Protein 2QKP (pdb70)

Solvent-accessible surface area: 27734 Å² total; per-residue (Å²): 134,74,91,82,89,62,75,18,85,2,30,58,8,105,0,1,1,71,25,0,28,23,0,0,28,52,1,54,7,16,1,11,1,9,23,104,89,46,47,6,15,0,10,7,83,36,49,83,74,88,97,11,16,63,87,24,59,96,74,40,35,49,116,51,7,84,130,15,32,67,98,120,63,18,82,139,7,92,138,12,26,110,46,0,52,55,0,73,128,43,99,24,56,76,102,79,94,12,151,176,48,48,46,26,0,31,1,2,21,4,6,0,10,43,150,47,0,38,7,38,0,3,0,10,12,7,13,41,0,80,73,11,70,116,17,114,106,123,161,64,87,63,75,80,26,74,2,31,48,7,107,0,2,0,65,22,0,22,23,0,0,25,49,0,53,3,12,1,8,1,9,26,95,104,44,52,2,16,0,13,10,69,38,33,75,79,88,85,20,24,62,109,21,62,101,65,27,33,50,114,52,11,67,91,16,32,83,119,167,36,26,109,144,14,126,95,17,16,86,34,0,98,86,46,122,109,100,99,18,37,68,86,82,82,13,148,169,38,38,32,25,0,32,6,2,21,6,8,0,45,41,192,85,43,85,24,34,0,2,0,9,13,8,14,44,0,75,60,14,76,98,32,145,66,151,209,228,94,85,93,62,81,40,99,2,30,56,17,63,0,2,1,74,18,0,26,20,0,0,27,50,0,46,5,18,1,9,1,8,22,113,97,45,50,5,15,0,13,9,75,40,33,79,62,73,88,17,27,59,112,34,61,93,82,28,37,49,93,49,9,69,125,22,66,68,119,176,46,49,114,148,16,78,140,21,26,97,24,0,40,54,0,58,114,46,86,25,48,68,121,83,114,15,143,180,38,48,38,43,0,39,0,3,41,5,6,1,14,46,176,45,0,37,7,33,0,2,0,11,13,6,16,43,0,85,50,12,74,81,38,145,69,145,229,140,100,85,75,78,40,78,1,32,45,10,105,0,2,1,62,25,0,26,26,0,0,34,56,0,63,3,14,1,9,1,9,23,100,99,49,42,7,2,0,14,8,86,36,32,78,79,84,87,16,18,60,95,36,56,101,74,29,37,36,117,38,10,105,135,21,50,66,99,128,57,24,70,105,17,108,109,14,24,89,43,0,104,92,48,110,120,91,115,30,54,68,101,79,105,14,158,176,38,46,34,30,0,28,0,2,25,4,5,0,50,48,178,84,48,85,29,30,0,3,0,18,13,7,14,44,0,98,68,14,80,145,34,158

Foldseek 3Di:
DDDQADWDDDDPGIDGVVRVLVVLQDDQKFKWWAWPVQFGADTHNHDPQVQDPQHDDPVRHRPRVCVVDDPVVVVVVVVQQVCCQVPVDQKDWDWADDPVNNFTKIKIWGFDADPVRHTTTIMIIMHGCVVVVVVPVD/DQQQDWDDDDPRTDGVVRVLVVLQQDQKFKWWQWPVQFTADTHNHDPQVQDPFDDDPVSHGPHNCVSDDPVCSVVVCVQQVCQQVVVDQKDWDWDADPVNRFTKIKIWGFDADPVRHGTTIMIIIHGCVVVVVPDDPD/DQQQPWDDDDPGTGGVVGVLVVLQCDQKFKWWQWPVQFGADTHNNDDQVLDPDHDDPVRHGPRPQVVDDVVCSVVVCVQQVCQQVPVDQKDWDWAQDPVNRFTKIKIWGFDADPVRHTTTIMIIIHGCVVVVCVVPDD/DQQDWDDDDPRTDGVVRVLVVLQCDQKFKWWAWPVQQGADTHNNDDQVLDPDRDDPVRHRPHVVVVDDDVVVVVVVVQQVCLQVVVDQKDWDWADDVVNRFTKIKIWGFDADPVRHTTTIMIIIHGCVVVVVVD

Radius of gyration: 28.33 Å; Cα contacts (8 Å, |Δi|>4): 1062; chains: 4; bounding box: 62×61×83 Å

Structure (mmCIF, N/CA/C/O backbone):
data_2QKP
#
_entry.id   2QKP
#
_cell.length_a   72.999
_cell.length_b   53.911
_cell.length_c   79.924
_cell.angle_alpha   90.000
_cell.angle_beta   106.050
_cell.angle_gamma   90.000
#
_symmetry.space_group_name_H-M   'P 1 21 1'
#
loop_
_entity.id
_entity.type
_entity.pdbx_description
1 polymer 'Uncharacterized protein'
2 non-polymer 1,2-ETHANEDIOL
3 non-polymer GLYCEROL
4 water water
#
loop_
_atom_site.group_PDB
_atom_site.id
_atom_site.type_symbol
_atom_site.label_atom_id
_atom_site.label_alt_id
_atom_site.label_comp_id
_atom_site.label_asym_id
_atom_site.label_entity_id
_atom_site.label_seq_id
_atom_site.pdbx_PDB_ins_code
_atom_site.Cartn_x
_atom_site.Cartn_y
_atom_site.Cartn_z
_atom_site.occupancy
_atom_site.B_iso_or_equiv
_atom_site.auth_seq_id
_atom_site.auth_comp_id
_atom_site.auth_asym_id
_atom_site.auth_atom_id
_atom_site.pdbx_PDB_model_num
ATOM 1 N N . SER A 1 2 ? 40.679 34.346 12.497 1.00 27.05 313 SER A N 1
ATOM 2 C CA . SER A 1 2 ? 39.912 33.406 13.350 1.00 27.25 313 SER A CA 1
ATOM 3 C C . SER A 1 2 ? 38.629 34.061 13.805 1.00 25.75 313 SER A C 1
ATOM 4 O O . SER A 1 2 ? 38.455 35.278 13.652 1.00 25.69 313 SER A O 1
ATOM 7 N N . LEU A 1 3 ? 37.728 33.241 14.349 1.00 24.68 314 LEU A N 1
ATOM 8 C CA . LEU A 1 3 ? 36.448 33.723 14.840 1.00 22.28 314 LEU A CA 1
ATOM 9 C C . LEU A 1 3 ? 35.931 32.754 15.881 1.00 20.68 314 LEU A C 1
ATOM 10 O O . LEU A 1 3 ? 35.872 31.543 15.656 1.00 18.32 314 LEU A O 1
ATOM 15 N N . ASP A 1 4 ? 35.575 33.287 17.048 1.00 18.67 315 ASP A N 1
ATOM 16 C CA . ASP A 1 4 ? 35.058 32.424 18.103 1.00 17.61 315 ASP A CA 1
ATOM 17 C C . ASP A 1 4 ? 33.637 31.940 17.781 1.00 17.54 315 ASP A C 1
ATOM 18 O O . ASP A 1 4 ? 33.032 32.352 16.788 1.00 17.10 315 ASP A O 1
ATOM 23 N N . ARG A 1 5 ? 33.140 31.048 18.623 1.00 15.96 316 ARG A N 1
ATOM 24 C CA . ARG A 1 5 ? 31.911 30.316 18.321 1.00 16.44 316 ARG A CA 1
ATOM 25 C C . ARG A 1 5 ? 30.666 31.127 18.544 1.00 16.71 316 ARG A C 1
ATOM 26 O O . ARG A 1 5 ? 29.584 30.719 18.105 1.00 16.00 316 ARG A O 1
ATOM 34 N N . THR A 1 6 ? 30.781 32.258 19.254 1.00 16.43 317 THR A N 1
ATOM 35 C CA . THR A 1 6 ? 29.572 32.993 19.636 1.00 17.33 317 THR A CA 1
ATOM 36 C C . THR A 1 6 ? 29.403 34.317 18.899 1.00 17.00 317 THR A C 1
ATOM 37 O O . THR A 1 6 ? 28.360 35.014 19.084 1.00 18.18 317 THR A O 1
ATOM 41 N N . THR A 1 7 ? 30.383 34.668 18.056 1.00 17.28 318 THR A N 1
ATOM 42 C CA . THR A 1 7 ? 30.313 35.906 17.259 1.00 17.73 318 THR A CA 1
ATOM 43 C C . THR A 1 7 ? 29.572 35.692 15.944 1.00 18.83 318 THR A C 1
ATOM 44 O O . THR A 1 7 ? 29.791 34.676 15.248 1.00 19.18 318 THR A O 1
ATOM 48 N N . GLN A 1 8 ? 28.708 36.649 15.605 1.00 18.34 319 GLN A N 1
ATOM 49 C CA . GLN A 1 8 ? 27.897 36.559 14.356 1.00 19.66 319 GLN A CA 1
ATOM 50 C C . GLN A 1 8 ? 28.749 36.540 13.119 1.00 18.75 319 GLN A C 1
ATOM 51 O O . GLN A 1 8 ? 29.803 37.197 13.063 1.00 20.12 319 GLN A O 1
ATOM 57 N N . GLN A 1 9 ? 28.330 35.730 12.142 1.00 17.71 320 GLN A N 1
ATOM 58 C CA . GLN A 1 9 ? 28.977 35.722 10.832 1.00 16.96 320 GLN A CA 1
ATOM 59 C C . GLN A 1 9 ? 27.941 35.376 9.768 1.00 17.24 320 GLN A C 1
ATOM 60 O O . GLN A 1 9 ? 26.877 34.887 10.096 1.00 15.44 320 GLN A O 1
ATOM 66 N N . PRO A 1 10 ? 28.242 35.669 8.494 1.00 17.45 321 PRO A N 1
ATOM 67 C CA . PRO A 1 10 ? 27.204 35.390 7.512 1.00 17.70 321 PRO A CA 1
ATOM 68 C C . PRO A 1 10 ? 26.804 33.914 7.444 1.00 17.38 321 PRO A C 1
ATOM 69 O O . PRO A 1 10 ? 27.662 33.014 7.457 1.00 17.55 321 PRO A O 1
ATOM 73 N N . PHE A 1 11 ? 25.503 33.684 7.385 1.00 16.68 322 PHE A N 1
ATOM 74 C CA . PHE A 1 11 ? 24.960 32.345 7.099 1.00 16.32 322 PHE A CA 1
ATOM 75 C C . PHE A 1 11 ? 23.741 32.606 6.242 1.00 16.96 322 PHE A C 1
ATOM 76 O O . PHE A 1 11 ? 22.933 33.488 6.566 1.00 17.44 322 PHE A O 1
ATOM 84 N N . GLY A 1 12 ? 23.564 31.858 5.152 1.00 17.09 323 GLY A N 1
ATOM 85 C CA . GLY A 1 12 ? 22.310 31.985 4.406 1.00 17.65 323 GLY A CA 1
ATOM 86 C C . GLY A 1 12 ? 22.109 33.429 3.972 1.00 18.52 323 GLY A C 1
ATOM 87 O O . GLY A 1 12 ? 23.038 34.089 3.521 1.00 19.39 323 GLY A O 1
ATOM 88 N N . ASN A 1 13 ? 20.906 33.938 4.173 1.00 20.28 324 ASN A N 1
ATOM 89 C CA . ASN A 1 13 ? 20.605 35.314 3.803 1.00 22.71 324 ASN A CA 1
ATOM 90 C C . ASN A 1 13 ? 20.719 36.308 4.946 1.00 23.62 324 ASN A C 1
ATOM 91 O O . ASN A 1 13 ? 20.269 37.458 4.813 1.00 25.60 324 ASN A O 1
ATOM 96 N N . GLY A 1 14 ? 21.298 35.892 6.073 1.00 22.60 325 GLY A N 1
ATOM 97 C CA . GLY A 1 14 ? 21.680 36.855 7.130 1.00 21.19 325 GLY A CA 1
ATOM 98 C C . GLY A 1 14 ? 22.916 36.455 7.925 1.00 19.80 325 GLY A C 1
ATOM 99 O O . GLY A 1 14 ? 24.000 36.248 7.338 1.00 18.29 325 GLY A O 1
ATOM 100 N N . TYR A 1 15 ? 22.725 36.291 9.242 1.00 19.47 326 TYR A N 1
ATOM 101 C CA . TYR A 1 15 ? 23.810 36.052 10.190 1.00 20.16 326 TYR A CA 1
ATOM 102 C C . TYR A 1 15 ? 23.470 35.076 11.287 1.00 18.45 326 TYR A C 1
ATOM 103 O O . TYR A 1 15 ? 22.376 35.107 11.823 1.00 17.24 326 TYR A O 1
ATOM 112 N N . LEU A 1 16 ? 24.442 34.237 11.647 1.00 16.36 327 LEU A N 1
ATOM 113 C CA . LEU A 1 16 ? 24.336 33.366 12.828 1.00 15.63 327 LEU A CA 1
ATOM 114 C C . LEU A 1 16 ? 25.734 33.242 13.399 1.00 14.93 327 LEU A C 1
ATOM 115 O O . LEU A 1 16 ? 26.711 33.358 12.661 1.00 15.41 327 LEU A O 1
ATOM 120 N N . SER A 1 17 ? 25.821 32.940 14.690 1.00 14.67 328 SER A N 1
ATOM 121 C CA . SER A 1 17 ? 27.097 32.445 15.234 1.00 15.27 328 SER A CA 1
ATOM 122 C C . SER A 1 17 ? 27.094 30.929 15.022 1.00 15.06 328 SER A C 1
ATOM 123 O O . SER A 1 17 ? 26.060 30.354 14.769 1.00 14.70 328 SER A O 1
ATOM 126 N N . VAL A 1 18 ? 28.252 30.285 15.134 1.00 14.76 329 VAL A N 1
ATOM 127 C CA . VAL A 1 18 ? 28.351 28.843 15.152 1.00 15.06 329 VAL A CA 1
ATOM 128 C C . VAL A 1 18 ? 27.459 28.247 16.261 1.00 15.77 329 VAL A C 1
ATOM 129 O O . VAL A 1 18 ? 26.726 27.279 16.014 1.00 15.24 329 VAL A O 1
ATOM 133 N N . GLU A 1 19 ? 27.446 28.872 17.448 1.00 15.90 330 GLU A N 1
ATOM 134 C CA . GLU A 1 19 ? 26.603 28.380 18.550 1.00 18.31 330 GLU A CA 1
ATOM 135 C C . GLU A 1 19 ? 25.128 28.372 18.104 1.00 17.41 330 GLU A C 1
ATOM 136 O O . GLU A 1 19 ? 24.407 27.405 18.318 1.00 16.77 330 GLU A O 1
ATOM 142 N N . GLN A 1 20 ? 24.707 29.438 17.437 1.00 16.70 331 GLN A N 1
ATOM 143 C CA . GLN A 1 20 ? 23.303 29.533 16.990 1.00 16.76 331 GLN A CA 1
ATOM 144 C C . GLN A 1 20 ? 22.979 28.560 15.841 1.00 16.39 331 GLN A C 1
ATOM 145 O O . GLN A 1 20 ? 21.887 27.975 15.830 1.00 16.32 331 GLN A O 1
ATOM 151 N N . ALA A 1 21 ? 23.915 28.405 14.911 1.00 14.40 332 ALA A N 1
ATOM 152 C CA . ALA A 1 21 ? 23.696 27.461 13.785 1.00 14.93 332 ALA A CA 1
ATOM 153 C C . ALA A 1 21 ? 23.583 26.059 14.379 1.00 15.16 332 ALA A C 1
ATOM 154 O O . ALA A 1 21 ? 22.721 25.281 13.982 1.00 15.55 332 ALA A O 1
ATOM 156 N N . ASN A 1 22 ? 24.457 25.733 15.326 1.00 14.48 333 ASN A N 1
ATOM 157 C CA . ASN A 1 22 ? 24.379 24.443 16.017 1.00 15.00 333 ASN A CA 1
ATOM 158 C C . ASN A 1 22 ? 23.050 24.260 16.751 1.00 15.70 333 ASN A C 1
ATOM 159 O O . ASN A 1 22 ? 22.427 23.199 16.640 1.00 15.63 333 ASN A O 1
ATOM 164 N N . LEU A 1 23 ? 22.597 25.276 17.503 1.00 15.37 334 LEU A N 1
ATOM 165 C CA . LEU A 1 23 ? 21.281 25.174 18.158 1.00 16.72 334 LEU A CA 1
ATOM 166 C C . LEU A 1 23 ? 20.158 24.920 17.144 1.00 15.45 334 LEU A C 1
ATOM 167 O O . LEU A 1 23 ? 19.276 24.104 17.361 1.00 14.66 334 LEU A O 1
ATOM 172 N N . ILE A 1 24 ? 20.219 25.621 16.023 1.00 15.05 335 ILE A N 1
ATOM 173 C CA . ILE A 1 24 ? 19.164 25.445 14.991 1.00 14.32 335 ILE A CA 1
ATOM 174 C C . ILE A 1 24 ? 19.152 24.013 14.476 1.00 13.98 335 ILE A C 1
ATOM 175 O O . ILE A 1 24 ? 18.114 23.381 14.418 1.00 14.95 335 ILE A O 1
ATOM 180 N N . LEU A 1 25 ? 20.325 23.484 14.140 1.00 14.34 336 LEU A N 1
ATOM 181 C CA . LEU A 1 25 ? 20.417 22.120 13.609 1.00 12.89 336 LEU A CA 1
ATOM 182 C C . LEU A 1 25 ? 19.876 21.115 14.593 1.00 14.95 336 LEU A C 1
ATOM 183 O O . LEU A 1 25 ? 19.302 20.090 14.197 1.00 15.20 336 LEU A O 1
ATOM 188 N N . ASN A 1 26 ? 20.071 21.395 15.885 1.00 14.88 337 ASN A N 1
ATOM 189 C CA . ASN A 1 26 ? 19.547 20.503 16.947 1.00 17.45 337 ASN A CA 1
ATOM 190 C C . ASN A 1 26 ? 18.055 20.650 17.267 1.00 18.65 337 ASN A C 1
ATOM 191 O O . ASN A 1 26 ? 17.480 19.755 17.911 1.00 20.52 337 ASN A O 1
ATOM 196 N N . HIS A 1 27 ? 17.446 21.760 16.851 1.00 19.20 338 HIS A N 1
ATOM 197 C CA . HIS A 1 27 ? 16.010 22.010 17.119 1.00 20.31 338 HIS A CA 1
ATOM 198 C C . HIS A 1 27 ? 15.114 21.688 15.941 1.00 20.54 338 HIS A C 1
ATOM 199 O O . HIS A 1 27 ? 13.877 21.781 16.036 1.00 21.75 338 HIS A O 1
ATOM 206 N N . LEU A 1 28 ? 15.707 21.296 14.819 1.00 19.43 339 LEU A N 1
ATOM 207 C CA . LEU A 1 28 ? 14.887 20.891 13.677 1.00 19.44 339 LEU A CA 1
ATOM 208 C C . LEU A 1 28 ? 14.301 19.511 13.936 1.00 19.93 339 LEU A C 1
ATOM 209 O O . LEU A 1 28 ? 14.929 18.708 14.623 1.00 20.21 339 LEU A O 1
ATOM 214 N N . PRO A 1 29 ? 13.108 19.209 13.370 1.00 20.67 340 PRO A N 1
ATOM 215 C CA . PRO A 1 29 ? 12.431 17.950 13.672 1.00 21.37 340 PRO A CA 1
ATOM 216 C C . PRO A 1 29 ? 12.949 16.794 12.786 1.00 20.21 340 PRO A C 1
ATOM 217 O O . PRO A 1 29 ? 12.151 16.021 12.216 1.00 19.79 340 PRO A O 1
ATOM 221 N N . LEU A 1 30 ? 14.272 16.674 12.690 1.00 18.92 341 LEU A N 1
ATOM 222 C CA . LEU A 1 30 ? 14.903 15.752 11.743 1.00 17.37 341 LEU A CA 1
ATOM 223 C C . LEU A 1 30 ? 16.121 15.140 12.402 1.00 17.97 341 LEU A C 1
ATOM 224 O O . LEU A 1 30 ? 16.803 15.825 13.155 1.00 18.69 341 LEU A O 1
ATOM 229 N N . GLU A 1 31 ? 16.389 13.868 12.116 1.00 17.44 342 GLU A N 1
ATOM 230 C CA . GLU A 1 31 ? 17.664 13.244 12.468 1.00 18.10 342 GLU A CA 1
ATOM 231 C C . GLU A 1 31 ? 18.518 13.473 11.229 1.00 17.08 342 GLU A C 1
ATOM 232 O O . GLU A 1 31 ? 18.159 13.012 10.142 1.00 16.69 342 GLU A O 1
ATOM 238 N N . ILE A 1 32 ? 19.633 14.188 11.394 1.00 15.47 343 ILE A N 1
ATOM 239 C CA . ILE A 1 32 ? 20.456 14.618 10.248 1.00 15.24 343 ILE A CA 1
ATOM 240 C C . ILE A 1 32 ? 21.796 13.924 10.360 1.00 16.42 343 ILE A C 1
ATOM 241 O O . ILE A 1 32 ? 22.357 13.816 11.462 1.00 16.02 343 ILE A O 1
ATOM 246 N N . THR A 1 33 ? 22.314 13.446 9.234 1.00 15.69 344 THR A N 1
ATOM 247 C CA . THR A 1 33 ? 23.705 12.957 9.209 1.00 17.09 344 THR A CA 1
ATOM 248 C C . THR A 1 33 ? 24.362 13.528 7.968 1.00 16.90 344 THR A C 1
ATOM 249 O O . THR A 1 33 ? 23.683 13.796 6.976 1.00 17.21 344 THR A O 1
ATOM 253 N N . PHE A 1 34 ? 25.673 13.729 8.018 1.00 14.98 345 PHE A N 1
ATOM 254 C CA . PHE A 1 34 ? 26.367 14.251 6.854 1.00 14.26 345 PHE A CA 1
ATOM 255 C C . PHE A 1 34 ? 27.622 13.432 6.622 1.00 14.58 345 PHE A C 1
ATOM 256 O O . PHE A 1 34 ? 28.393 13.211 7.539 1.00 13.88 345 PHE A O 1
ATOM 264 N N . VAL A 1 35 ? 27.803 13.009 5.378 1.00 14.60 346 VAL A N 1
ATOM 265 C CA . VAL A 1 35 ? 29.011 12.293 4.937 1.00 15.66 346 VAL A CA 1
ATOM 266 C C . VAL A 1 35 ? 29.713 13.173 3.903 1.00 15.88 346 VAL A C 1
ATOM 267 O O . VAL A 1 35 ? 29.070 13.659 2.964 1.00 16.10 346 VAL A O 1
ATOM 271 N N . ASN A 1 36 ? 31.013 13.414 4.048 1.00 16.62 347 ASN A N 1
ATOM 272 C CA . ASN A 1 36 ? 31.661 14.407 3.166 1.00 18.00 347 ASN A CA 1
ATOM 273 C C . ASN A 1 36 ? 32.063 13.751 1.848 1.00 19.65 347 ASN A C 1
ATOM 274 O O . ASN A 1 36 ? 31.808 12.559 1.640 1.00 18.24 347 ASN A O 1
ATOM 279 N N . LYS A 1 37 ? 32.664 14.547 0.971 1.00 21.05 348 LYS A N 1
ATOM 280 C CA . LYS A 1 37 ? 33.028 14.059 -0.365 1.00 24.63 348 LYS A CA 1
ATOM 281 C C . LYS A 1 37 ? 34.153 12.986 -0.364 1.00 25.55 348 LYS A C 1
ATOM 282 O O . LYS A 1 37 ? 34.402 12.346 -1.396 1.00 26.70 348 LYS A O 1
ATOM 288 N N . ASP A 1 38 ? 34.808 12.786 0.786 1.00 25.99 349 ASP A N 1
ATOM 289 C CA . ASP A 1 38 ? 35.796 11.703 0.989 1.00 27.10 349 ASP A CA 1
ATOM 290 C C . ASP A 1 38 ? 35.210 10.491 1.691 1.00 26.62 349 ASP A C 1
ATOM 291 O O . ASP A 1 38 ? 35.947 9.679 2.273 1.00 25.39 349 ASP A O 1
ATOM 296 N N . ASP A 1 39 ? 33.873 10.401 1.683 1.00 25.57 350 ASP A N 1
ATOM 297 C CA . ASP A 1 39 ? 33.144 9.284 2.277 1.00 25.82 350 ASP A CA 1
ATOM 298 C C . ASP A 1 39 ? 33.261 9.111 3.780 1.00 24.90 350 ASP A C 1
ATOM 299 O O . ASP A 1 39 ? 32.978 8.032 4.292 1.00 24.42 350 ASP A O 1
ATOM 304 N N . ILE A 1 40 ? 33.650 10.183 4.468 1.00 23.52 351 ILE A N 1
ATOM 305 C CA . ILE A 1 40 ? 33.767 10.182 5.912 1.00 23.47 351 ILE A CA 1
ATOM 306 C C . ILE A 1 40 ? 32.465 10.641 6.565 1.00 22.24 351 ILE A C 1
ATOM 307 O O . ILE A 1 40 ? 31.996 11.747 6.282 1.00 22.51 351 ILE A O 1
ATOM 312 N N . PHE A 1 41 ? 31.907 9.796 7.418 1.00 22.16 352 PHE A N 1
ATOM 313 C CA . PHE A 1 41 ? 30.758 10.171 8.260 1.00 21.59 352 PHE A CA 1
ATOM 314 C C . PHE A 1 41 ? 31.285 11.184 9.270 1.00 21.51 352 PHE A C 1
ATOM 315 O O . PHE A 1 41 ? 32.070 10.828 10.172 1.00 22.20 352 PHE A O 1
ATOM 323 N N . GLN A 1 42 ? 30.919 12.455 9.090 1.00 19.55 353 GLN A N 1
ATOM 324 C CA . GLN A 1 42 ? 31.492 13.540 9.899 1.00 18.98 353 GLN A CA 1
ATOM 325 C C . GLN A 1 42 ? 30.617 13.939 11.056 1.00 18.01 353 GLN A C 1
ATOM 326 O O . GLN A 1 42 ? 31.100 14.434 12.070 1.00 17.27 353 GLN A O 1
ATOM 332 N N . TYR A 1 43 ? 29.301 13.825 10.874 1.00 15.67 354 TYR A N 1
ATOM 333 C CA . TYR A 1 43 ? 28.393 14.623 11.699 1.00 15.77 354 TYR A CA 1
ATOM 334 C C . TYR A 1 43 ? 26.999 14.034 11.792 1.00 15.87 354 TYR A C 1
ATOM 335 O O . TYR A 1 43 ? 26.462 13.560 10.784 1.00 14.83 354 TYR A O 1
ATOM 344 N N . TYR A 1 44 ? 26.404 14.088 12.982 1.00 16.48 355 TYR A N 1
ATOM 345 C CA . TYR A 1 44 ? 24.951 13.916 13.103 1.00 16.62 355 TYR A CA 1
ATOM 346 C C . TYR A 1 44 ? 24.475 14.855 14.173 1.00 16.61 355 TYR A C 1
ATOM 347 O O . TYR A 1 44 ? 25.232 15.203 15.072 1.00 16.57 355 TYR A O 1
ATOM 356 N N . ASN A 1 45 ? 23.245 15.334 14.042 1.00 14.83 356 ASN A N 1
ATOM 357 C CA . ASN A 1 45 ? 22.768 16.374 14.957 1.00 16.81 356 ASN A CA 1
ATOM 358 C C . ASN A 1 45 ? 22.397 15.758 16.313 1.00 18.95 356 ASN A C 1
ATOM 359 O O . ASN A 1 45 ? 22.390 14.538 16.465 1.00 17.90 356 ASN A O 1
ATOM 364 N N . ASP A 1 46 ? 22.147 16.607 17.299 1.00 22.24 357 ASP A N 1
ATOM 365 C CA . ASP A 1 46 ? 21.674 16.128 18.601 1.00 26.58 357 ASP A CA 1
ATOM 366 C C . ASP A 1 46 ? 20.190 16.504 18.754 1.00 28.31 357 ASP A C 1
ATOM 367 O O . ASP A 1 46 ? 19.850 17.469 19.455 1.00 29.26 357 ASP A O 1
ATOM 372 N N A SER A 1 47 ? 19.289 15.762 18.113 0.50 29.57 358 SER A N 1
ATOM 373 N N B SER A 1 47 ? 19.341 15.749 18.072 0.50 29.86 358 SER A N 1
ATOM 374 C CA A SER A 1 47 ? 17.871 16.173 18.137 0.50 31.06 358 SER A CA 1
ATOM 375 C CA B SER A 1 47 ? 17.919 16.033 18.015 0.50 31.61 358 SER A CA 1
ATOM 376 C C A SER A 1 47 ? 16.896 15.265 18.910 0.50 32.25 358 SER A C 1
ATOM 377 C C B SER A 1 47 ? 17.208 15.306 19.150 0.50 32.64 358 SER A C 1
ATOM 378 O O A SER A 1 47 ? 15.829 15.743 19.324 0.50 32.34 358 SER A O 1
ATOM 379 O O B SER A 1 47 ? 16.673 15.928 20.068 0.50 32.91 358 SER A O 1
ATOM 384 N N . VAL A 1 48 ? 17.242 13.982 19.083 1.00 33.75 359 VAL A N 1
ATOM 385 C CA . VAL A 1 48 ? 16.537 13.096 20.038 1.00 35.87 359 VAL A CA 1
ATOM 386 C C . VAL A 1 48 ? 17.531 12.251 20.820 1.00 36.83 359 VAL A C 1
ATOM 387 O O . VAL A 1 48 ? 18.646 12.013 20.340 1.00 37.39 359 VAL A O 1
ATOM 391 N N . PRO A 1 49 ? 17.146 11.791 22.033 1.00 37.77 360 PRO A N 1
ATOM 392 C CA . PRO A 1 49 ? 18.112 11.033 22.837 1.00 38.02 360 PRO A CA 1
ATOM 393 C C . PRO A 1 49 ? 18.610 9.795 22.113 1.00 38.19 360 PRO A C 1
ATOM 394 O O . PRO A 1 49 ? 17.856 9.169 21.356 1.00 38.42 360 PRO A O 1
ATOM 398 N N . ALA A 1 50 ? 19.875 9.456 22.352 1.00 38.84 361 ALA A N 1
ATOM 399 C CA . ALA A 1 50 ? 20.583 8.394 21.618 1.00 38.86 361 ALA A CA 1
ATOM 400 C C . ALA A 1 50 ? 19.802 7.090 21.494 1.00 39.04 361 ALA A C 1
ATOM 401 O O . ALA A 1 50 ? 19.860 6.421 20.458 1.00 39.05 361 ALA A O 1
ATOM 403 N N . ALA A 1 51 ? 19.062 6.740 22.548 1.00 39.06 362 ALA A N 1
ATOM 404 C CA . ALA A 1 51 ? 18.288 5.496 22.582 1.00 38.28 362 ALA A CA 1
ATOM 405 C C . ALA A 1 51 ? 16.998 5.506 21.748 1.00 37.73 362 ALA A C 1
ATOM 406 O O . ALA A 1 51 ? 16.429 4.447 21.476 1.00 37.95 362 ALA A O 1
ATOM 408 N N . GLU A 1 52 ? 16.555 6.687 21.322 1.00 36.68 363 GLU A N 1
ATOM 409 C CA . GLU A 1 52 ? 15.267 6.837 20.621 1.00 35.41 363 GLU A CA 1
ATOM 410 C C . GLU A 1 52 ? 15.368 7.181 19.117 1.00 33.88 363 GLU A C 1
ATOM 411 O O . GLU A 1 52 ? 14.374 7.520 18.471 1.00 33.57 363 GLU A O 1
ATOM 417 N N . MET A 1 53 ? 16.574 7.076 18.570 1.00 32.21 364 MET A N 1
ATOM 418 C CA . MET A 1 53 ? 16.828 7.369 17.161 1.00 29.30 364 MET A CA 1
ATOM 419 C C . MET A 1 53 ? 16.265 6.294 16.230 1.00 29.60 364 MET A C 1
ATOM 420 O O . MET A 1 53 ? 16.277 5.085 16.544 1.00 29.87 364 MET A O 1
ATOM 425 N N . VAL A 1 54 ? 15.764 6.725 15.078 1.00 28.44 365 VAL A N 1
ATOM 426 C CA . VAL A 1 54 ? 15.266 5.799 14.059 1.00 27.80 365 VAL A CA 1
ATOM 427 C C . VAL A 1 54 ? 16.453 4.967 13.565 1.00 27.97 365 VAL A C 1
ATOM 428 O O . VAL A 1 54 ? 16.401 3.727 13.546 1.00 27.40 365 VAL A O 1
ATOM 432 N N . PHE A 1 55 ? 17.530 5.665 13.202 1.00 27.81 366 PHE A N 1
ATOM 433 C CA . PHE A 1 55 ? 18.755 5.043 12.709 1.00 28.32 366 PHE A CA 1
ATOM 434 C C . PHE A 1 55 ? 19.839 5.391 13.700 1.00 28.37 366 PHE A C 1
ATOM 435 O O . PHE A 1 55 ? 20.381 6.496 13.682 1.00 28.76 366 PHE A O 1
ATOM 443 N N . LYS A 1 56 ? 20.137 4.442 14.575 1.00 28.87 367 LYS A N 1
ATOM 444 C CA . LYS A 1 56 ? 21.086 4.682 15.640 1.00 29.55 367 LYS A CA 1
ATOM 445 C C . LYS A 1 56 ? 22.436 5.097 15.076 1.00 29.13 367 LYS A C 1
ATOM 446 O O . LYS A 1 56 ? 22.947 4.466 14.150 1.00 28.01 367 LYS A O 1
ATOM 452 N N . ARG A 1 57 ? 22.979 6.179 15.622 1.00 28.23 368 ARG A N 1
ATOM 453 C CA . ARG A 1 57 ? 24.353 6.572 15.348 1.00 28.83 368 ARG A CA 1
ATOM 454 C C . ARG A 1 57 ? 25.018 6.698 16.706 1.00 29.32 368 ARG A C 1
ATOM 455 O O . ARG A 1 57 ? 24.351 7.004 17.700 1.00 29.73 368 ARG A O 1
ATOM 463 N N . THR A 1 58 ? 26.323 6.474 16.753 1.00 30.29 369 THR A N 1
ATOM 464 C CA . THR A 1 58 ? 27.070 6.626 18.000 1.00 30.93 369 THR A CA 1
ATOM 465 C C . THR A 1 58 ? 28.341 7.459 17.759 1.00 30.86 369 THR A C 1
ATOM 466 O O . THR A 1 58 ? 28.855 7.491 16.645 1.00 29.94 369 THR A O 1
ATOM 470 N N . PRO A 1 59 ? 28.844 8.145 18.802 1.00 32.01 370 PRO A N 1
ATOM 471 C CA . PRO A 1 59 ? 30.033 9.000 18.620 1.00 32.56 370 PRO A CA 1
ATOM 472 C C . PRO A 1 59 ? 31.236 8.252 18.035 1.00 33.39 370 PRO A C 1
ATOM 473 O O . PRO A 1 59 ? 32.105 8.866 17.398 1.00 33.77 370 PRO A O 1
ATOM 477 N N . SER A 1 60 ? 31.252 6.935 18.238 1.00 33.80 371 SER A N 1
ATOM 478 C CA . SER A 1 60 ? 32.359 6.063 17.835 1.00 33.97 371 SER A CA 1
ATOM 479 C C . SER A 1 60 ? 32.469 5.984 16.325 1.00 33.04 371 SER A C 1
ATOM 480 O O . SER A 1 60 ? 33.556 5.775 15.774 1.00 33.39 371 SER A O 1
ATOM 483 N N . GLN A 1 61 ? 31.328 6.178 15.658 1.00 31.57 372 GLN A N 1
ATOM 484 C CA . GLN A 1 61 ? 31.246 6.103 14.210 1.00 29.59 372 GLN A CA 1
ATOM 485 C C . GLN A 1 61 ? 31.771 7.355 13.522 1.00 27.91 372 GLN A C 1
ATOM 486 O O . GLN A 1 61 ? 32.195 7.294 12.381 1.00 26.49 372 GLN A O 1
ATOM 492 N N . VAL A 1 62 ? 31.771 8.485 14.224 1.00 27.67 373 VAL A N 1
ATOM 493 C CA . VAL A 1 62 ? 32.232 9.760 13.665 1.00 28.09 373 VAL A CA 1
ATOM 494 C C . VAL A 1 62 ? 33.698 9.707 13.259 1.00 28.90 373 VAL A C 1
ATOM 495 O O . VAL A 1 62 ? 34.539 9.212 14.026 1.00 28.36 373 VAL A O 1
ATOM 499 N N . GLY A 1 63 ? 34.000 10.235 12.070 1.00 28.79 374 GLY A N 1
ATOM 500 C CA . GLY A 1 63 ? 35.363 10.251 11.538 1.00 30.18 374 GLY A CA 1
ATOM 501 C C . GLY A 1 63 ? 35.685 9.018 10.719 1.00 30.28 374 GLY A C 1
ATOM 502 O O . GLY A 1 63 ? 36.723 8.975 10.048 1.00 31.65 374 GLY A O 1
ATOM 503 N N . ARG A 1 64 ? 34.806 8.018 10.769 1.00 30.05 375 ARG A N 1
ATOM 504 C CA . ARG A 1 64 ? 34.983 6.770 10.031 1.00 30.21 375 ARG A CA 1
ATOM 505 C C . ARG A 1 64 ? 34.414 6.847 8.623 1.00 30.14 375 ARG A C 1
ATOM 506 O O . ARG A 1 64 ? 33.408 7.537 8.389 1.00 28.77 375 ARG A O 1
ATOM 514 N N . ASN A 1 65 ? 35.056 6.138 7.687 1.00 30.17 376 ASN A N 1
ATOM 515 C CA . ASN A 1 65 ? 34.509 5.959 6.349 1.00 30.36 376 ASN A CA 1
ATOM 516 C C . ASN A 1 65 ? 33.125 5.325 6.455 1.00 30.76 376 ASN A C 1
ATOM 517 O O . ASN A 1 65 ? 32.868 4.501 7.344 1.00 30.66 376 ASN A O 1
ATOM 522 N N . VAL A 1 66 ? 32.223 5.733 5.565 1.00 31.71 377 VAL A N 1
ATOM 523 C CA . VAL A 1 66 ? 30.829 5.281 5.606 1.00 33.08 377 VAL A CA 1
ATOM 524 C C . VAL A 1 66 ? 30.707 3.757 5.517 1.00 34.51 377 VAL A C 1
ATOM 525 O O . VAL A 1 66 ? 29.769 3.162 6.044 1.00 34.65 377 VAL A O 1
ATOM 529 N N . GLU A 1 67 ? 31.687 3.139 4.876 1.00 36.15 378 GLU A N 1
ATOM 530 C CA . GLU A 1 67 ? 31.706 1.695 4.692 1.00 37.97 378 GLU A CA 1
ATOM 531 C C . GLU A 1 67 ? 31.864 0.912 6.000 1.00 38.41 378 GLU A C 1
ATOM 532 O O . GLU A 1 67 ? 31.645 -0.293 6.034 1.00 39.11 378 GLU A O 1
ATOM 538 N N . LEU A 1 68 ? 32.203 1.610 7.084 1.00 38.90 379 LEU A N 1
ATOM 539 C CA . LEU A 1 68 ? 32.287 1.008 8.414 1.00 39.57 379 LEU A CA 1
ATOM 540 C C . LEU A 1 68 ? 31.061 1.325 9.281 1.00 39.93 379 LEU A C 1
ATOM 541 O O . LEU A 1 68 ? 30.963 0.867 10.425 1.00 40.56 379 LEU A O 1
ATOM 546 N N . CYS A 1 69 ? 30.131 2.102 8.731 1.00 39.40 380 CYS A N 1
ATOM 547 C CA . CYS A 1 69 ? 29.007 2.628 9.500 1.00 39.41 380 CYS A CA 1
ATOM 548 C C . CYS A 1 69 ? 27.702 1.888 9.284 1.00 39.59 380 CYS A C 1
ATOM 549 O O . CYS A 1 69 ? 26.684 2.247 9.886 1.00 39.76 380 CYS A O 1
ATOM 552 N N . HIS A 1 70 ? 27.732 0.872 8.421 1.00 39.73 381 HIS A N 1
ATOM 553 C CA . HIS A 1 70 ? 26.547 0.070 8.102 1.00 40.28 381 HIS A CA 1
ATOM 554 C C . HIS A 1 70 ? 26.932 -1.404 7.960 1.00 40.52 381 HIS A C 1
ATOM 555 O O . HIS A 1 70 ? 28.036 -1.710 7.502 1.00 40.20 381 HIS A O 1
ATOM 562 N N . PRO A 1 71 ? 26.017 -2.321 8.328 1.00 41.17 382 PRO A N 1
ATOM 563 C CA . PRO A 1 71 ? 26.233 -3.743 8.044 1.00 41.56 382 PRO A CA 1
ATOM 564 C C . PRO A 1 71 ? 26.287 -3.965 6.530 1.00 41.91 382 PRO A C 1
ATOM 565 O O . PRO A 1 71 ? 25.722 -3.157 5.788 1.00 41.68 382 PRO A O 1
ATOM 569 N N . PRO A 1 72 ? 26.957 -5.043 6.073 1.00 42.25 383 PRO A N 1
ATOM 570 C CA . PRO A 1 72 ? 27.136 -5.339 4.642 1.00 42.52 383 PRO A CA 1
ATOM 571 C C . PRO A 1 72 ? 25.890 -5.153 3.757 1.00 42.81 383 PRO A C 1
ATOM 572 O O . PRO A 1 72 ? 25.991 -4.556 2.681 1.00 43.15 383 PRO A O 1
ATOM 576 N N . LYS A 1 73 ? 24.733 -5.643 4.205 1.00 42.71 384 LYS A N 1
ATOM 577 C CA . LYS A 1 73 ? 23.524 -5.651 3.366 1.00 42.75 384 LYS A CA 1
ATOM 578 C C . LYS A 1 73 ? 22.897 -4.253 3.199 1.00 42.07 384 LYS A C 1
ATOM 579 O O . LYS A 1 73 ? 22.426 -3.888 2.107 1.00 42.59 384 LYS A O 1
ATOM 585 N N . VAL A 1 74 ? 22.904 -3.479 4.280 1.00 40.82 385 VAL A N 1
ATOM 586 C CA . VAL A 1 74 ? 22.538 -2.063 4.226 1.00 39.51 385 VAL A CA 1
ATOM 587 C C . VAL A 1 74 ? 23.546 -1.288 3.361 1.00 38.54 385 VAL A C 1
ATOM 588 O O . VAL A 1 74 ? 23.155 -0.476 2.525 1.00 37.92 385 VAL A O 1
ATOM 592 N N . LEU A 1 75 ? 24.838 -1.558 3.552 1.00 37.44 386 LEU A N 1
ATOM 593 C CA . LEU A 1 75 ? 25.902 -0.823 2.846 1.00 36.79 386 LEU A CA 1
ATOM 594 C C . LEU A 1 75 ? 25.831 -0.862 1.311 1.00 36.44 386 LEU A C 1
ATOM 595 O O . LEU A 1 75 ? 26.062 0.157 0.658 1.00 35.46 386 LEU A O 1
ATOM 600 N N . ASP A 1 76 ? 25.518 -2.021 0.732 1.00 36.49 387 ASP A N 1
ATOM 601 C CA . ASP A 1 76 ? 25.432 -2.130 -0.742 1.00 36.30 387 ASP A CA 1
ATOM 602 C C . ASP A 1 76 ? 24.395 -1.163 -1.338 1.00 35.02 387 ASP A C 1
ATOM 603 O O . ASP A 1 76 ? 24.634 -0.544 -2.384 1.00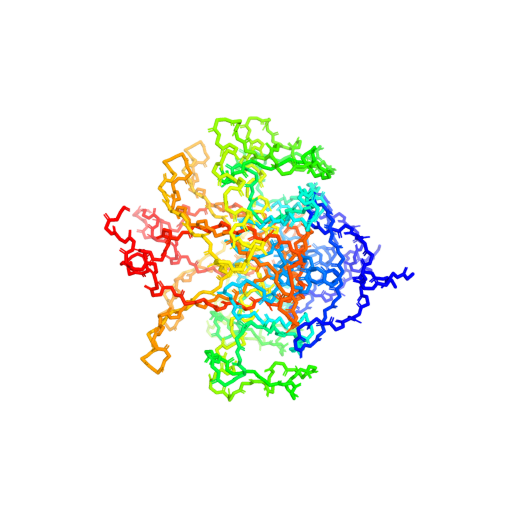 34.90 387 ASP A O 1
ATOM 608 N N . LYS A 1 77 ? 23.259 -1.039 -0.659 1.00 33.58 388 LYS A N 1
ATOM 609 C CA . LYS A 1 77 ? 22.211 -0.107 -1.065 1.00 32.76 388 LYS A CA 1
ATOM 610 C C . LYS A 1 77 ? 22.650 1.346 -0.853 1.00 30.98 388 LYS A C 1
ATOM 611 O O . LYS A 1 77 ? 22.430 2.203 -1.717 1.00 30.35 388 LYS A O 1
ATOM 617 N N . VAL A 1 78 ? 23.266 1.620 0.296 1.00 29.38 389 VAL A N 1
ATOM 618 C CA . VAL A 1 78 ? 23.801 2.956 0.583 1.00 27.70 389 VAL A CA 1
ATOM 619 C C . VAL A 1 78 ? 24.788 3.379 -0.523 1.00 26.60 389 VAL A C 1
ATOM 620 O O . VAL A 1 78 ? 24.734 4.504 -1.007 1.00 25.22 389 VAL A O 1
ATOM 624 N N . LYS A 1 79 ? 25.666 2.472 -0.947 1.00 25.91 390 LYS A N 1
ATOM 625 C CA . LYS A 1 79 ? 26.644 2.809 -1.979 1.00 25.51 390 LYS A CA 1
ATOM 626 C C . LYS A 1 79 ? 25.982 3.215 -3.302 1.00 24.61 390 LYS A C 1
ATOM 627 O O . LYS A 1 79 ? 26.432 4.159 -3.956 1.00 24.33 390 LYS A O 1
ATOM 633 N N . LYS A 1 80 ? 24.927 2.498 -3.698 1.00 23.18 391 LYS A N 1
ATOM 634 C CA . LYS A 1 80 ? 24.246 2.797 -4.962 1.00 22.91 391 LYS A CA 1
ATOM 635 C C . LYS A 1 80 ? 23.565 4.167 -4.887 1.00 20.77 391 LYS A C 1
ATOM 636 O O . LYS A 1 80 ? 23.552 4.906 -5.876 1.00 20.53 391 LYS A O 1
ATOM 642 N N . VAL A 1 81 ? 22.979 4.462 -3.726 1.00 20.11 392 VAL A N 1
ATOM 643 C CA . VAL A 1 81 ? 22.401 5.795 -3.482 1.00 19.11 392 VAL A CA 1
ATOM 644 C C . VAL A 1 81 ? 23.483 6.867 -3.633 1.00 19.28 392 VAL A C 1
ATOM 645 O O . VAL A 1 81 ? 23.280 7.880 -4.313 1.00 17.96 392 VAL A O 1
ATOM 649 N N . PHE A 1 82 ? 24.626 6.667 -2.982 1.00 19.07 393 PHE A N 1
ATOM 650 C CA . PHE A 1 82 ? 25.706 7.690 -3.031 1.00 19.33 393 PHE A CA 1
ATOM 651 C C . PHE A 1 82 ? 26.183 7.905 -4.457 1.00 19.35 393 PHE A C 1
ATOM 652 O O . PHE A 1 82 ? 26.476 9.022 -4.859 1.00 17.97 393 PHE A O 1
ATOM 660 N N . GLU A 1 83 ? 26.243 6.826 -5.238 1.00 19.74 394 GLU A N 1
ATOM 661 C CA . GLU A 1 83 ? 26.668 6.953 -6.621 1.00 20.06 394 GLU A CA 1
ATOM 662 C C . GLU A 1 83 ? 25.706 7.797 -7.475 1.00 18.64 394 GLU A C 1
ATOM 663 O O . GLU A 1 83 ? 26.146 8.645 -8.271 1.00 19.51 394 GLU A O 1
ATOM 669 N N . LEU A 1 84 ? 24.413 7.557 -7.320 1.00 18.06 395 LEU A N 1
ATOM 670 C CA . LEU A 1 84 ? 23.374 8.290 -8.048 1.00 18.31 395 LEU A CA 1
ATOM 671 C C . LEU A 1 84 ? 23.477 9.772 -7.739 1.00 17.05 395 LEU A C 1
ATOM 672 O O . LEU A 1 84 ? 23.385 10.609 -8.629 1.00 18.31 395 LEU A O 1
ATOM 677 N N . LEU A 1 85 ? 23.624 10.094 -6.453 1.00 16.72 396 LEU A N 1
ATOM 678 C CA . LEU A 1 85 ? 23.695 11.496 -6.026 1.00 15.13 396 LEU A CA 1
ATOM 679 C C . LEU A 1 85 ? 24.959 12.183 -6.529 1.00 15.95 396 LEU A C 1
ATOM 680 O O . LEU A 1 85 ? 24.895 13.297 -7.032 1.00 15.00 396 LEU A O 1
ATOM 685 N N . ARG A 1 86 ? 26.104 11.528 -6.344 1.00 16.37 397 ARG A N 1
ATOM 686 C CA . ARG A 1 86 ? 27.372 12.121 -6.738 1.00 17.67 397 ARG A CA 1
ATOM 687 C C . ARG A 1 86 ? 27.421 12.353 -8.255 1.00 17.61 397 ARG A C 1
ATOM 688 O O . ARG A 1 86 ? 27.855 13.399 -8.718 1.00 17.32 397 ARG A O 1
ATOM 696 N N . ASN A 1 87 ? 26.905 11.395 -9.032 1.00 19.05 398 ASN A N 1
ATOM 697 C CA . ASN A 1 87 ? 26.887 11.578 -10.487 1.00 20.38 398 ASN A CA 1
ATOM 698 C C . ASN A 1 87 ? 25.849 12.563 -11.032 1.00 20.06 398 ASN A C 1
ATOM 699 O O . ASN A 1 87 ? 25.842 12.884 -12.234 1.00 20.11 398 ASN A O 1
ATOM 704 N N . GLY A 1 88 ? 24.988 13.074 -10.149 1.00 18.05 399 GLY A N 1
ATOM 705 C CA . GLY A 1 88 ? 24.038 14.084 -10.537 1.00 17.98 399 GLY A CA 1
ATOM 706 C C . GLY A 1 88 ? 22.867 13.495 -11.318 1.00 18.66 399 GLY A C 1
ATOM 707 O O . GLY A 1 88 ? 22.205 14.205 -12.045 1.00 18.34 399 GLY A O 1
ATOM 708 N N . GLN A 1 89 ? 22.636 12.197 -11.158 1.00 19.42 400 GLN A N 1
ATOM 709 C CA . GLN A 1 89 ? 21.468 11.544 -11.735 1.00 23.04 400 GLN A CA 1
ATOM 710 C C . GLN A 1 89 ? 20.182 11.938 -11.021 1.00 23.61 400 GLN A C 1
ATOM 711 O O . GLN A 1 89 ? 19.141 12.115 -11.653 1.00 23.98 400 GLN A O 1
ATOM 717 N N . ARG A 1 90 ? 20.265 12.094 -9.700 1.00 22.80 401 ARG A N 1
ATOM 718 C CA . ARG A 1 90 ? 19.153 12.646 -8.938 1.00 23.33 401 ARG A CA 1
ATOM 719 C C . ARG A 1 90 ? 19.738 13.569 -7.866 1.00 20.02 401 ARG A C 1
ATOM 720 O O . ARG A 1 90 ? 20.906 13.444 -7.527 1.00 17.07 401 ARG A O 1
ATOM 728 N N . ASP A 1 91 ? 18.929 14.513 -7.389 1.00 19.53 402 ASP A N 1
ATOM 729 C CA . ASP A 1 91 ? 19.359 15.387 -6.299 1.00 19.44 402 ASP A CA 1
ATOM 730 C C . ASP A 1 91 ? 18.963 14.806 -4.951 1.00 18.02 402 ASP A C 1
ATOM 731 O O . ASP A 1 91 ? 19.570 15.146 -3.923 1.00 16.80 402 ASP A O 1
ATOM 736 N N A LYS A 1 92 ? 17.944 13.939 -4.974 0.50 16.84 403 LYS A N 1
ATOM 737 N N B LYS A 1 92 ? 17.945 13.948 -4.945 0.50 17.12 403 LYS A N 1
ATOM 738 C CA A LYS A 1 92 ? 17.396 13.281 -3.792 0.50 16.76 403 LYS A CA 1
ATOM 739 C CA B LYS A 1 92 ? 17.558 13.241 -3.734 0.50 17.36 403 LYS A CA 1
ATOM 740 C C A LYS A 1 92 ? 16.972 11.843 -4.082 0.50 16.63 403 LYS A C 1
ATOM 741 C C B LYS A 1 92 ? 16.883 11.911 -4.006 0.50 16.92 403 LYS A C 1
ATOM 742 O O A LYS A 1 92 ? 16.548 11.522 -5.211 0.50 16.61 403 LYS A O 1
ATOM 743 O O B LYS A 1 92 ? 16.218 11.732 -5.044 0.50 16.77 403 LYS A O 1
ATOM 754 N N . VAL A 1 93 ? 17.069 10.998 -3.058 1.00 16.27 404 VAL A N 1
ATOM 755 C CA . VAL A 1 93 ? 16.490 9.661 -3.070 1.00 16.84 404 VAL A CA 1
ATOM 756 C C . VAL A 1 93 ? 15.700 9.563 -1.777 1.00 16.95 404 VAL A C 1
ATOM 757 O O . VAL A 1 93 ? 16.242 9.853 -0.703 1.00 16.39 404 VAL A O 1
ATOM 761 N N . ASN A 1 94 ? 14.442 9.120 -1.875 1.00 16.73 405 ASN A N 1
ATOM 762 C CA . ASN A 1 94 ? 13.562 9.021 -0.704 1.00 17.33 405 ASN A CA 1
ATOM 763 C C . ASN A 1 94 ? 13.107 7.574 -0.473 1.00 18.31 405 ASN A C 1
ATOM 764 O O . ASN A 1 94 ? 12.947 6.795 -1.436 1.00 18.98 405 ASN A O 1
ATOM 769 N N . MET A 1 95 ? 12.973 7.216 0.798 1.00 18.15 406 MET A N 1
ATOM 770 C CA . MET A 1 95 ? 12.315 5.985 1.199 1.00 19.16 406 MET A CA 1
ATOM 771 C C . MET A 1 95 ? 11.401 6.225 2.409 1.00 18.86 406 MET A C 1
ATOM 772 O O . MET A 1 95 ? 11.570 7.185 3.162 1.00 18.24 406 MET A O 1
ATOM 777 N N . TRP A 1 96 ? 10.402 5.361 2.584 1.00 17.89 407 TRP A N 1
ATOM 778 C CA . TRP A 1 96 ? 9.512 5.525 3.724 1.00 19.05 407 TRP A CA 1
ATOM 779 C C . TRP A 1 96 ? 9.004 4.153 4.159 1.00 19.55 407 TRP A C 1
ATOM 780 O O . TRP A 1 96 ? 8.943 3.219 3.342 1.00 19.48 407 TRP A O 1
ATOM 791 N N . PHE A 1 97 ? 8.679 4.046 5.436 1.00 21.05 408 PHE A N 1
ATOM 792 C CA . PHE A 1 97 ? 8.274 2.777 6.040 1.00 22.29 408 PHE A CA 1
ATOM 793 C C . PHE A 1 97 ? 7.631 3.033 7.383 1.00 24.06 408 PHE A C 1
ATOM 794 O O . PHE A 1 97 ? 7.892 4.053 8.027 1.00 22.54 408 PHE A O 1
ATOM 802 N N . GLN A 1 98 ? 6.795 2.084 7.812 1.00 25.47 409 GLN A N 1
ATOM 803 C CA . GLN A 1 98 ? 6.157 2.125 9.116 1.00 28.71 409 GLN A CA 1
ATOM 804 C C . GLN A 1 98 ? 7.135 1.602 10.165 1.00 30.52 409 GLN A C 1
ATOM 805 O O . GLN A 1 98 ? 7.808 0.598 9.933 1.00 30.78 409 GLN A O 1
ATOM 811 N N . SER A 1 99 ? 7.233 2.293 11.297 1.00 32.54 410 SER A N 1
ATOM 812 C CA . SER A 1 99 ? 7.985 1.790 12.438 1.00 34.57 410 SER A CA 1
ATOM 813 C C . SER A 1 99 ? 7.028 1.652 13.613 1.00 35.83 410 SER A C 1
ATOM 814 O O . SER A 1 99 ? 6.743 2.630 14.295 1.00 35.81 410 SER A O 1
ATOM 817 N N . GLU A 1 100 ? 6.522 0.446 13.842 1.00 37.38 411 GLU A N 1
ATOM 818 C CA . GLU A 1 100 ? 5.644 0.214 14.994 1.00 39.28 411 GLU A CA 1
ATOM 819 C C . GLU A 1 100 ? 6.410 0.344 16.323 1.00 39.30 411 GLU A C 1
ATOM 820 O O . GLU A 1 100 ? 5.853 0.832 17.310 1.00 40.05 411 GLU A O 1
ATOM 826 N N . ARG A 1 101 ? 7.675 -0.084 16.314 1.00 39.65 412 ARG A N 1
ATOM 827 C CA . ARG A 1 101 ? 8.656 0.128 17.403 1.00 39.67 412 ARG A CA 1
ATOM 828 C C . ARG A 1 101 ? 8.643 1.556 17.980 1.00 38.58 412 ARG A C 1
ATOM 829 O O . ARG A 1 101 ? 8.630 1.752 19.208 1.00 38.54 412 ARG A O 1
ATOM 837 N N . LEU A 1 102 ? 8.659 2.549 17.093 1.00 36.45 413 LEU A N 1
ATOM 838 C CA . LEU A 1 102 ? 8.817 3.930 17.503 1.00 34.98 413 LEU A CA 1
ATOM 839 C C . LEU A 1 102 ? 7.511 4.711 17.481 1.00 33.37 413 LEU A C 1
ATOM 840 O O . LEU A 1 102 ? 7.480 5.874 17.888 1.00 32.69 413 LEU A O 1
ATOM 845 N N . GLY A 1 103 ? 6.446 4.069 17.001 1.00 32.01 414 GLY A N 1
ATOM 846 C CA . GLY A 1 103 ? 5.163 4.738 16.779 1.00 30.20 414 GLY A CA 1
ATOM 847 C C . GLY A 1 103 ? 5.288 5.845 15.741 1.00 29.45 414 GLY A C 1
ATOM 848 O O . GLY A 1 103 ? 4.644 6.890 15.852 1.00 29.28 414 GLY A O 1
ATOM 849 N N . LYS A 1 104 ? 6.119 5.603 14.732 1.00 27.78 415 LYS A N 1
ATOM 850 C CA . LYS A 1 104 ? 6.455 6.621 13.733 1.00 26.26 415 LYS A CA 1
ATOM 851 C C . LYS A 1 104 ? 6.222 6.051 12.353 1.00 24.68 415 LYS A C 1
ATOM 852 O O . LYS A 1 104 ? 6.354 4.835 12.132 1.00 25.54 415 LYS A O 1
ATOM 858 N N . PHE A 1 105 ? 5.873 6.925 11.420 1.00 22.91 416 PHE A N 1
ATOM 859 C CA . PHE A 1 105 ? 5.950 6.587 10.026 1.00 20.99 416 PHE A CA 1
ATOM 860 C C . PHE A 1 105 ? 7.117 7.397 9.491 1.00 20.17 416 PHE A C 1
ATOM 861 O O . PHE A 1 105 ? 7.074 8.614 9.493 1.00 18.98 416 PHE A O 1
ATOM 869 N N . VAL A 1 106 ? 8.151 6.701 9.041 1.00 18.44 417 VAL A N 1
ATOM 870 C CA . VAL A 1 106 ? 9.440 7.337 8.802 1.00 18.07 417 VAL A CA 1
ATOM 871 C C . VAL A 1 106 ? 9.597 7.701 7.335 1.00 17.77 417 VAL A C 1
ATOM 872 O O . VAL A 1 106 ? 9.326 6.878 6.452 1.00 17.48 417 VAL A O 1
ATOM 876 N N . TYR A 1 107 ? 10.036 8.934 7.066 1.00 16.53 418 TYR A N 1
ATOM 877 C CA . TYR A 1 107 ? 10.337 9.351 5.699 1.00 14.94 418 TYR A CA 1
ATOM 878 C C . TYR A 1 107 ? 11.807 9.759 5.654 1.00 15.52 418 TYR A C 1
ATOM 879 O O . TYR A 1 107 ? 12.237 10.619 6.438 1.00 14.72 418 TYR A O 1
ATOM 888 N N . VAL A 1 108 ? 12.568 9.132 4.751 1.00 14.25 419 VAL A N 1
ATOM 889 C CA . VAL A 1 108 ? 14.024 9.252 4.720 1.00 14.56 419 VAL A CA 1
ATOM 890 C C . VAL A 1 108 ? 14.403 9.944 3.435 1.00 14.59 419 VAL A C 1
ATOM 891 O O . VAL A 1 108 ? 13.892 9.612 2.367 1.00 13.81 419 VAL A O 1
ATOM 895 N N . THR A 1 109 ? 15.297 10.917 3.534 1.00 14.46 420 THR A N 1
ATOM 896 C CA . THR A 1 109 ? 15.833 11.513 2.311 1.00 14.19 420 THR A CA 1
ATOM 897 C C . THR A 1 109 ? 17.347 11.498 2.333 1.00 14.56 420 THR A C 1
ATOM 898 O O . THR A 1 109 ? 17.960 11.864 3.333 1.00 13.10 420 THR A O 1
ATOM 902 N N . TYR A 1 110 ? 17.941 11.073 1.217 1.00 13.82 421 TYR A N 1
ATOM 903 C CA . TYR A 1 110 ? 19.367 11.250 0.964 1.00 14.92 421 TYR A CA 1
ATOM 904 C C . TYR A 1 110 ? 19.492 12.288 -0.113 1.00 14.63 421 TYR A C 1
ATOM 905 O O . TYR A 1 110 ? 18.912 12.121 -1.210 1.00 14.96 421 TYR A O 1
ATOM 914 N N . ALA A 1 111 ? 20.235 13.362 0.167 1.00 12.91 422 ALA A N 1
ATOM 915 C CA . ALA A 1 111 ? 20.338 14.469 -0.751 1.00 13.28 422 ALA A CA 1
ATOM 916 C C . ALA A 1 111 ? 21.767 14.789 -1.114 1.00 13.75 422 ALA A C 1
ATOM 917 O O . ALA A 1 111 ? 22.634 14.728 -0.259 1.00 13.07 422 ALA A O 1
ATOM 919 N N . ALA A 1 112 ? 22.014 15.160 -2.375 1.00 13.27 423 ALA A N 1
ATOM 920 C CA . ALA A 1 112 ? 23.344 15.614 -2.791 1.00 14.01 423 ALA A CA 1
ATOM 921 C C . ALA A 1 112 ? 23.525 17.017 -2.260 1.00 14.06 423 ALA A C 1
ATOM 922 O O . ALA A 1 112 ? 22.614 17.862 -2.407 1.00 14.97 423 ALA A O 1
ATOM 924 N N . VAL A 1 113 ? 24.649 17.253 -1.593 1.00 13.14 424 VAL A N 1
ATOM 925 C CA . VAL A 1 113 ? 24.969 18.628 -1.158 1.00 13.82 424 VAL A CA 1
ATOM 926 C C . VAL A 1 113 ? 25.910 19.209 -2.217 1.00 14.32 424 VAL A C 1
ATOM 927 O O . VAL A 1 113 ? 26.999 18.668 -2.447 1.00 15.26 424 VAL A O 1
ATOM 931 N N . ARG A 1 114 ? 25.469 20.270 -2.883 1.00 14.40 425 ARG A N 1
ATOM 932 C CA . ARG A 1 114 ? 26.263 20.921 -3.949 1.00 15.70 425 ARG A CA 1
ATOM 933 C C . ARG A 1 114 ? 26.393 22.398 -3.669 1.00 17.04 425 ARG A C 1
ATOM 934 O O . ARG A 1 114 ? 25.468 23.016 -3.159 1.00 17.45 425 ARG A O 1
ATOM 942 N N . ASP A 1 115 ? 27.531 22.980 -4.038 1.00 18.14 426 ASP A N 1
ATOM 943 C CA . ASP A 1 115 ? 27.690 24.439 -3.921 1.00 20.15 426 ASP A CA 1
ATOM 944 C C . ASP A 1 115 ? 27.026 25.186 -5.106 1.00 20.77 426 ASP A C 1
ATOM 945 O O . ASP A 1 115 ? 26.416 24.551 -5.960 1.00 20.85 426 ASP A O 1
ATOM 950 N N A GLN A 1 116 ? 27.110 26.517 -5.160 0.50 21.25 427 GLN A N 1
ATOM 951 N N B GLN A 1 116 ? 27.129 26.517 -5.132 0.50 21.11 427 GLN A N 1
ATOM 952 C CA A GLN A 1 116 ? 26.423 27.240 -6.245 0.50 21.83 427 GLN A CA 1
ATOM 953 C CA B GLN A 1 116 ? 26.515 27.314 -6.200 0.50 21.74 427 GLN A CA 1
ATOM 954 C C A GLN A 1 116 ? 27.023 26.981 -7.634 0.50 21.55 427 GLN A C 1
ATOM 955 C C B GLN A 1 116 ? 26.970 26.824 -7.579 0.50 21.37 427 GLN A C 1
ATOM 956 O O A GLN A 1 116 ? 26.375 27.235 -8.647 0.50 22.33 427 GLN A O 1
ATOM 957 O O B GLN A 1 116 ? 26.166 26.725 -8.513 0.50 21.82 427 GLN A O 1
ATOM 968 N N . ALA A 1 117 ? 28.248 26.465 -7.671 1.00 21.34 428 ALA A N 1
ATOM 969 C CA . ALA A 1 117 ? 28.889 26.053 -8.945 1.00 20.80 428 ALA A CA 1
ATOM 970 C C . ALA A 1 117 ? 28.352 24.712 -9.446 1.00 20.26 428 ALA A C 1
ATOM 971 O O . ALA A 1 117 ? 28.534 24.379 -10.612 1.00 21.37 428 ALA A O 1
ATOM 973 N N . GLY A 1 118 ? 27.736 23.932 -8.559 1.00 18.31 429 GLY A N 1
ATOM 974 C CA . GLY A 1 118 ? 27.228 22.602 -8.906 1.00 18.09 429 GLY A CA 1
ATOM 975 C C . GLY A 1 118 ? 28.181 21.494 -8.527 1.00 17.43 429 GLY A C 1
ATOM 976 O O . GLY A 1 118 ? 27.958 20.338 -8.868 1.00 17.43 429 GLY A O 1
ATOM 977 N N . ASP A 1 119 ? 29.240 21.834 -7.785 1.00 17.36 430 ASP A N 1
ATOM 978 C CA . ASP A 1 119 ? 30.211 20.848 -7.361 1.00 16.89 430 ASP A CA 1
ATOM 979 C C . ASP A 1 119 ? 29.798 20.042 -6.115 1.00 17.33 430 ASP A C 1
ATOM 980 O O . ASP A 1 119 ? 29.127 20.560 -5.218 1.00 16.67 430 ASP A O 1
ATOM 985 N N . PHE A 1 120 ? 30.219 18.785 -6.059 1.00 16.62 431 PHE A N 1
ATOM 986 C CA . PHE A 1 120 ? 29.738 17.828 -5.046 1.00 16.49 431 PHE A CA 1
ATOM 987 C C . PHE A 1 120 ? 30.467 18.019 -3.716 1.00 16.49 431 PHE A C 1
ATOM 988 O O . PHE A 1 120 ? 31.691 17.995 -3.671 1.00 17.02 431 PHE A O 1
ATOM 996 N N . GLN A 1 121 ? 29.699 18.212 -2.639 1.00 16.12 432 GLN A N 1
ATOM 997 C CA . GLN A 1 121 ? 30.271 18.432 -1.308 1.00 15.87 432 GLN A CA 1
ATOM 998 C C . GLN A 1 121 ? 29.955 17.329 -0.293 1.00 16.32 432 GLN A C 1
ATOM 999 O O . GLN A 1 121 ? 30.493 17.328 0.828 1.00 18.16 432 GLN A O 1
ATOM 1005 N N . GLY A 1 122 ? 29.110 16.380 -0.672 1.00 14.42 433 GLY A N 1
ATOM 1006 C CA . GLY A 1 122 ? 28.832 15.238 0.197 1.00 14.21 433 GLY A CA 1
ATOM 1007 C C . GLY A 1 122 ? 27.374 14.851 0.142 1.00 13.80 433 GLY A C 1
ATOM 1008 O O . GLY A 1 122 ? 26.627 15.329 -0.720 1.00 13.91 433 GLY A O 1
ATOM 1009 N N . VAL A 1 123 ? 26.981 13.964 1.055 1.00 14.10 434 VAL A N 1
ATOM 1010 C CA . VAL A 1 123 ? 25.581 13.517 1.076 1.00 14.11 434 VAL A CA 1
ATOM 1011 C C . VAL A 1 123 ? 24.950 13.863 2.420 1.00 14.00 434 VAL A C 1
ATOM 1012 O O . VAL A 1 123 ? 25.526 13.564 3.467 1.00 13.78 434 VAL A O 1
ATOM 1016 N N . LEU A 1 124 ? 23.776 14.498 2.357 1.00 13.94 435 LEU A N 1
ATOM 1017 C CA . LEU A 1 124 ? 23.007 14.884 3.545 1.00 14.57 435 LEU A CA 1
ATOM 1018 C C . LEU A 1 124 ? 21.854 13.894 3.694 1.00 14.90 435 LEU A C 1
ATOM 1019 O O . LEU A 1 124 ? 21.052 13.763 2.766 1.00 15.26 435 LEU A O 1
ATOM 1024 N N . GLU A 1 125 ? 21.760 13.209 4.839 1.00 14.12 436 GLU A N 1
ATOM 1025 C CA . GLU A 1 125 ? 20.617 12.334 5.116 1.00 16.13 436 GLU A CA 1
ATOM 1026 C C . GLU A 1 125 ? 19.765 12.968 6.209 1.00 16.09 436 GLU A C 1
ATOM 1027 O O . GLU A 1 125 ? 20.302 13.424 7.228 1.00 15.27 436 GLU A O 1
ATOM 1033 N N . TYR A 1 126 ? 18.458 13.047 5.984 1.00 16.02 437 TYR A N 1
ATOM 1034 C CA . TYR A 1 126 ? 17.567 13.535 7.023 1.00 15.06 437 TYR A CA 1
ATOM 1035 C C . TYR A 1 126 ? 16.317 12.671 7.111 1.00 16.25 437 TYR A C 1
ATOM 1036 O O . TYR A 1 126 ? 15.734 12.226 6.075 1.00 14.91 437 TYR A O 1
ATOM 1045 N N . VAL A 1 127 ? 15.949 12.387 8.354 1.00 15.97 438 VAL A N 1
ATOM 1046 C CA . VAL A 1 127 ? 14.880 11.453 8.649 1.00 15.89 438 VAL A CA 1
ATOM 1047 C C . VAL A 1 127 ? 13.794 12.209 9.421 1.00 15.38 438 VAL A C 1
ATOM 1048 O O . VAL A 1 127 ? 14.089 12.906 10.399 1.00 15.10 438 VAL A O 1
ATOM 1052 N N . GLN A 1 128 ? 12.542 12.031 8.998 1.00 15.36 439 GLN A N 1
ATOM 1053 C CA . GLN A 1 128 ? 11.431 12.723 9.654 1.00 16.17 439 GLN A CA 1
ATOM 1054 C C . GLN A 1 128 ? 10.305 11.757 9.991 1.00 16.58 439 GLN A C 1
ATOM 1055 O O . GLN A 1 128 ? 10.037 10.812 9.255 1.00 17.03 439 GLN A O 1
ATOM 1061 N N . ASP A 1 129 ? 9.627 12.014 11.105 1.00 17.82 440 ASP A N 1
ATOM 1062 C CA . ASP A 1 129 ? 8.403 11.277 11.375 1.00 18.60 440 ASP A CA 1
ATOM 1063 C C . ASP A 1 129 ? 7.249 12.067 10.732 1.00 18.47 440 ASP A C 1
ATOM 1064 O O . ASP A 1 129 ? 7.000 13.249 11.044 1.00 18.43 440 ASP A O 1
ATOM 1069 N N . ILE A 1 130 ? 6.549 11.409 9.817 1.00 17.81 441 ILE A N 1
ATOM 1070 C CA . ILE A 1 130 ? 5.463 12.081 9.113 1.00 18.63 441 ILE A CA 1
ATOM 1071 C C . ILE A 1 130 ? 4.074 11.608 9.556 1.00 20.14 441 ILE A C 1
ATOM 1072 O O . ILE A 1 130 ? 3.050 12.126 9.075 1.00 20.87 441 ILE A O 1
ATOM 1077 N N . LYS A 1 131 ? 4.039 10.663 10.491 1.00 21.41 442 LYS A N 1
ATOM 1078 C CA . LYS A 1 131 ? 2.761 10.163 11.027 1.00 23.73 442 LYS A CA 1
ATOM 1079 C C . LYS A 1 131 ? 1.829 11.284 11.519 1.00 24.51 442 LYS A C 1
ATOM 1080 O O . LYS A 1 131 ? 0.624 11.233 11.222 1.00 24.65 442 LYS A O 1
ATOM 1086 N N . PRO A 1 132 ? 2.362 12.291 12.259 1.00 25.32 443 PRO A N 1
ATOM 1087 C CA . PRO A 1 132 ? 1.527 13.413 12.720 1.00 25.85 443 PRO A CA 1
ATOM 1088 C C . PRO A 1 132 ? 0.769 14.141 11.619 1.00 26.64 443 PRO A C 1
ATOM 1089 O O . PRO A 1 132 ? -0.325 14.652 11.884 1.00 26.87 443 PRO A O 1
ATOM 1093 N N . PHE A 1 133 ? 1.312 14.163 10.401 1.00 26.79 444 PHE A N 1
ATOM 1094 C CA . PHE A 1 133 ? 0.694 14.899 9.292 1.00 27.61 444 PHE A CA 1
ATOM 1095 C C . PHE A 1 133 ? -0.532 14.195 8.727 1.00 29.78 444 PHE A C 1
ATOM 1096 O O . PHE A 1 133 ? -1.367 14.834 8.080 1.00 30.20 444 PHE A O 1
ATOM 1104 N N . PHE A 1 134 ? -0.628 12.886 8.953 1.00 31.87 445 PHE A N 1
ATOM 1105 C CA . PHE A 1 134 ? -1.757 12.091 8.431 1.00 35.17 445 PHE A CA 1
ATOM 1106 C C . PHE A 1 134 ? -3.112 12.496 9.057 1.00 37.53 445 PHE A C 1
ATOM 1107 O O . PHE A 1 134 ? -4.173 12.185 8.508 1.00 38.81 445 PHE A O 1
ATOM 1115 N N . GLU A 1 135 ? -3.058 13.197 10.188 1.00 40.04 446 GLU A N 1
ATOM 1116 C CA . GLU A 1 135 ? -4.250 13.694 10.897 1.00 42.64 446 GLU A CA 1
ATOM 1117 C C . GLU A 1 135 ? -4.854 14.910 10.193 1.00 43.91 446 GLU A C 1
ATOM 1118 O O . GLU A 1 135 ? -6.076 15.149 10.255 1.00 43.89 446 GLU A O 1
ATOM 1124 N N . LEU A 1 136 ? -3.991 15.655 9.505 1.00 45.10 447 LEU A N 1
ATOM 1125 C CA . LEU A 1 136 ? -4.354 16.927 8.892 1.00 46.78 447 LEU A CA 1
ATOM 1126 C C . LEU A 1 136 ? -5.028 16.715 7.549 1.00 47.92 447 LEU A C 1
ATOM 1127 O O . LEU A 1 136 ? -5.407 17.674 6.874 1.00 48.25 447 LEU A O 1
ATOM 1132 N N . ASP A 1 137 ? -5.176 15.450 7.171 1.00 49.69 448 ASP A N 1
ATOM 1133 C CA . ASP A 1 137 ? -5.942 15.070 5.994 1.00 51.58 448 ASP A CA 1
ATOM 1134 C C . ASP A 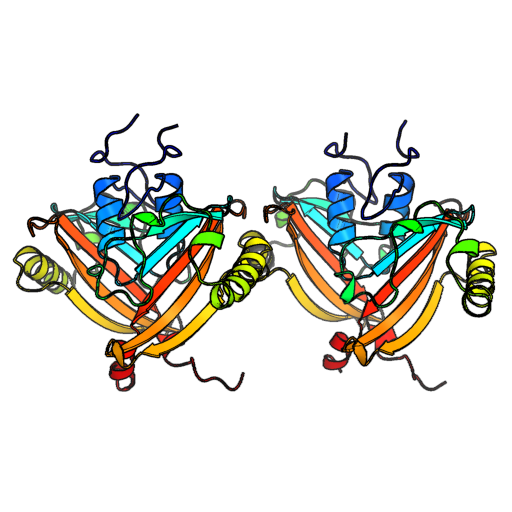1 137 ? -7.315 15.767 5.965 1.00 52.50 448 ASP A C 1
ATOM 1135 O O . ASP A 1 137 ? -7.735 16.289 4.928 1.00 52.69 448 ASP A O 1
ATOM 1140 N N . SER A 1 138 ? -7.985 15.793 7.116 1.00 53.53 449 SER A N 1
ATOM 1141 C CA . SER A 1 138 ? -9.340 16.335 7.236 1.00 54.23 449 SER A CA 1
ATOM 1142 C C . SER A 1 138 ? -9.462 17.840 6.946 1.00 54.57 449 SER A C 1
ATOM 1143 O O . SER A 1 138 ? -10.492 18.291 6.450 1.00 54.82 449 SER A O 1
ATOM 1146 N N . GLU A 1 139 ? -8.410 18.604 7.230 1.00 54.98 450 GLU A N 1
ATOM 1147 C CA . GLU A 1 139 ? -8.469 20.067 7.117 1.00 55.28 450 GLU A CA 1
ATOM 1148 C C . GLU A 1 139 ? -8.030 20.608 5.759 1.00 55.26 450 GLU A C 1
ATOM 1149 O O . GLU A 1 139 ? -6.895 20.408 5.335 1.00 55.34 450 GLU A O 1
ATOM 1155 N N . LEU B 1 3 ? 41.827 28.884 6.928 1.00 36.40 314 LEU B N 1
ATOM 1156 C CA . LEU B 1 3 ? 40.572 29.663 6.740 1.00 35.98 314 LEU B CA 1
ATOM 1157 C C . LEU B 1 3 ? 39.480 29.244 7.732 1.00 35.24 314 LEU B C 1
ATOM 1158 O O . LEU B 1 3 ? 39.213 28.050 7.981 1.00 34.11 314 LEU B O 1
ATOM 1163 N N . ASP B 1 4 ? 38.881 30.275 8.311 1.00 33.87 315 ASP B N 1
ATOM 1164 C CA . ASP B 1 4 ? 37.936 30.135 9.386 1.00 32.62 315 ASP B CA 1
ATOM 1165 C C . ASP B 1 4 ? 36.653 29.445 8.936 1.00 30.59 315 ASP B C 1
ATOM 1166 O O . ASP B 1 4 ? 36.030 28.795 9.755 1.00 30.24 315 ASP B O 1
ATOM 1171 N N . ARG B 1 5 ? 36.258 29.612 7.672 1.00 28.27 316 ARG B N 1
ATOM 1172 C CA . ARG B 1 5 ? 34.993 29.012 7.183 1.00 27.41 316 ARG B CA 1
ATOM 1173 C C . ARG B 1 5 ? 35.162 27.557 6.770 1.00 25.85 316 ARG B C 1
ATOM 1174 O O . ARG B 1 5 ? 34.170 26.850 6.619 1.00 23.21 316 ARG B O 1
ATOM 1182 N N . THR B 1 6 ? 36.410 27.110 6.575 1.00 24.64 317 THR B N 1
ATOM 1183 C CA . THR B 1 6 ? 36.642 25.710 6.148 1.00 25.04 317 THR B CA 1
ATOM 1184 C C . THR B 1 6 ? 37.159 24.821 7.274 1.00 24.29 317 THR B C 1
ATOM 1185 O O . THR B 1 6 ? 37.169 23.587 7.157 1.00 23.64 317 THR B O 1
ATOM 1189 N N . THR B 1 7 ? 37.552 25.438 8.381 1.00 23.58 318 THR B N 1
ATOM 1190 C CA . THR B 1 7 ? 38.060 24.706 9.546 1.00 24.65 318 THR B CA 1
ATOM 1191 C C . THR B 1 7 ? 36.951 23.898 10.228 1.00 23.28 318 THR B C 1
ATOM 1192 O O . THR B 1 7 ? 35.851 24.403 10.448 1.00 21.94 318 THR B O 1
ATOM 1196 N N . GLN B 1 8 ? 37.248 22.638 10.535 1.00 22.48 319 GLN B N 1
ATOM 1197 C CA . GLN B 1 8 ? 36.267 21.784 11.221 1.00 21.77 319 GLN B CA 1
ATOM 1198 C C . GLN B 1 8 ? 36.079 22.206 12.670 1.00 21.34 319 GLN B C 1
ATOM 1199 O O . GLN B 1 8 ? 37.065 22.454 13.385 1.00 21.85 319 GLN B O 1
ATOM 1205 N N . GLN B 1 9 ? 34.820 22.344 1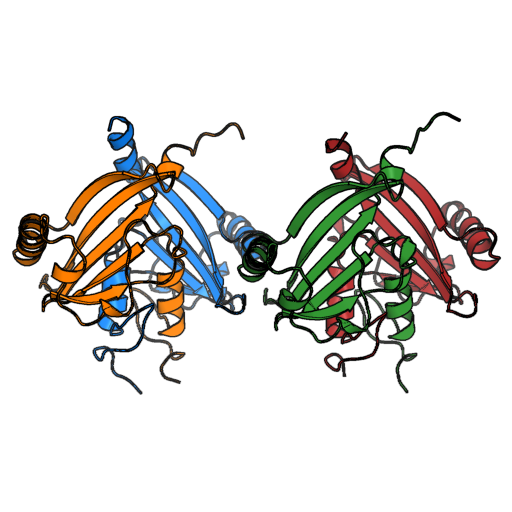3.087 1.00 20.62 320 GLN B N 1
ATOM 1206 C CA . GLN B 1 9 ? 34.454 22.745 14.449 1.00 19.62 320 GLN B CA 1
ATOM 1207 C C . GLN B 1 9 ? 33.421 21.776 14.998 1.00 19.07 320 GLN B C 1
ATOM 1208 O O . GLN B 1 9 ? 32.639 21.211 14.218 1.00 18.99 320 GLN B O 1
ATOM 1214 N N . PRO B 1 10 ? 33.374 21.591 16.326 1.00 18.27 321 PRO B N 1
ATOM 1215 C CA . PRO B 1 10 ? 32.313 20.753 16.883 1.00 17.88 321 PRO B CA 1
ATOM 1216 C C . PRO B 1 10 ? 30.914 21.280 16.554 1.00 17.41 321 PRO B C 1
ATOM 1217 O O . PRO B 1 10 ? 30.624 22.470 16.732 1.00 17.59 321 PRO B O 1
ATOM 1221 N N . PHE B 1 11 ? 30.085 20.383 16.039 1.00 16.69 322 PHE B N 1
ATOM 1222 C CA . PHE B 1 11 ? 28.669 20.647 15.781 1.00 15.92 322 PHE B CA 1
ATOM 1223 C C . PHE B 1 11 ? 27.966 19.356 16.165 1.00 16.49 322 PHE B C 1
ATOM 1224 O O . PHE B 1 11 ? 28.379 18.300 15.716 1.00 15.79 322 PHE B O 1
ATOM 1232 N N . GLY B 1 12 ? 26.885 19.429 16.941 1.00 17.18 323 GLY B N 1
ATOM 1233 C CA . GLY B 1 12 ? 26.125 18.221 17.282 1.00 19.34 323 GLY B CA 1
ATOM 1234 C C . GLY B 1 12 ? 26.994 17.111 17.836 1.00 20.02 323 GLY B C 1
ATOM 1235 O O . GLY B 1 12 ? 27.801 17.337 18.750 1.00 21.65 323 GLY B O 1
ATOM 1236 N N . ASN B 1 13 ? 26.876 15.911 17.258 1.00 20.41 324 ASN B N 1
ATOM 1237 C CA . ASN B 1 13 ? 27.681 14.785 17.697 1.00 21.87 324 ASN B CA 1
ATOM 1238 C C . ASN B 1 13 ? 28.944 14.487 16.912 1.00 22.06 324 ASN B C 1
ATOM 1239 O O . ASN B 1 13 ? 29.568 13.429 17.118 1.00 24.44 324 ASN B O 1
ATOM 1244 N N . GLY B 1 14 ? 29.353 15.411 16.056 1.00 21.00 325 GLY B N 1
ATOM 1245 C CA . GLY B 1 14 ? 30.629 15.291 15.313 1.00 19.80 325 GLY B CA 1
ATOM 1246 C C . GLY B 1 14 ? 31.200 16.671 14.993 1.00 19.46 325 GLY B C 1
ATOM 1247 O O . GLY B 1 14 ? 31.342 17.507 15.899 1.00 19.07 325 GLY B O 1
ATOM 1248 N N . TYR B 1 15 ? 31.520 16.897 13.710 1.00 18.18 326 TYR B N 1
ATOM 1249 C CA . TYR B 1 15 ? 32.180 18.126 13.252 1.00 18.92 326 TYR B CA 1
ATOM 1250 C C . TYR B 1 15 ? 31.638 18.597 11.930 1.00 17.85 326 TYR B C 1
ATOM 1251 O O . TYR B 1 15 ? 31.248 17.779 11.089 1.00 16.68 326 TYR B O 1
ATOM 1260 N N . LEU B 1 16 ? 31.635 19.922 11.751 1.00 14.87 327 LEU B N 1
ATOM 1261 C CA . LEU B 1 16 ? 31.339 20.543 10.466 1.00 14.85 327 LEU B CA 1
ATOM 1262 C C . LEU B 1 16 ? 32.131 21.814 10.412 1.00 14.46 327 LEU B C 1
ATOM 1263 O O . LEU B 1 16 ? 32.418 22.436 11.454 1.00 15.43 327 LEU B O 1
ATOM 1268 N N . SER B 1 17 ? 32.446 22.240 9.199 1.00 15.34 328 SER B N 1
ATOM 1269 C CA . SER B 1 17 ? 32.927 23.605 9.012 1.00 15.45 328 SER B CA 1
ATOM 1270 C C . SER B 1 17 ? 31.736 24.515 8.866 1.00 15.33 328 SER B C 1
ATOM 1271 O O . SER B 1 17 ? 30.610 24.061 8.610 1.00 15.90 328 SER B O 1
ATOM 1274 N N . VAL B 1 18 ? 31.967 25.811 9.009 1.00 14.60 329 VAL B N 1
ATOM 1275 C CA . VAL B 1 18 ? 30.900 26.797 8.747 1.00 15.49 329 VAL B CA 1
ATOM 1276 C C . VAL B 1 18 ? 30.365 26.621 7.324 1.00 16.20 329 VAL B C 1
ATOM 1277 O O . VAL B 1 18 ? 29.152 26.617 7.098 1.00 15.62 329 VAL B O 1
ATOM 1281 N N . GLU B 1 19 ? 31.283 26.369 6.388 1.00 16.17 330 GLU B N 1
ATOM 1282 C CA . GLU B 1 19 ? 30.893 26.175 4.986 1.00 16.89 330 GLU B CA 1
ATOM 1283 C C . GLU B 1 19 ? 29.888 25.017 4.837 1.00 15.33 330 GLU B C 1
ATOM 1284 O O . GLU B 1 19 ? 28.855 25.156 4.145 1.00 15.06 330 GLU B O 1
ATOM 1290 N N . GLN B 1 20 ? 30.178 23.885 5.487 1.00 15.31 331 GLN B N 1
ATOM 1291 C CA . GLN B 1 20 ? 29.305 22.714 5.422 1.00 15.19 331 GLN B CA 1
ATOM 1292 C C . GLN B 1 20 ? 27.997 22.928 6.176 1.00 15.18 331 GLN B C 1
ATOM 1293 O O . GLN B 1 20 ? 26.920 22.542 5.677 1.00 13.70 331 GLN B O 1
ATOM 1299 N N . ALA B 1 21 ? 28.076 23.523 7.364 1.00 13.54 332 ALA B N 1
ATOM 1300 C CA . ALA B 1 21 ? 26.847 23.790 8.146 1.00 13.39 332 ALA B CA 1
ATOM 1301 C C . ALA B 1 21 ? 25.907 24.671 7.319 1.00 12.59 332 ALA B C 1
ATOM 1302 O O . ALA B 1 21 ? 24.698 24.434 7.269 1.00 13.02 332 ALA B O 1
ATOM 1304 N N . ASN B 1 22 ? 26.450 25.685 6.650 1.00 13.21 333 ASN B N 1
ATOM 1305 C CA . ASN B 1 22 ? 25.637 26.563 5.829 1.00 14.17 333 ASN B CA 1
ATOM 1306 C C . ASN B 1 22 ? 24.994 25.802 4.659 1.00 14.30 333 ASN B C 1
ATOM 1307 O O . ASN B 1 22 ? 23.806 26.007 4.333 1.00 14.04 333 ASN B O 1
ATOM 1312 N N . LEU B 1 23 ? 25.804 25.007 3.963 1.00 14.48 334 LEU B N 1
ATOM 1313 C CA . LEU B 1 23 ? 25.255 24.155 2.875 1.00 14.53 334 LEU B CA 1
ATOM 1314 C C . LEU B 1 23 ? 24.110 23.287 3.384 1.00 13.63 334 LEU B C 1
ATOM 1315 O O . LEU B 1 23 ? 23.069 23.116 2.705 1.00 14.91 334 LEU B O 1
ATOM 1320 N N . ILE B 1 24 ? 24.298 22.691 4.560 1.00 14.32 335 ILE B N 1
ATOM 1321 C CA . ILE B 1 24 ? 23.274 21.815 5.110 1.00 13.46 335 ILE B CA 1
ATOM 1322 C C . ILE B 1 24 ? 21.964 22.586 5.300 1.00 13.72 335 ILE B C 1
ATOM 1323 O O . ILE B 1 24 ? 20.883 22.148 4.833 1.00 12.69 335 ILE B O 1
ATOM 1328 N N . LEU B 1 25 ? 22.062 23.738 5.962 1.00 13.43 336 LEU B N 1
ATOM 1329 C CA . LEU B 1 25 ? 20.853 24.574 6.188 1.00 13.73 336 LEU B CA 1
ATOM 1330 C C . LEU B 1 25 ? 20.151 24.945 4.868 1.00 14.57 336 LEU B C 1
ATOM 1331 O O . LEU B 1 25 ? 18.900 25.011 4.810 1.00 15.67 336 LEU B O 1
ATOM 1336 N N . ASN B 1 26 ? 20.954 25.200 3.837 1.00 14.92 337 ASN B N 1
ATOM 1337 C CA . ASN B 1 26 ? 20.470 25.544 2.502 1.00 15.97 337 ASN B CA 1
ATOM 1338 C C . ASN B 1 26 ? 20.013 24.345 1.654 1.00 16.71 337 ASN B C 1
ATOM 1339 O O . ASN B 1 26 ? 19.556 24.549 0.514 1.00 19.16 337 ASN B O 1
ATOM 1344 N N . HIS B 1 27 ? 20.175 23.128 2.158 1.00 16.58 338 HIS B N 1
ATOM 1345 C CA . HIS B 1 27 ? 19.669 21.960 1.426 1.00 16.56 338 HIS B CA 1
ATOM 1346 C C . HIS B 1 27 ? 18.538 21.248 2.134 1.00 18.06 338 HIS B C 1
ATOM 1347 O O . HIS B 1 27 ? 18.159 20.152 1.721 1.00 19.93 338 HIS B O 1
ATOM 1354 N N . LEU B 1 28 ? 18.023 21.810 3.215 1.00 17.41 339 LEU B N 1
ATOM 1355 C CA . LEU B 1 28 ? 16.876 21.205 3.876 1.00 17.53 339 LEU B CA 1
ATOM 1356 C C . LEU B 1 28 ? 15.611 21.755 3.205 1.00 18.09 339 LEU B C 1
ATOM 1357 O O . LEU B 1 28 ? 15.590 22.904 2.763 1.00 18.14 339 LEU B O 1
ATOM 1362 N N . PRO B 1 29 ? 14.539 20.944 3.138 1.00 19.48 340 PRO B N 1
ATOM 1363 C CA . PRO B 1 29 ? 13.340 21.330 2.387 1.00 19.45 340 PRO B CA 1
ATOM 1364 C C . PRO B 1 29 ? 12.421 22.234 3.214 1.00 20.02 340 PRO B C 1
ATOM 1365 O O . PRO B 1 29 ? 11.220 21.934 3.390 1.00 19.22 340 PRO B O 1
ATOM 1369 N N . LEU B 1 30 ? 12.987 23.325 3.743 1.00 18.37 341 LEU B N 1
ATOM 1370 C CA . LEU B 1 30 ? 12.264 24.153 4.705 1.00 17.47 341 LEU B CA 1
ATOM 1371 C C . LEU B 1 30 ? 12.640 25.587 4.470 1.00 16.89 341 LEU B C 1
ATOM 1372 O O . LEU B 1 30 ? 13.777 25.885 4.047 1.00 15.93 341 LEU B O 1
ATOM 1377 N N . GLU B 1 31 ? 11.672 26.465 4.691 1.00 16.34 342 GLU B N 1
ATOM 1378 C CA . GLU B 1 31 ? 11.966 27.894 4.816 1.00 17.27 342 GLU B CA 1
ATOM 1379 C C . GLU B 1 31 ? 12.269 28.089 6.280 1.00 16.62 342 GLU B C 1
ATOM 1380 O O . GLU B 1 31 ? 11.376 27.955 7.133 1.00 17.43 342 GLU B O 1
ATOM 1386 N N . ILE B 1 32 ? 13.530 28.395 6.573 1.00 15.74 343 ILE B N 1
ATOM 1387 C CA . ILE B 1 32 ? 13.988 28.519 7.961 1.00 16.60 343 ILE B CA 1
ATOM 1388 C C . ILE B 1 32 ? 14.252 29.991 8.262 1.00 16.18 343 ILE B C 1
ATOM 1389 O O . ILE B 1 32 ? 14.915 30.676 7.482 1.00 16.11 343 ILE B O 1
ATOM 1394 N N . THR B 1 33 ? 13.709 30.473 9.381 1.00 16.93 344 THR B N 1
ATOM 1395 C CA . THR B 1 33 ? 14.007 31.817 9.855 1.00 18.01 344 THR B CA 1
ATOM 1396 C C . THR B 1 33 ? 14.357 31.759 11.329 1.00 17.41 344 THR B C 1
ATOM 1397 O O . THR B 1 33 ? 13.822 30.940 12.085 1.00 18.34 344 THR B O 1
ATOM 1401 N N . PHE B 1 34 ? 15.250 32.640 11.743 1.00 18.06 345 PHE B N 1
ATOM 1402 C CA . PHE B 1 34 ? 15.610 32.699 13.137 1.00 17.75 345 PHE B CA 1
ATOM 1403 C C . PHE B 1 34 ? 15.536 34.142 13.623 1.00 18.15 345 PHE B C 1
ATOM 1404 O O . PHE B 1 34 ? 16.098 35.034 12.995 1.00 17.32 345 PHE B O 1
ATOM 1412 N N . VAL B 1 35 ? 14.841 34.310 14.743 1.00 20.85 346 VAL B N 1
ATOM 1413 C CA . VAL B 1 35 ? 14.706 35.574 15.473 1.00 22.15 346 VAL B CA 1
ATOM 1414 C C . VAL B 1 35 ? 15.385 35.366 16.828 1.00 22.95 346 VAL B C 1
ATOM 1415 O O . VAL B 1 35 ? 15.106 34.387 17.543 1.00 23.14 346 VAL B O 1
ATOM 1419 N N . ASN B 1 36 ? 16.284 36.277 17.176 1.00 24.81 347 ASN B N 1
ATOM 1420 C CA . ASN B 1 36 ? 17.089 36.080 18.383 1.00 27.07 347 ASN B CA 1
ATOM 1421 C C . ASN B 1 36 ? 16.328 36.527 19.632 1.00 28.63 347 ASN B C 1
ATOM 1422 O O . ASN B 1 36 ? 15.218 37.051 19.527 1.00 28.47 347 ASN B O 1
ATOM 1427 N N . LYS B 1 37 ? 16.924 36.328 20.801 1.00 30.43 348 LYS B N 1
ATOM 1428 C CA . LYS B 1 37 ? 16.246 36.624 22.065 1.00 32.97 348 LYS B CA 1
ATOM 1429 C C . LYS B 1 37 ? 15.900 38.108 22.278 1.00 33.82 348 LYS B C 1
ATOM 1430 O O . LYS B 1 37 ? 15.124 38.423 23.188 1.00 35.19 348 LYS B O 1
ATOM 1436 N N . ASP B 1 38 ? 16.462 38.996 21.453 1.00 34.56 349 ASP B N 1
ATOM 1437 C CA . ASP B 1 38 ? 16.122 40.433 21.438 1.00 35.85 349 ASP B CA 1
ATOM 1438 C C . ASP B 1 38 ? 15.062 40.780 20.384 1.00 35.78 349 ASP B C 1
ATOM 1439 O O . ASP B 1 38 ? 14.865 41.962 20.043 1.00 36.58 349 ASP B O 1
ATOM 1444 N N . ASP B 1 39 ? 14.404 39.746 19.856 1.00 35.08 350 ASP B N 1
ATOM 1445 C CA . ASP B 1 39 ? 13.337 39.890 18.858 1.00 34.35 350 ASP B CA 1
ATOM 1446 C C . ASP B 1 39 ? 13.821 40.436 17.520 1.00 32.80 350 ASP B C 1
ATOM 1447 O O . ASP B 1 39 ? 13.038 40.960 16.729 1.00 33.11 350 ASP B O 1
ATOM 1452 N N . ILE B 1 40 ? 15.118 40.292 17.266 1.00 31.40 351 ILE B N 1
ATOM 1453 C CA . ILE B 1 40 ? 15.718 40.772 16.041 1.00 29.75 351 ILE B CA 1
ATOM 1454 C C . ILE B 1 40 ? 15.710 39.630 15.018 1.00 28.43 351 ILE B C 1
ATOM 1455 O O . ILE B 1 40 ? 16.174 38.535 15.326 1.00 27.24 351 ILE B O 1
ATOM 1460 N N . PHE B 1 41 ? 15.188 39.904 13.820 1.00 27.14 352 PHE B N 1
ATOM 1461 C CA . PHE B 1 41 ? 15.191 38.907 12.737 1.00 25.58 352 PHE B CA 1
ATOM 1462 C C . PHE B 1 41 ? 16.606 38.836 12.179 1.00 22.99 352 PHE B C 1
ATOM 1463 O O . PHE B 1 41 ? 17.081 39.793 11.572 1.00 24.09 352 PHE B O 1
ATOM 1471 N N . GLN B 1 42 ? 17.271 37.693 12.378 1.00 21.34 353 GLN B N 1
ATOM 1472 C CA . GLN B 1 42 ? 18.706 37.578 12.126 1.00 20.76 353 GLN B CA 1
ATOM 1473 C C . GLN B 1 42 ? 19.070 36.867 10.812 1.00 19.17 353 GLN B C 1
ATOM 1474 O O . GLN B 1 42 ? 20.086 37.152 10.177 1.00 18.95 353 GLN B O 1
ATOM 1480 N N . TYR B 1 43 ? 18.221 35.940 10.419 1.00 17.88 354 TYR B N 1
ATOM 1481 C CA . TYR B 1 43 ? 18.667 34.910 9.470 1.00 16.53 354 TYR B CA 1
ATOM 1482 C C . TYR B 1 43 ? 17.481 34.250 8.808 1.00 15.85 354 TYR B C 1
ATOM 1483 O O . TYR B 1 43 ? 16.478 33.936 9.461 1.00 16.13 354 TYR B O 1
ATOM 1492 N N . TYR B 1 44 ? 17.620 34.015 7.511 1.00 17.04 355 TYR B N 1
ATOM 1493 C CA . TYR B 1 44 ? 16.813 32.965 6.849 1.00 16.44 355 TYR B CA 1
ATOM 1494 C C . TYR B 1 44 ? 17.681 32.170 5.882 1.00 15.93 355 TYR B C 1
ATOM 1495 O O . TYR B 1 44 ? 18.664 32.700 5.359 1.00 16.12 355 TYR B O 1
ATOM 1504 N N . ASN B 1 45 ? 17.346 30.896 5.661 1.00 15.25 356 ASN B N 1
ATOM 1505 C CA . ASN B 1 45 ? 18.183 30.069 4.782 1.00 15.25 356 ASN B CA 1
ATOM 1506 C C . ASN B 1 45 ? 17.937 30.380 3.306 1.00 16.92 356 ASN B C 1
ATOM 1507 O O . ASN B 1 45 ? 17.102 31.225 2.967 1.00 15.97 356 ASN B O 1
ATOM 1512 N N . ASP B 1 46 ? 18.659 29.676 2.439 1.00 18.48 357 ASP B N 1
ATOM 1513 C CA . ASP B 1 46 ? 18.600 29.890 1.006 1.00 20.75 357 ASP B CA 1
ATOM 1514 C C . ASP B 1 46 ? 18.380 28.512 0.371 1.00 22.49 357 ASP B C 1
ATOM 1515 O O . ASP B 1 46 ? 19.297 27.942 -0.200 1.00 23.66 357 ASP B O 1
ATOM 1520 N N . SER B 1 47 ? 17.182 27.963 0.516 1.00 23.96 358 SER B N 1
ATOM 1521 C CA . SER B 1 47 ? 16.900 26.629 0.018 1.00 25.28 358 SER B CA 1
ATOM 1522 C C . SER B 1 47 ? 15.806 26.694 -1.024 1.00 26.20 358 SER B C 1
ATOM 1523 O O . SER B 1 47 ? 15.972 26.201 -2.134 1.00 27.07 358 SER B O 1
ATOM 1526 N N . VAL B 1 48 ? 14.697 27.327 -0.671 1.00 27.00 359 VAL B N 1
ATOM 1527 C CA . VAL B 1 48 ? 13.543 27.406 -1.563 1.00 28.39 359 VAL B CA 1
ATOM 1528 C C . VAL B 1 48 ? 13.725 28.576 -2.529 1.00 30.63 359 VAL B C 1
ATOM 1529 O O . VAL B 1 48 ? 14.073 29.677 -2.100 1.00 31.02 359 VAL B O 1
ATOM 1533 N N . PRO B 1 49 ? 13.523 28.345 -3.840 1.00 32.05 360 PRO B N 1
ATOM 1534 C CA . PRO B 1 49 ? 13.606 29.513 -4.735 1.00 32.98 360 PRO B CA 1
ATOM 1535 C C . PRO B 1 49 ? 12.627 30.609 -4.313 1.00 33.55 360 PRO B C 1
ATOM 1536 O O . PRO B 1 49 ? 11.499 30.301 -3.897 1.00 33.32 360 PRO B O 1
ATOM 1540 N N . ALA B 1 50 ? 13.050 31.874 -4.441 1.00 34.70 361 ALA B N 1
ATOM 1541 C CA . ALA B 1 50 ? 12.206 33.033 -4.099 1.00 35.41 361 ALA B CA 1
ATOM 1542 C C . ALA B 1 50 ? 10.797 32.943 -4.668 1.00 35.43 361 ALA B C 1
ATOM 1543 O O . ALA B 1 50 ? 9.825 33.279 -3.987 1.00 36.90 361 ALA B O 1
ATOM 1545 N N . ALA B 1 51 ? 10.684 32.478 -5.910 1.00 35.75 362 ALA B N 1
ATOM 1546 C CA . ALA B 1 51 ? 9.390 32.419 -6.592 1.00 35.25 362 ALA B CA 1
ATOM 1547 C C . ALA B 1 51 ? 8.433 31.408 -5.955 1.00 34.71 362 ALA B C 1
ATOM 1548 O O . ALA B 1 51 ? 7.218 31.461 -6.171 1.00 35.33 362 ALA B O 1
ATOM 1550 N N . GLU B 1 52 ? 8.986 30.492 -5.165 1.00 32.91 363 GLU B N 1
ATOM 1551 C CA . GLU B 1 52 ? 8.197 29.441 -4.540 1.00 31.09 363 GLU B CA 1
ATOM 1552 C C . GLU B 1 52 ? 8.046 29.603 -3.012 1.00 28.91 363 GLU B C 1
ATOM 1553 O O . GLU B 1 52 ? 7.427 28.748 -2.357 1.00 27.12 363 GLU B O 1
ATOM 1559 N N A MET B 1 53 ? 8.619 30.679 -2.461 0.50 27.86 364 MET B N 1
ATOM 1560 N N B MET B 1 53 ? 8.574 30.700 -2.473 0.50 28.18 364 MET B N 1
ATOM 1561 C CA A MET B 1 53 ? 8.526 30.988 -1.018 0.50 26.72 364 MET B CA 1
ATOM 1562 C CA B MET B 1 53 ? 8.502 30.969 -1.031 0.50 27.46 364 MET B CA 1
ATOM 1563 C C A MET B 1 53 ? 7.091 31.300 -0.575 0.50 26.48 364 MET B C 1
ATOM 1564 C C B MET B 1 53 ? 7.091 31.317 -0.563 0.50 26.83 364 MET B C 1
ATOM 1565 O O A MET B 1 53 ? 6.405 32.122 -1.190 0.50 26.34 364 MET B O 1
ATOM 1566 O O B MET B 1 53 ? 6.419 32.171 -1.150 0.50 26.67 364 MET B O 1
ATOM 1575 N N . VAL B 1 54 ? 6.642 30.650 0.494 1.00 25.70 365 VAL B N 1
ATOM 1576 C CA . VAL B 1 54 ? 5.324 30.913 1.060 1.00 25.37 365 VAL B CA 1
ATOM 1577 C C . VAL B 1 54 ? 5.318 32.290 1.726 1.00 26.43 365 VAL B C 1
ATOM 1578 O O . VAL B 1 54 ? 4.355 33.061 1.603 1.00 25.60 365 VAL B O 1
ATOM 1582 N N . PHE B 1 55 ? 6.394 32.571 2.442 1.00 26.55 366 PHE B N 1
ATOM 1583 C CA . PHE B 1 55 ? 6.527 33.820 3.169 1.00 28.21 366 PHE B CA 1
ATOM 1584 C C . PHE B 1 55 ? 7.718 34.558 2.661 1.00 29.71 366 PHE B C 1
ATOM 1585 O O . PHE B 1 55 ? 8.851 34.100 2.819 1.00 30.70 366 PHE B O 1
ATOM 1593 N N . LYS B 1 56 ? 7.441 35.700 2.045 1.00 30.99 367 LYS B N 1
ATOM 1594 C CA . LYS B 1 56 ? 8.458 36.628 1.574 1.00 32.45 367 LYS B CA 1
ATOM 1595 C C . LYS B 1 56 ? 9.391 37.043 2.699 1.00 31.73 367 LYS B C 1
ATOM 1596 O O . LYS B 1 56 ? 8.954 37.495 3.759 1.00 31.30 367 LYS B O 1
ATOM 1602 N N . ARG B 1 57 ? 10.680 36.830 2.459 1.00 31.82 368 ARG B N 1
ATOM 1603 C CA . ARG B 1 57 ? 11.724 37.372 3.311 1.00 32.06 368 ARG B CA 1
ATOM 1604 C C . ARG B 1 57 ? 12.699 38.096 2.405 1.00 32.64 368 ARG B C 1
ATOM 1605 O O . ARG B 1 57 ? 13.004 37.625 1.304 1.00 31.37 368 ARG B O 1
ATOM 1613 N N . THR B 1 58 ? 13.177 39.250 2.865 1.00 33.20 369 THR B N 1
ATOM 1614 C CA . THR B 1 58 ? 14.082 40.066 2.068 1.00 34.31 369 THR B CA 1
ATOM 1615 C C . THR B 1 58 ? 15.272 40.471 2.924 1.00 34.78 369 THR B C 1
ATOM 1616 O O . THR B 1 58 ? 15.150 40.547 4.144 1.00 34.03 369 THR B O 1
ATOM 1620 N N . PRO B 1 59 ? 16.432 40.726 2.285 1.00 36.31 370 PRO B N 1
ATOM 1621 C CA . PRO B 1 59 ? 17.633 41.216 2.982 1.00 37.25 370 PRO B CA 1
ATOM 1622 C C . PRO B 1 59 ? 17.352 42.393 3.911 1.00 37.83 370 PRO B C 1
ATOM 1623 O O . PRO B 1 59 ? 17.896 42.453 5.019 1.00 38.25 370 PRO B O 1
ATOM 1627 N N . SER B 1 60 ? 16.502 43.311 3.452 1.00 38.29 371 SER B N 1
ATOM 1628 C CA . SER B 1 60 ? 16.098 44.503 4.205 1.00 38.64 371 SER B CA 1
ATOM 1629 C C . SER B 1 60 ? 15.516 44.205 5.587 1.00 38.08 371 SER B C 1
ATOM 1630 O O . SER B 1 60 ? 15.670 44.997 6.521 1.00 38.20 371 SER B O 1
ATOM 1633 N N . GLN B 1 61 ? 14.842 43.067 5.728 1.00 37.16 372 GLN B N 1
ATOM 1634 C CA . GLN B 1 61 ? 14.246 42.720 7.013 1.00 36.68 372 GLN B CA 1
ATOM 1635 C C . GLN B 1 61 ? 15.298 42.256 8.015 1.00 35.95 372 GLN B C 1
ATOM 1636 O O . GLN B 1 61 ? 15.070 42.296 9.224 1.00 35.87 372 GLN B O 1
ATOM 1642 N N . VAL B 1 62 ? 16.438 41.786 7.512 1.00 35.99 373 VAL B N 1
ATOM 1643 C CA . VAL B 1 62 ? 17.473 41.244 8.392 1.00 35.65 373 VAL B CA 1
ATOM 1644 C C . VAL B 1 62 ? 18.044 42.375 9.240 1.00 35.56 373 VAL B C 1
ATOM 1645 O O . VAL B 1 62 ? 18.429 43.413 8.711 1.00 35.35 373 VAL B O 1
ATOM 1649 N N . GLY B 1 63 ? 18.050 42.169 10.554 1.00 36.25 374 GLY B N 1
ATOM 1650 C CA . GLY B 1 63 ? 18.545 43.158 11.520 1.00 37.10 374 GLY B CA 1
ATOM 1651 C C . GLY B 1 63 ? 17.443 43.982 12.168 1.00 37.48 374 GLY B C 1
ATOM 1652 O O . GLY B 1 63 ? 17.681 44.684 13.153 1.00 37.37 374 GLY B O 1
ATOM 1653 N N . ARG B 1 64 ? 16.237 43.906 11.612 1.00 37.92 375 ARG B N 1
ATOM 1654 C CA . ARG B 1 64 ? 15.091 44.660 12.124 1.00 38.28 375 ARG B CA 1
ATOM 1655 C C . ARG B 1 64 ? 14.287 43.837 13.128 1.00 37.98 375 ARG B C 1
ATOM 1656 O O . ARG B 1 64 ? 14.396 42.612 13.165 1.00 37.10 375 ARG B O 1
ATOM 1664 N N . ASN B 1 65 ? 13.471 44.502 13.945 1.00 37.61 376 ASN B N 1
ATOM 1665 C CA . ASN B 1 65 ? 12.589 43.790 14.866 1.00 37.84 376 ASN B CA 1
ATOM 1666 C C . ASN B 1 65 ? 11.600 42.944 14.069 1.00 38.37 376 ASN B C 1
ATOM 1667 O O . ASN B 1 65 ? 11.175 43.337 12.979 1.00 38.20 376 ASN B O 1
ATOM 1672 N N . VAL B 1 66 ? 11.254 41.791 14.625 1.00 39.26 377 VAL B N 1
ATOM 1673 C CA . VAL B 1 66 ? 10.430 40.771 13.964 1.00 41.17 377 VAL B CA 1
ATOM 1674 C C . VAL B 1 66 ? 9.060 41.273 13.465 1.00 42.66 377 VAL B C 1
ATOM 1675 O O . VAL B 1 66 ? 8.591 40.845 12.412 1.00 43.12 377 VAL B O 1
ATOM 1679 N N . GLU B 1 67 ? 8.440 42.187 14.204 1.00 44.44 378 GLU B N 1
ATOM 1680 C CA . GLU B 1 67 ? 7.140 42.755 13.805 1.00 46.48 378 GLU B CA 1
ATOM 1681 C C . GLU B 1 67 ? 7.085 43.320 12.362 1.00 47.17 378 GLU B C 1
ATOM 1682 O O . GLU B 1 67 ? 6.005 43.649 11.850 1.00 47.82 378 GLU B O 1
ATOM 1688 N N . LEU B 1 68 ? 8.244 43.401 11.709 1.00 47.47 379 LEU B N 1
ATOM 1689 C CA . LEU B 1 68 ? 8.336 43.876 10.337 1.00 47.82 379 LEU B CA 1
ATOM 1690 C C . LEU B 1 68 ? 8.324 42.727 9.325 1.00 48.17 379 LEU B C 1
ATOM 1691 O O . LEU B 1 68 ? 8.452 42.948 8.121 1.00 48.39 379 LEU B O 1
ATOM 1696 N N . CYS B 1 69 ? 8.174 41.507 9.828 1.00 48.70 380 CYS B N 1
ATOM 1697 C CA . CYS B 1 69 ? 8.079 40.307 8.998 1.00 49.11 380 CYS B CA 1
ATOM 1698 C C . CYS B 1 69 ? 6.638 39.895 8.780 1.00 49.04 380 CYS B C 1
ATOM 1699 O O . CYS B 1 69 ? 6.357 38.965 8.012 1.00 48.65 380 CYS B O 1
ATOM 1702 N N . HIS B 1 70 ? 5.735 40.583 9.476 1.00 49.01 381 HIS B N 1
ATOM 1703 C CA . HIS B 1 70 ? 4.333 40.202 9.526 1.00 49.06 381 HIS B CA 1
ATOM 1704 C C . HIS B 1 70 ? 3.409 41.408 9.345 1.00 49.27 381 HIS B C 1
ATOM 1705 O O . HIS B 1 70 ? 3.699 42.496 9.854 1.00 49.27 381 HIS B O 1
ATOM 1712 N N . PRO B 1 71 ? 2.289 41.219 8.621 1.00 49.44 382 PRO B N 1
ATOM 1713 C CA . PRO B 1 71 ? 1.301 42.295 8.468 1.00 49.71 382 PRO B CA 1
ATOM 1714 C C . PRO B 1 71 ? 0.879 42.878 9.823 1.00 50.01 382 PRO B C 1
ATOM 1715 O O . PRO B 1 71 ? 0.664 42.124 10.782 1.00 49.83 382 PRO B O 1
ATOM 1719 N N . PRO B 1 72 ? 0.777 44.215 9.910 1.00 50.27 383 PRO B N 1
ATOM 1720 C CA . PRO B 1 72 ? 0.409 44.902 11.158 1.00 50.48 383 PRO B CA 1
ATOM 1721 C C . PRO B 1 72 ? -0.849 44.355 11.842 1.00 50.60 383 PRO B C 1
ATOM 1722 O O . PRO B 1 72 ? -0.871 44.246 13.066 1.00 50.80 383 PRO B O 1
ATOM 1726 N N . LYS B 1 73 ? -1.875 44.005 11.061 1.00 50.93 384 LYS B N 1
ATOM 1727 C CA . LYS B 1 73 ? -3.140 43.456 11.592 1.00 50.92 384 LYS B CA 1
ATOM 1728 C C . LYS B 1 73 ? -2.963 42.144 12.363 1.00 50.66 384 LYS B C 1
ATOM 1729 O O . LYS B 1 73 ? -3.884 41.673 13.047 1.00 50.69 384 LYS B O 1
ATOM 1735 N N . VAL B 1 74 ? -1.775 41.560 12.245 1.00 50.21 385 VAL B N 1
ATOM 1736 C CA . VAL B 1 74 ? -1.529 40.221 12.753 1.00 49.54 385 VAL B CA 1
ATOM 1737 C C . VAL B 1 74 ? -0.521 40.243 13.917 1.00 49.29 385 VAL B C 1
ATOM 1738 O O . VAL B 1 74 ? -0.292 39.227 14.584 1.00 48.97 385 VAL B O 1
ATOM 1742 N N . LEU B 1 75 ? 0.037 41.428 14.167 1.00 48.75 386 LEU B N 1
ATOM 1743 C CA . LEU B 1 75 ? 1.041 41.655 15.212 1.00 48.60 386 LEU B CA 1
ATOM 1744 C C . LEU B 1 75 ? 0.699 41.209 16.634 1.00 48.00 386 LEU B C 1
ATOM 1745 O O . LEU B 1 75 ? 1.595 40.849 17.400 1.00 47.86 386 LEU B O 1
ATOM 1750 N N . ASP B 1 76 ? -0.580 41.241 16.991 1.00 47.42 387 ASP B N 1
ATOM 1751 C CA . ASP B 1 76 ? -1.012 40.808 18.316 1.00 46.78 387 ASP B CA 1
ATOM 1752 C C . ASP B 1 76 ? -0.814 39.295 18.453 1.00 45.73 387 ASP B C 1
ATOM 1753 O O . ASP B 1 76 ? -0.453 38.793 19.521 1.00 45.49 387 ASP B O 1
ATOM 1758 N N . LYS B 1 77 ? -1.054 38.578 17.360 1.00 44.57 388 LYS B N 1
ATOM 1759 C CA . LYS B 1 77 ? -0.920 37.128 17.340 1.00 43.90 388 LYS B CA 1
ATOM 1760 C C . LYS B 1 77 ? 0.551 36.701 17.386 1.00 42.88 388 LYS B C 1
ATOM 1761 O O . LYS B 1 77 ? 0.887 35.707 18.024 1.00 42.52 388 LYS B O 1
ATOM 1767 N N . VAL B 1 78 ? 1.405 37.467 16.707 1.00 42.04 389 VAL B N 1
ATOM 1768 C CA . VAL B 1 78 ? 2.861 37.258 16.696 1.00 41.35 389 VAL B CA 1
ATOM 1769 C C . VAL B 1 78 ? 3.456 37.410 18.104 1.00 40.73 389 VAL B C 1
ATOM 1770 O O . VAL B 1 78 ? 4.249 36.585 18.542 1.00 40.59 389 VAL B O 1
ATOM 1774 N N . LYS B 1 79 ? 3.066 38.474 18.800 1.00 40.22 390 LYS B N 1
ATOM 1775 C CA . LYS B 1 79 ? 3.521 38.724 20.173 1.00 39.56 390 LYS B CA 1
ATOM 1776 C C . LYS B 1 79 ? 3.081 37.618 21.130 1.00 38.07 390 LYS B C 1
ATOM 1777 O O . LYS B 1 79 ? 3.860 37.193 21.981 1.00 37.74 390 LYS B O 1
ATOM 1783 N N . LYS B 1 80 ? 1.839 37.156 20.995 1.00 37.06 391 LYS B N 1
ATOM 1784 C CA . LYS B 1 80 ? 1.342 36.057 21.829 1.00 36.53 391 LYS B CA 1
ATOM 1785 C C . LYS B 1 80 ? 2.166 34.780 21.639 1.00 35.87 391 LYS B C 1
ATOM 1786 O O . LYS B 1 80 ? 2.432 34.067 22.603 1.00 35.46 391 LYS B O 1
ATOM 1792 N N . VAL B 1 81 ? 2.552 34.497 20.395 1.00 34.65 392 VAL B N 1
ATOM 1793 C CA . VAL B 1 81 ? 3.368 33.310 20.093 1.00 33.62 392 VAL B CA 1
ATOM 1794 C C . VAL B 1 81 ? 4.752 33.437 20.730 1.00 33.21 392 VAL B C 1
ATOM 1795 O O . VAL B 1 81 ? 5.164 32.568 21.493 1.00 33.08 392 VAL B O 1
ATOM 1799 N N . PHE B 1 82 ? 5.451 34.522 20.414 1.00 34.03 393 PHE B N 1
ATOM 1800 C CA . PHE B 1 82 ? 6.778 34.782 20.963 1.00 34.26 393 PHE B CA 1
ATOM 1801 C C . PHE B 1 82 ? 6.758 34.758 22.496 1.00 34.88 393 PHE B C 1
ATOM 1802 O O . PHE B 1 82 ? 7.658 34.204 23.124 1.00 34.62 393 PHE B O 1
ATOM 1810 N N . GLU B 1 83 ? 5.709 35.318 23.094 1.00 35.88 394 GLU B N 1
ATOM 1811 C CA . GLU B 1 83 ? 5.595 35.358 24.556 1.00 36.56 394 GLU B CA 1
ATOM 1812 C C . GLU B 1 83 ? 5.463 33.960 25.177 1.00 36.03 394 GLU B C 1
ATOM 1813 O O . GLU B 1 83 ? 6.119 33.657 26.171 1.00 36.90 394 GLU B O 1
ATOM 1819 N N . LEU B 1 84 ? 4.627 33.114 24.581 1.00 35.84 395 LEU B N 1
ATOM 1820 C CA . LEU B 1 84 ? 4.385 31.754 25.063 1.00 35.64 395 LEU B CA 1
ATOM 1821 C C . LEU B 1 84 ? 5.607 30.861 24.949 1.00 35.28 395 LEU B C 1
ATOM 1822 O O . LEU B 1 84 ? 5.844 30.008 25.808 1.00 34.38 395 LEU B O 1
ATOM 1827 N N . LEU B 1 85 ? 6.349 31.038 23.856 1.00 34.97 396 LEU B N 1
ATOM 1828 C CA . LEU B 1 85 ? 7.617 30.340 23.666 1.00 34.75 396 LEU B CA 1
ATOM 1829 C C . LEU B 1 85 ? 8.639 30.825 24.673 1.00 35.21 396 LEU B C 1
ATOM 1830 O O . LEU B 1 85 ? 9.311 30.018 25.316 1.00 35.32 396 LEU B O 1
ATOM 1835 N N . ARG B 1 86 ? 8.735 32.143 24.812 1.00 35.94 397 ARG B N 1
ATOM 1836 C CA . ARG B 1 86 ? 9.691 32.756 25.729 1.00 37.49 397 ARG B CA 1
ATOM 1837 C C . ARG B 1 86 ? 9.461 32.348 27.192 1.00 38.24 397 ARG B C 1
ATOM 1838 O O . ARG B 1 86 ? 10.420 32.004 27.894 1.00 37.81 397 ARG B O 1
ATOM 1846 N N . ASN B 1 87 ? 8.190 32.351 27.614 1.00 39.44 398 ASN B N 1
ATOM 1847 C CA . ASN B 1 87 ? 7.783 32.060 29.000 1.00 40.92 398 ASN B CA 1
ATOM 1848 C C . ASN B 1 87 ? 7.840 30.584 29.360 1.00 41.24 398 ASN B C 1
ATOM 1849 O O . ASN B 1 87 ? 7.756 30.219 30.542 1.00 41.74 398 ASN B O 1
ATOM 1854 N N . GLY B 1 88 ? 7.953 29.732 28.344 1.00 41.40 399 GLY B N 1
ATOM 1855 C CA . GLY B 1 88 ? 8.054 28.309 28.570 1.00 41.04 399 GLY B CA 1
ATOM 1856 C C . GLY B 1 88 ? 6.710 27.619 28.622 1.00 41.20 399 GLY B C 1
ATOM 1857 O O . GLY B 1 88 ? 6.649 26.434 28.923 1.00 41.50 399 GLY B O 1
ATOM 1858 N N . GLN B 1 89 ? 5.638 28.345 28.319 1.00 41.12 400 GLN B N 1
ATOM 1859 C CA . GLN B 1 89 ? 4.295 27.759 28.266 1.00 41.67 400 GLN B CA 1
ATOM 1860 C C . GLN B 1 89 ? 4.133 26.772 27.117 1.00 41.23 400 GLN B C 1
ATOM 1861 O O . GLN B 1 89 ? 3.385 25.790 27.218 1.00 40.71 400 GLN B O 1
ATOM 1867 N N . ARG B 1 90 ? 4.848 27.045 26.026 1.00 40.42 401 ARG B N 1
ATOM 1868 C CA . ARG B 1 90 ? 4.823 26.204 24.843 1.00 39.82 401 ARG B CA 1
ATOM 1869 C C . ARG B 1 90 ? 6.256 25.972 24.366 1.00 38.67 401 ARG B C 1
ATOM 1870 O O . ARG B 1 90 ? 7.112 26.853 24.495 1.00 37.96 401 ARG B O 1
ATOM 1878 N N . ASP B 1 91 ? 6.507 24.777 23.836 1.00 37.84 402 ASP B N 1
ATOM 1879 C CA . ASP B 1 91 ? 7.771 24.466 23.148 1.00 37.64 402 ASP B CA 1
ATOM 1880 C C . ASP B 1 91 ? 7.681 24.728 21.643 1.00 36.60 402 ASP B C 1
ATOM 1881 O O . ASP B 1 91 ? 8.647 25.168 21.023 1.00 35.93 402 ASP B O 1
ATOM 1886 N N . LYS B 1 92 ? 6.524 24.420 21.066 1.00 36.19 403 LYS B N 1
ATOM 1887 C CA . LYS B 1 92 ? 6.236 24.708 19.659 1.00 35.99 403 LYS B CA 1
ATOM 1888 C C . LYS B 1 92 ? 4.817 25.215 19.552 1.00 35.41 403 LYS B C 1
ATOM 1889 O O . LYS B 1 92 ? 3.960 24.850 20.368 1.00 35.24 403 LYS B O 1
ATOM 1895 N N . VAL B 1 93 ? 4.585 26.049 18.546 1.00 33.94 404 VAL B N 1
ATOM 1896 C CA . VAL B 1 93 ? 3.255 26.437 18.104 1.00 33.43 404 VAL B CA 1
ATOM 1897 C C . VAL B 1 93 ? 3.199 26.108 16.618 1.00 32.88 404 VAL B C 1
ATOM 1898 O O . VAL B 1 93 ? 4.107 26.482 15.874 1.00 32.73 404 VAL B O 1
ATOM 1902 N N . ASN B 1 94 ? 2.150 25.398 16.190 1.00 32.02 405 ASN B N 1
ATOM 1903 C CA . ASN B 1 94 ? 2.015 24.998 14.786 1.00 31.20 405 ASN B CA 1
ATOM 1904 C C . ASN B 1 94 ? 0.768 25.563 14.123 1.00 30.68 405 ASN B C 1
ATOM 1905 O O . ASN B 1 94 ? -0.240 25.829 14.791 1.00 30.69 405 ASN B O 1
ATOM 1910 N N . MET B 1 95 ? 0.867 25.763 12.817 1.00 29.56 406 MET B N 1
ATOM 1911 C CA . MET B 1 95 ? -0.245 26.203 11.964 1.00 28.80 406 MET B CA 1
ATOM 1912 C C . MET B 1 95 ? -0.133 25.463 10.631 1.00 29.07 406 MET B C 1
ATOM 1913 O O . MET B 1 95 ? 0.966 25.045 10.224 1.00 27.94 406 MET B O 1
ATOM 1918 N N . TRP B 1 96 ? -1.264 25.277 9.954 1.00 28.75 407 TRP B N 1
ATOM 1919 C CA . TRP B 1 96 ? -1.264 24.669 8.622 1.00 29.12 407 TRP B CA 1
ATOM 1920 C C . TRP B 1 96 ? -2.381 25.250 7.766 1.00 29.00 407 TRP B C 1
ATOM 1921 O O . TRP B 1 96 ? -3.412 25.654 8.293 1.00 29.54 407 TRP B O 1
ATOM 1932 N N . PHE B 1 97 ? -2.158 25.304 6.464 1.00 28.84 408 PHE B N 1
ATOM 1933 C CA . PHE B 1 97 ? -3.149 25.822 5.515 1.00 28.66 408 PHE B CA 1
ATOM 1934 C C . PHE B 1 97 ? -2.700 25.473 4.116 1.00 29.13 408 PHE B C 1
ATOM 1935 O O . PHE B 1 97 ? -1.518 25.185 3.883 1.00 28.47 408 PHE B O 1
ATOM 1943 N N . GLN B 1 98 ? -3.642 25.491 3.175 1.00 28.91 409 GLN B N 1
ATOM 1944 C CA . GLN B 1 98 ? -3.306 25.274 1.782 1.00 30.08 409 GLN B CA 1
ATOM 1945 C C . GLN B 1 98 ? -2.940 26.603 1.154 1.00 29.76 409 GLN B C 1
ATOM 1946 O O . GLN B 1 98 ? -3.664 27.593 1.319 1.00 30.49 409 GLN B O 1
ATOM 1952 N N . SER B 1 99 ? -1.830 26.619 0.430 1.00 28.27 410 SER B N 1
ATOM 1953 C CA . SER B 1 99 ? -1.483 27.733 -0.429 1.00 29.38 410 SER B CA 1
ATOM 1954 C C . SER B 1 99 ? -1.917 27.440 -1.850 1.00 29.56 410 SER B C 1
ATOM 1955 O O . SER B 1 99 ? -1.214 26.740 -2.583 1.00 29.34 410 SER B O 1
ATOM 1958 N N A GLU B 1 100 ? -3.077 27.984 -2.231 0.50 30.13 411 GLU B N 1
ATOM 1959 N N B GLU B 1 100 ? -3.058 28.008 -2.237 0.50 30.25 411 GLU B N 1
ATOM 1960 C CA A GLU B 1 100 ? -3.581 27.868 -3.602 0.50 30.37 411 GLU B CA 1
ATOM 1961 C CA B GLU B 1 100 ? -3.580 27.869 -3.596 0.50 30.58 411 GLU B CA 1
ATOM 1962 C C A GLU B 1 100 ? -2.575 28.350 -4.639 0.50 30.30 411 GLU B C 1
ATOM 1963 C C B GLU B 1 100 ? -2.579 28.353 -4.642 0.50 30.40 411 GLU B C 1
ATOM 1964 O O A GLU B 1 100 ? -2.366 27.684 -5.647 0.50 30.45 411 GLU B O 1
ATOM 1965 O O B GLU B 1 100 ? -2.378 27.690 -5.655 0.50 30.56 411 GLU B O 1
ATOM 1976 N N . ARG B 1 101 ? -1.943 29.502 -4.396 1.00 29.92 412 ARG B N 1
ATOM 1977 C CA A ARG B 1 101 ? -0.993 30.051 -5.370 0.50 29.86 412 ARG B CA 1
ATOM 1978 C CA B ARG B 1 101 ? -0.988 30.063 -5.344 0.50 29.59 412 ARG B CA 1
ATOM 1979 C C . ARG B 1 101 ? 0.215 29.162 -5.628 1.00 29.74 412 ARG B C 1
ATOM 1980 O O . ARG B 1 101 ? 0.674 29.041 -6.781 1.00 29.08 412 ARG B O 1
ATOM 1995 N N . LEU B 1 102 ? 0.734 28.539 -4.572 1.00 29.29 413 LEU B N 1
ATOM 1996 C CA . LEU B 1 102 ? 1.932 27.726 -4.697 1.00 29.57 413 LEU B CA 1
ATOM 1997 C C . LEU B 1 102 ? 1.642 26.250 -4.922 1.00 28.95 413 LEU B C 1
ATOM 1998 O O . LEU B 1 102 ? 2.527 25.521 -5.358 1.00 30.96 413 LEU B O 1
ATOM 2003 N N . GLY B 1 103 ? 0.414 25.834 -4.633 1.00 29.22 414 GLY B N 1
ATOM 2004 C CA . GLY B 1 103 ? 0.042 24.415 -4.704 1.00 28.52 414 GLY B CA 1
ATOM 2005 C C . GLY B 1 103 ? 0.794 23.634 -3.643 1.00 28.06 414 GLY B C 1
ATOM 2006 O O . GLY B 1 103 ? 1.286 22.531 -3.912 1.00 27.82 414 GLY B O 1
ATOM 2007 N N . LYS B 1 104 ? 0.904 24.237 -2.455 1.00 25.90 415 LYS B N 1
ATOM 2008 C CA . LYS B 1 104 ? 1.569 23.623 -1.311 1.00 25.31 415 LYS B CA 1
ATOM 2009 C C . LYS B 1 104 ? 0.582 23.443 -0.187 1.00 24.85 415 LYS B C 1
ATOM 2010 O O . LYS B 1 104 ? -0.383 24.213 -0.045 1.00 25.66 415 LYS B O 1
ATOM 2016 N N . PHE B 1 105 ? 0.774 22.388 0.595 1.00 24.58 416 PHE B N 1
ATOM 2017 C CA . PHE B 1 105 ? 0.090 22.309 1.838 1.00 23.79 416 PHE B CA 1
ATOM 2018 C C . PHE B 1 105 ? 1.086 22.722 2.899 1.00 23.77 416 PHE B C 1
ATOM 2019 O O . PHE B 1 105 ? 2.034 22.002 3.192 1.00 22.28 416 PHE B O 1
ATOM 2027 N N . VAL B 1 106 ? 0.844 23.905 3.459 1.00 22.48 417 VAL B N 1
ATOM 2028 C CA . VAL B 1 106 ? 1.807 24.579 4.328 1.00 22.56 417 VAL B CA 1
ATOM 2029 C C . VAL B 1 106 ? 1.706 24.174 5.793 1.00 22.22 417 VAL B C 1
ATOM 2030 O O . VAL B 1 106 ? 0.645 24.293 6.429 1.00 22.32 417 VAL B O 1
ATOM 2034 N N . TYR B 1 107 ? 2.830 23.720 6.350 1.00 21.23 418 TYR B N 1
ATOM 2035 C CA . TYR B 1 107 ? 2.891 23.441 7.755 1.00 21.15 418 TYR B CA 1
ATOM 2036 C C . TYR B 1 107 ? 3.971 24.329 8.374 1.00 21.49 418 TYR B C 1
ATOM 2037 O O . TYR B 1 107 ? 5.145 24.260 7.992 1.00 20.31 418 TYR B O 1
ATOM 2046 N N . VAL B 1 108 ? 3.533 25.181 9.292 1.00 20.80 419 VAL B N 1
ATOM 2047 C CA . VAL B 1 108 ? 4.375 26.179 9.959 1.00 21.54 419 VAL B CA 1
ATOM 2048 C C . VAL B 1 108 ? 4.653 25.784 11.399 1.00 21.97 419 VAL B C 1
ATOM 2049 O O . VAL B 1 108 ? 3.740 25.404 12.150 1.00 21.39 419 VAL B O 1
ATOM 2053 N N . THR B 1 109 ? 5.920 25.898 11.803 1.00 21.27 420 THR B N 1
ATOM 2054 C CA . THR B 1 109 ? 6.276 25.692 13.208 1.00 21.77 420 THR B CA 1
ATOM 2055 C C . THR B 1 109 ? 7.081 26.8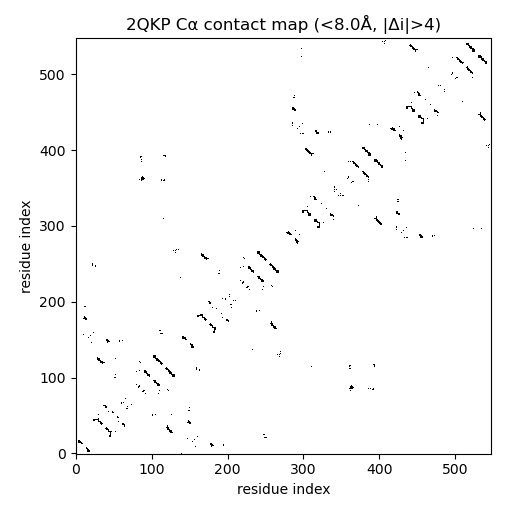73 13.726 1.00 21.97 420 THR B C 1
ATOM 2056 O O . THR B 1 109 ? 8.042 27.292 13.095 1.00 20.30 420 THR B O 1
ATOM 2060 N N . TYR B 1 110 ? 6.660 27.432 14.861 1.00 21.71 421 TYR B N 1
ATOM 2061 C CA . TYR B 1 110 ? 7.501 28.347 15.635 1.00 22.48 421 TYR B CA 1
ATOM 2062 C C . TYR B 1 110 ? 7.954 27.549 16.823 1.00 23.42 421 TYR B C 1
ATOM 2063 O O . TYR B 1 110 ? 7.125 27.010 17.577 1.00 23.18 421 TYR B O 1
ATOM 2072 N N . ALA B 1 111 ? 9.265 27.448 16.994 1.00 22.41 422 ALA B N 1
ATOM 2073 C CA . ALA B 1 111 ? 9.809 26.660 18.074 1.00 23.20 422 ALA B CA 1
ATOM 2074 C C . ALA B 1 111 ? 10.734 27.504 18.934 1.00 23.17 422 ALA B C 1
ATOM 2075 O O . ALA B 1 111 ? 11.506 28.325 18.439 1.00 22.60 422 ALA B O 1
ATOM 2077 N N . ALA B 1 112 ? 10.617 27.340 20.245 1.00 23.64 423 ALA B N 1
ATOM 2078 C CA . ALA B 1 112 ? 11.542 27.993 21.147 1.00 23.18 423 ALA B CA 1
ATOM 2079 C C . ALA B 1 112 ? 12.873 27.267 21.029 1.00 23.49 423 ALA B C 1
ATOM 2080 O O . ALA B 1 112 ? 12.926 26.029 21.050 1.00 24.13 423 ALA B O 1
ATOM 2082 N N . VAL B 1 113 ? 13.928 28.047 20.908 1.00 22.92 424 VAL B N 1
ATOM 2083 C CA . VAL B 1 113 ? 15.286 27.518 20.886 1.00 24.24 424 VAL B CA 1
ATOM 2084 C C . VAL B 1 113 ? 15.774 27.665 22.326 1.00 25.23 424 VAL B C 1
ATOM 2085 O O . VAL B 1 113 ? 15.878 28.777 22.818 1.00 26.35 424 VAL B O 1
ATOM 2089 N N . ARG B 1 114 ? 16.045 26.546 22.986 1.00 26.59 425 ARG B N 1
ATOM 2090 C CA . ARG B 1 114 ? 16.534 26.571 24.358 1.00 28.90 425 ARG B CA 1
ATOM 2091 C C . ARG B 1 114 ? 17.876 25.878 24.450 1.00 29.33 425 ARG B C 1
ATOM 2092 O O . ARG B 1 114 ? 18.120 24.867 23.767 1.00 28.61 425 ARG B O 1
ATOM 2100 N N . ASP B 1 115 ? 18.756 26.411 25.297 1.00 30.68 426 ASP B N 1
ATOM 2101 C CA . ASP B 1 115 ? 20.038 25.738 25.523 1.00 32.49 426 ASP B CA 1
ATOM 2102 C C . ASP B 1 115 ? 19.854 24.528 26.444 1.00 34.11 426 ASP B C 1
ATOM 2103 O O . ASP B 1 115 ? 18.732 24.199 26.838 1.00 33.51 426 ASP B O 1
ATOM 2108 N N . GLN B 1 116 ? 20.950 23.854 26.776 1.00 35.82 427 GLN B N 1
ATOM 2109 C CA . GLN B 1 116 ? 20.853 22.636 27.593 1.00 37.77 427 GLN B CA 1
ATOM 2110 C C . GLN B 1 116 ? 20.350 22.907 29.009 1.00 38.10 427 GLN B C 1
ATOM 2111 O O . GLN B 1 116 ? 19.759 22.029 29.641 1.00 39.01 427 GLN B O 1
ATOM 2117 N N . ALA B 1 117 ? 20.570 24.125 29.498 1.00 37.86 428 ALA B N 1
ATOM 2118 C CA . ALA B 1 117 ? 20.072 24.519 30.818 1.00 37.60 428 ALA B CA 1
ATOM 2119 C C . ALA B 1 117 ? 18.581 24.849 30.760 1.00 37.56 428 ALA B C 1
ATOM 2120 O O . ALA B 1 117 ? 17.945 25.108 31.798 1.00 37.70 428 ALA B O 1
ATOM 2122 N N . GLY B 1 118 ? 18.029 24.839 29.545 1.00 36.56 429 GLY B N 1
ATOM 2123 C CA . GLY B 1 118 ? 16.607 25.088 29.325 1.00 35.78 429 GLY B CA 1
ATOM 2124 C C . GLY B 1 118 ? 16.233 26.552 29.186 1.00 34.69 429 GLY B C 1
ATOM 2125 O O . GLY B 1 118 ? 15.043 26.892 29.199 1.00 34.86 429 GLY B O 1
ATOM 2126 N N . ASP B 1 119 ? 17.238 27.421 29.045 1.00 33.68 430 ASP B N 1
ATOM 2127 C CA . ASP B 1 119 ? 17.011 28.872 28.932 1.00 33.13 430 ASP B CA 1
ATOM 2128 C C . ASP B 1 119 ? 16.768 29.321 27.501 1.00 31.88 430 ASP B C 1
ATOM 2129 O O . ASP B 1 119 ? 17.352 28.773 26.570 1.00 31.44 430 ASP B O 1
ATOM 2134 N N . PHE B 1 120 ? 15.933 30.347 27.353 1.00 30.66 431 PHE B N 1
ATOM 2135 C CA . PHE B 1 120 ? 15.487 30.851 26.048 1.00 29.32 431 PHE B CA 1
ATOM 2136 C C . PHE B 1 120 ? 16.599 31.537 25.241 1.00 28.26 431 PHE B C 1
ATOM 2137 O O . PHE B 1 120 ? 17.254 32.470 25.710 1.00 27.46 431 PHE B O 1
ATOM 2145 N N . GLN B 1 121 ? 16.802 31.080 24.003 1.00 27.33 432 GLN B N 1
ATOM 2146 C CA . GLN B 1 121 ? 17.811 31.684 23.139 1.00 26.40 432 GLN B CA 1
ATOM 2147 C C . GLN B 1 121 ? 17.229 32.275 21.836 1.00 26.30 432 GLN B C 1
ATOM 2148 O O . GLN B 1 121 ? 17.973 32.772 20.991 1.00 27.74 432 GLN B O 1
ATOM 2154 N N . GLY B 1 122 ? 15.912 32.224 21.666 1.00 24.91 433 GLY B N 1
ATOM 2155 C CA . GLY B 1 122 ? 15.298 32.822 20.462 1.00 24.09 433 GLY B CA 1
ATOM 2156 C C . GLY B 1 122 ? 14.234 31.933 19.870 1.00 22.69 433 GLY B C 1
ATOM 2157 O O . GLY B 1 122 ? 13.883 30.913 20.458 1.00 21.99 433 GLY B O 1
ATOM 2158 N N . VAL B 1 123 ? 13.709 32.326 18.698 1.00 22.58 434 VAL B N 1
ATOM 2159 C CA . VAL B 1 123 ? 12.626 31.581 18.079 1.00 20.78 434 VAL B CA 1
ATOM 2160 C C . VAL B 1 123 ? 13.067 31.124 16.680 1.00 20.38 434 VAL B C 1
ATOM 2161 O O . VAL B 1 123 ? 13.525 31.923 15.880 1.00 19.84 434 VAL B O 1
ATOM 2165 N N . LEU B 1 124 ? 12.931 29.835 16.446 1.00 20.07 435 LEU B N 1
ATOM 2166 C CA . LEU B 1 124 ? 13.182 29.243 15.132 1.00 20.02 435 LEU B CA 1
ATOM 2167 C C . LEU B 1 124 ? 11.835 28.982 14.473 1.00 19.47 435 LEU B C 1
ATOM 2168 O O . LEU B 1 124 ? 10.980 28.265 15.028 1.00 20.40 435 LEU B O 1
ATOM 2173 N N . GLU B 1 125 ? 11.657 29.539 13.279 1.00 19.21 436 GLU B N 1
ATOM 2174 C CA . GLU B 1 125 ? 10.469 29.229 12.515 1.00 19.04 436 GLU B CA 1
ATOM 2175 C C . GLU B 1 125 ? 10.901 28.401 11.314 1.00 17.86 436 GLU B C 1
ATOM 2176 O O . GLU B 1 125 ? 11.910 28.717 10.665 1.00 16.74 436 GLU B O 1
ATOM 2182 N N . TYR B 1 126 ? 10.158 27.335 11.055 1.00 16.67 437 TYR B N 1
ATOM 2183 C CA . TYR B 1 126 ? 10.427 26.537 9.849 1.00 16.61 437 TYR B CA 1
ATOM 2184 C C . TYR B 1 126 ? 9.106 26.155 9.190 1.00 16.54 437 TYR B C 1
ATOM 2185 O O . TYR B 1 126 ? 8.150 25.794 9.884 1.00 17.10 437 TYR B O 1
ATOM 2194 N N . VAL B 1 127 ? 9.083 26.260 7.862 1.00 15.88 438 VAL B N 1
ATOM 2195 C CA . VAL B 1 127 ? 7.870 26.095 7.071 1.00 15.86 438 VAL B CA 1
ATOM 2196 C C . VAL B 1 127 ? 8.141 24.961 6.079 1.00 16.04 438 VAL B C 1
ATOM 2197 O O . VAL B 1 127 ? 9.140 24.997 5.361 1.00 15.15 438 VAL B O 1
ATOM 2201 N N . GLN B 1 128 ? 7.228 24.004 6.014 1.00 15.83 439 GLN B N 1
ATOM 2202 C CA . GLN B 1 128 ? 7.412 22.821 5.199 1.00 16.64 439 GLN B CA 1
ATOM 2203 C C . GLN B 1 128 ? 6.192 22.605 4.311 1.00 16.89 439 GLN B C 1
ATOM 2204 O O . GLN B 1 128 ? 5.076 22.947 4.705 1.00 18.56 439 GLN B O 1
ATOM 2210 N N . ASP B 1 129 ? 6.414 22.068 3.122 1.00 17.09 440 ASP B N 1
ATOM 2211 C CA . ASP B 1 129 ? 5.294 21.664 2.252 1.00 17.61 440 ASP B CA 1
ATOM 2212 C C . ASP B 1 129 ? 5.059 20.198 2.564 1.00 18.62 440 ASP B C 1
ATOM 2213 O O . ASP B 1 129 ? 5.939 19.376 2.300 1.00 18.28 440 ASP B O 1
ATOM 2218 N N . ILE B 1 130 ? 3.887 19.882 3.109 1.00 19.35 441 ILE B N 1
ATOM 2219 C CA . ILE B 1 130 ? 3.599 18.495 3.517 1.00 19.30 441 ILE B CA 1
ATOM 2220 C C . ILE B 1 130 ? 2.709 17.754 2.518 1.00 20.43 441 ILE B C 1
ATOM 2221 O O . ILE B 1 130 ? 2.384 16.565 2.723 1.00 19.91 441 ILE B O 1
ATOM 2226 N N . LYS B 1 131 ? 2.323 18.442 1.447 1.00 21.25 442 LYS B N 1
ATOM 2227 C CA . LYS B 1 131 ? 1.480 17.853 0.407 1.00 23.84 442 LYS B CA 1
ATOM 2228 C C . LYS B 1 131 ? 2.061 16.542 -0.141 1.00 23.82 442 LYS B C 1
ATOM 2229 O O . LYS B 1 131 ? 1.314 15.568 -0.260 1.00 26.13 442 LYS B O 1
ATOM 2235 N N . PRO B 1 132 ? 3.385 16.487 -0.451 1.00 24.11 443 PRO B N 1
ATOM 2236 C CA . PRO B 1 132 ? 3.951 15.215 -0.921 1.00 23.58 443 PRO B CA 1
ATOM 2237 C C . PRO B 1 132 ? 3.717 14.013 0.001 1.00 23.02 443 PRO B C 1
ATOM 2238 O O . PRO B 1 132 ? 3.697 12.885 -0.488 1.00 22.67 443 PRO B O 1
ATOM 2242 N N . PHE B 1 133 ? 3.561 14.250 1.298 1.00 21.89 444 PHE B N 1
ATOM 2243 C CA . PHE B 1 133 ? 3.401 13.168 2.262 1.00 21.83 444 PHE B CA 1
ATOM 2244 C C . PHE B 1 133 ? 2.019 12.562 2.153 1.00 23.00 444 PHE B C 1
ATOM 2245 O O . PHE B 1 133 ? 1.752 11.508 2.733 1.00 22.52 444 PHE B O 1
ATOM 2253 N N . PHE B 1 134 ? 1.135 13.260 1.440 1.00 23.72 445 PHE B N 1
ATOM 2254 C CA . PHE B 1 134 ? -0.201 12.712 1.176 1.00 25.12 445 PHE B CA 1
ATOM 2255 C C . PHE B 1 134 ? -0.279 12.066 -0.209 1.00 25.57 445 PHE B C 1
ATOM 2256 O O . PHE B 1 134 ? -1.362 11.665 -0.646 1.00 26.59 445 PHE B O 1
ATOM 2264 N N . GLU B 1 135 ? 0.849 12.000 -0.909 1.00 25.23 446 GLU B N 1
ATOM 2265 C CA . GLU B 1 135 ? 0.919 11.477 -2.277 1.00 26.10 446 GLU B CA 1
ATOM 2266 C C . GLU B 1 135 ? 1.948 10.361 -2.424 1.00 25.03 446 GLU B C 1
ATOM 2267 O O . GLU B 1 135 ? 2.443 10.114 -3.514 1.00 26.01 446 GLU B O 1
ATOM 2273 N N . LEU B 1 136 ? 2.268 9.689 -1.328 1.00 25.50 447 LEU B N 1
ATOM 2274 C CA . LEU B 1 136 ? 3.289 8.631 -1.359 1.00 25.97 447 LEU B CA 1
ATOM 2275 C C . LEU B 1 136 ? 2.812 7.413 -2.128 1.00 27.41 447 LEU B C 1
ATOM 2276 O O . LEU B 1 136 ? 3.594 6.753 -2.802 1.00 27.73 447 LEU B O 1
ATOM 2281 N N . ASP B 1 137 ? 1.524 7.108 -1.996 1.00 28.31 448 ASP B N 1
ATOM 2282 C CA . ASP B 1 137 ? 0.963 5.966 -2.713 1.00 30.43 448 ASP B CA 1
ATOM 2283 C C . ASP B 1 137 ? 0.531 6.427 -4.100 1.00 32.23 448 ASP B C 1
ATOM 2284 O O . ASP B 1 137 ? -0.512 7.048 -4.256 1.00 34.06 448 ASP B O 1
ATOM 2289 N N . SER B 1 138 ? 1.352 6.137 -5.099 1.00 34.04 449 SER B N 1
ATOM 2290 C CA . SER B 1 138 ? 1.072 6.555 -6.465 1.00 35.39 449 SER B CA 1
ATOM 2291 C C . SER B 1 138 ? 1.322 5.443 -7.460 1.00 36.19 449 SER B C 1
ATOM 2292 O O . SER B 1 138 ? 2.390 4.812 -7.463 1.00 36.56 449 SER B O 1
ATOM 2295 N N . GLU B 1 139 ? 0.333 5.224 -8.323 1.00 36.41 450 GLU B N 1
ATOM 2296 C CA . GLU B 1 139 ? 0.443 4.258 -9.402 1.00 37.44 450 GLU B CA 1
ATOM 2297 C C . GLU B 1 139 ? 1.389 4.760 -10.498 1.00 38.16 450 GLU B C 1
ATOM 2298 O O . GLU B 1 139 ? 1.799 3.998 -11.377 1.00 38.43 450 GLU B O 1
ATOM 2304 N N . PHE B 1 140 ? 1.735 6.044 -10.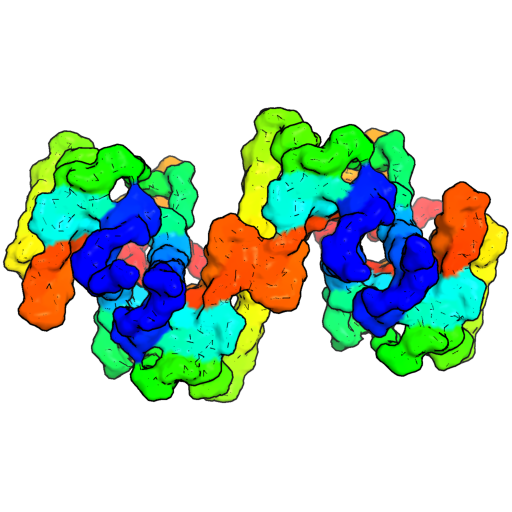420 1.00 39.23 451 PHE B N 1
ATOM 2305 C CA . PHE B 1 140 ? 2.677 6.656 -11.349 1.00 40.07 451 PHE B CA 1
ATOM 2306 C C . PHE B 1 140 ? 3.994 6.974 -10.641 1.00 41.01 451 PHE B C 1
ATOM 2307 O O . PHE B 1 140 ? 4.187 8.093 -10.149 1.00 42.23 451 PHE B O 1
ATOM 2315 N N . LEU C 1 3 ? 52.088 21.481 -32.723 1.00 31.41 314 LEU C N 1
ATOM 2316 C CA . LEU C 1 3 ? 52.693 20.381 -33.529 1.00 32.26 314 LEU C CA 1
ATOM 2317 C C . LEU C 1 3 ? 52.306 18.993 -33.032 1.00 32.16 314 LEU C C 1
ATOM 2318 O O . LEU C 1 3 ? 52.905 17.986 -33.450 1.00 32.56 314 LEU C O 1
ATOM 2323 N N . ASP C 1 4 ? 51.294 18.931 -32.167 1.00 31.60 315 ASP C N 1
ATOM 2324 C CA . ASP C 1 4 ? 50.910 17.648 -31.573 1.00 31.16 315 ASP C CA 1
ATOM 2325 C C . ASP C 1 4 ? 49.474 17.196 -31.904 1.00 30.30 315 ASP C C 1
ATOM 2326 O O . ASP C 1 4 ? 49.011 16.205 -31.347 1.00 30.05 315 ASP C O 1
ATOM 2331 N N . ARG C 1 5 ? 48.784 17.903 -32.807 1.00 28.44 316 ARG C N 1
ATOM 2332 C CA . ARG C 1 5 ? 47.421 17.483 -33.213 1.00 27.33 316 ARG C CA 1
ATOM 2333 C C . ARG C 1 5 ? 47.338 16.075 -33.783 1.00 26.44 316 ARG C C 1
ATOM 2334 O O . ARG C 1 5 ? 46.260 15.473 -33.757 1.00 26.74 316 ARG C O 1
ATOM 2342 N N . THR C 1 6 ? 48.440 15.547 -34.334 1.00 25.15 317 THR C N 1
ATOM 2343 C CA . THR C 1 6 ? 48.446 14.165 -34.825 1.00 25.13 317 THR C CA 1
ATOM 2344 C C . THR C 1 6 ? 49.100 13.171 -33.856 1.00 24.80 317 THR C C 1
ATOM 2345 O O . THR C 1 6 ? 49.147 11.979 -34.142 1.00 26.72 317 THR C O 1
ATOM 2349 N N . THR C 1 7 ? 49.573 13.642 -32.709 1.00 24.87 318 THR C N 1
ATOM 2350 C CA . THR C 1 7 ? 50.210 12.770 -31.724 1.00 24.61 318 THR C CA 1
ATOM 2351 C C . THR C 1 7 ? 49.166 11.907 -31.021 1.00 23.89 318 THR C C 1
ATOM 2352 O O . THR C 1 7 ? 48.197 12.437 -30.492 1.00 23.62 318 THR C O 1
ATOM 2356 N N . GLN C 1 8 ? 49.379 10.594 -30.999 1.00 23.23 319 GLN C N 1
ATOM 2357 C CA . GLN C 1 8 ? 48.456 9.694 -30.285 1.00 22.52 319 GLN C CA 1
ATOM 2358 C C . GLN C 1 8 ? 48.527 9.911 -28.777 1.00 23.11 319 GLN C C 1
ATOM 2359 O O . GLN C 1 8 ? 49.619 9.992 -28.188 1.00 22.24 319 GLN C O 1
ATOM 2365 N N . GLN C 1 9 ? 47.356 10.026 -28.154 1.00 22.03 320 GLN C N 1
ATOM 2366 C CA . GLN C 1 9 ? 47.302 10.251 -26.722 1.00 22.09 320 GLN C CA 1
ATOM 2367 C C . GLN C 1 9 ? 46.099 9.581 -26.090 1.00 21.04 320 GLN C C 1
ATOM 2368 O O . GLN C 1 9 ? 45.140 9.223 -26.806 1.00 19.40 320 GLN C O 1
ATOM 2374 N N . PRO C 1 10 ? 46.134 9.418 -24.753 1.00 19.25 321 PRO C N 1
ATOM 2375 C CA . PRO C 1 10 ? 45.041 8.736 -24.071 1.00 18.64 321 PRO C CA 1
ATOM 2376 C C . PRO C 1 10 ? 43.695 9.416 -24.286 1.00 17.95 321 PRO C C 1
ATOM 2377 O O . PRO C 1 10 ? 43.572 10.623 -24.096 1.00 18.46 321 PRO C O 1
ATOM 2381 N N . PHE C 1 11 ? 42.712 8.614 -24.695 1.00 17.46 322 PHE C N 1
ATOM 2382 C CA . PHE C 1 11 ? 41.299 9.025 -24.783 1.00 15.92 322 PHE C CA 1
ATOM 2383 C C . PHE C 1 11 ? 40.473 7.782 -24.467 1.00 15.47 322 PHE C C 1
ATOM 2384 O O . PHE C 1 11 ? 40.721 6.714 -25.024 1.00 14.97 322 PHE C O 1
ATOM 2392 N N . GLY C 1 12 ? 39.473 7.927 -23.599 1.00 16.23 323 GLY C N 1
ATOM 2393 C CA . GLY C 1 12 ? 38.521 6.834 -23.341 1.00 15.46 323 GLY C CA 1
ATOM 2394 C C . GLY C 1 12 ? 39.283 5.614 -22.862 1.00 16.53 323 GLY C C 1
ATOM 2395 O O . GLY C 1 12 ? 40.127 5.716 -21.950 1.00 16.78 323 GLY C O 1
ATOM 2396 N N . ASN C 1 13 ? 38.982 4.468 -23.461 1.00 15.28 324 ASN C N 1
ATOM 2397 C CA . ASN C 1 13 ? 39.643 3.221 -23.101 1.00 16.29 324 ASN C CA 1
ATOM 2398 C C . ASN C 1 13 ? 40.789 2.838 -24.045 1.00 16.95 324 ASN C C 1
ATOM 2399 O O . ASN C 1 13 ? 41.293 1.696 -24.005 1.00 17.79 324 ASN C O 1
ATOM 2404 N N . GLY C 1 14 ? 41.226 3.812 -24.838 1.00 15.37 325 GLY C N 1
ATOM 2405 C CA . GLY C 1 14 ? 42.356 3.617 -25.784 1.00 16.71 325 GLY C CA 1
ATOM 2406 C C . GLY C 1 14 ? 43.132 4.883 -26.068 1.00 16.06 325 GLY C C 1
ATOM 2407 O O . GLY C 1 14 ? 43.555 5.626 -25.158 1.00 17.25 325 GLY C O 1
ATOM 2408 N N . TYR C 1 15 ? 43.311 5.167 -27.350 1.00 16.72 326 TYR C N 1
ATOM 2409 C CA . TYR C 1 15 ? 44.021 6.370 -27.743 1.00 17.77 326 TYR C CA 1
ATOM 2410 C C . TYR C 1 15 ? 43.533 6.980 -29.058 1.00 17.05 326 TYR C C 1
ATOM 2411 O O . TYR C 1 15 ? 43.025 6.281 -29.926 1.00 17.71 326 TYR C O 1
ATOM 2420 N N . LEU C 1 16 ? 43.665 8.287 -29.152 1.00 17.05 327 LEU C N 1
ATOM 2421 C CA . LEU C 1 16 ? 43.338 9.075 -30.343 1.00 16.86 327 LEU C CA 1
ATOM 2422 C C . LEU C 1 16 ? 44.277 10.260 -30.406 1.00 17.25 327 LEU C C 1
ATOM 2423 O O . LEU C 1 16 ? 44.820 10.678 -29.391 1.00 18.02 327 LEU C O 1
ATOM 2428 N N . SER C 1 17 ? 44.457 10.814 -31.605 1.00 17.71 328 SER C N 1
ATOM 2429 C CA . SER C 1 17 ? 45.057 12.122 -31.741 1.00 19.04 328 SER C CA 1
ATOM 2430 C C . SER C 1 17 ? 43.922 13.123 -31.648 1.00 19.04 328 SER C C 1
ATOM 2431 O O . SER C 1 17 ? 42.767 12.753 -31.846 1.00 19.76 328 SER C O 1
ATOM 2434 N N . VAL C 1 18 ? 44.240 14.380 -31.370 1.00 19.63 329 VAL C N 1
ATOM 2435 C CA . VAL C 1 18 ? 43.299 15.473 -31.479 1.00 19.36 329 VAL C CA 1
ATOM 2436 C C . VAL C 1 18 ? 42.590 15.513 -32.855 1.00 20.33 329 VAL C C 1
ATOM 2437 O O . VAL C 1 18 ? 41.364 15.660 -32.928 1.00 18.23 329 VAL C O 1
ATOM 2441 N N . GLU C 1 19 ? 43.375 15.379 -33.935 1.00 19.93 330 GLU C N 1
ATOM 2442 C CA . GLU C 1 19 ? 42.831 15.298 -35.292 1.00 21.53 330 GLU C CA 1
ATOM 2443 C C . GLU C 1 19 ? 41.733 14.230 -35.379 1.00 20.09 330 GLU C C 1
ATOM 2444 O O . GLU C 1 19 ? 40.662 14.482 -35.941 1.00 20.32 330 GLU C O 1
ATOM 2450 N N . GLN C 1 20 ? 41.990 13.048 -34.833 1.00 19.19 331 GLN C N 1
ATOM 2451 C CA . GLN C 1 20 ? 41.021 11.936 -34.926 1.00 17.83 331 GLN C CA 1
ATOM 2452 C C . GLN C 1 20 ? 39.804 12.147 -34.022 1.00 17.82 331 GLN C C 1
ATOM 2453 O O . GLN C 1 20 ? 38.688 11.825 -34.412 1.00 16.41 331 GLN C O 1
ATOM 2459 N N . ALA C 1 21 ? 40.022 12.624 -32.800 1.00 17.07 332 ALA C N 1
ATOM 2460 C CA . ALA C 1 21 ? 38.862 12.947 -31.942 1.00 15.34 332 ALA C CA 1
ATOM 2461 C C . ALA C 1 21 ? 37.983 13.985 -32.617 1.00 15.83 332 ALA C C 1
ATOM 2462 O O . ALA C 1 21 ? 36.763 13.865 -32.591 1.00 14.68 332 ALA C O 1
ATOM 2464 N N . ASN C 1 22 ? 38.596 14.987 -33.243 1.00 15.82 333 ASN C N 1
ATOM 2465 C CA . ASN C 1 22 ? 37.822 15.988 -33.951 1.00 17.26 333 ASN C CA 1
ATOM 2466 C C . ASN C 1 22 ? 37.022 15.357 -35.106 1.00 16.50 333 ASN C C 1
ATOM 2467 O O . ASN C 1 22 ? 35.864 15.707 -35.298 1.00 16.33 333 ASN C O 1
ATOM 2472 N N . LEU C 1 23 ? 37.657 14.471 -35.882 1.00 17.47 334 LEU C N 1
ATOM 2473 C CA . LEU C 1 23 ? 36.973 13.810 -36.987 1.00 17.56 334 LEU C CA 1
ATOM 2474 C C . LEU C 1 23 ? 35.807 12.990 -36.447 1.00 17.56 334 LEU C C 1
ATOM 2475 O O . LEU C 1 23 ? 34.708 13.037 -36.993 1.00 16.91 334 LEU C O 1
ATOM 2480 N N . ILE C 1 24 ? 36.041 12.264 -35.351 1.00 16.70 335 ILE C N 1
ATOM 2481 C CA . ILE C 1 24 ? 34.971 11.450 -34.770 1.00 16.85 335 ILE C CA 1
ATOM 2482 C C . ILE C 1 24 ? 33.765 12.321 -34.397 1.00 15.39 335 ILE C C 1
ATOM 2483 O O . ILE C 1 24 ? 32.626 11.995 -34.758 1.00 15.41 335 ILE C O 1
ATOM 2488 N N . LEU C 1 25 ? 34.010 13.416 -33.687 1.00 15.05 336 LEU C N 1
ATOM 2489 C CA . LEU C 1 25 ? 32.925 14.290 -33.227 1.00 14.34 336 LEU C CA 1
ATOM 2490 C C . LEU C 1 25 ? 32.138 14.847 -34.412 1.00 16.61 336 LEU C C 1
ATOM 2491 O O . LEU C 1 25 ? 30.939 14.977 -34.337 1.00 15.85 336 LEU C O 1
ATOM 2496 N N . ASN C 1 26 ? 32.851 15.101 -35.501 1.00 16.80 337 ASN C N 1
ATOM 2497 C CA . ASN C 1 26 ? 32.236 15.588 -36.731 1.00 19.22 337 ASN C CA 1
ATOM 2498 C C . ASN C 1 26 ? 31.502 14.511 -37.558 1.00 19.88 337 ASN C C 1
ATOM 2499 O O . ASN C 1 26 ? 30.714 14.874 -38.482 1.00 21.87 337 ASN C O 1
ATOM 2504 N N . HIS C 1 27 ? 31.765 13.226 -37.294 1.00 18.56 338 HIS C N 1
ATOM 2505 C CA . HIS C 1 27 ? 31.095 12.141 -38.033 1.00 19.06 338 HIS C CA 1
ATOM 2506 C C . HIS C 1 27 ? 30.002 11.438 -37.268 1.00 19.18 338 HIS C C 1
ATOM 2507 O O . HIS C 1 27 ? 29.362 10.541 -37.803 1.00 20.77 338 HIS C O 1
ATOM 2514 N N . LEU C 1 28 ? 29.768 11.833 -36.016 1.00 17.49 339 LEU C N 1
ATOM 2515 C CA . LEU C 1 28 ? 28.591 11.317 -35.303 1.00 17.75 339 LEU C CA 1
ATOM 2516 C C . LEU C 1 28 ? 27.299 11.954 -35.846 1.00 16.98 339 LEU C C 1
ATOM 2517 O O . LEU C 1 28 ? 27.325 13.076 -36.307 1.00 17.65 339 LEU C O 1
ATOM 2522 N N . PRO C 1 29 ? 26.163 11.237 -35.749 1.00 18.18 340 PRO C N 1
ATOM 2523 C CA . PRO C 1 29 ? 24.873 11.641 -36.317 1.00 18.43 340 PRO C CA 1
ATOM 2524 C C . PRO C 1 29 ? 24.128 12.661 -35.415 1.00 18.84 340 PRO C C 1
ATOM 2525 O O . PRO C 1 29 ? 22.931 12.487 -35.141 1.00 18.16 340 PRO C O 1
ATOM 2529 N N . LEU C 1 30 ? 24.851 13.689 -34.950 1.00 18.00 341 LEU C N 1
ATOM 2530 C CA . LEU C 1 30 ? 24.336 14.619 -33.944 1.00 16.99 341 LEU C CA 1
ATOM 2531 C C . LEU C 1 30 ? 24.833 16.019 -34.197 1.00 17.51 341 LEU C C 1
ATOM 2532 O O . LEU C 1 30 ? 25.990 16.198 -34.597 1.00 18.06 341 LEU C O 1
ATOM 2537 N N . GLU C 1 31 ? 23.985 16.993 -33.884 1.00 15.77 342 GLU C N 1
ATOM 2538 C CA . GLU C 1 31 ? 24.421 18.388 -33.756 1.00 16.45 342 GLU C CA 1
ATOM 2539 C C . GLU C 1 31 ? 24.791 18.515 -32.293 1.00 14.87 342 GLU C C 1
ATOM 2540 O O . GLU C 1 31 ? 23.912 18.447 -31.434 1.00 15.02 342 GLU C O 1
ATOM 2546 N N . ILE C 1 32 ? 26.076 18.690 -32.025 1.00 14.71 343 ILE C N 1
ATOM 2547 C CA . ILE C 1 32 ? 26.614 18.765 -30.665 1.00 14.12 343 ILE C CA 1
ATOM 2548 C C . ILE C 1 32 ? 26.983 20.212 -30.335 1.00 15.40 343 ILE C C 1
ATOM 2549 O O . ILE C 1 32 ? 27.652 20.885 -31.131 1.00 15.96 343 ILE C O 1
ATOM 2554 N N . THR C 1 33 ? 26.526 20.692 -29.181 1.00 15.11 344 THR C N 1
ATOM 2555 C CA . THR C 1 33 ? 26.884 22.007 -28.648 1.00 15.77 344 THR C CA 1
ATOM 2556 C C . THR C 1 33 ? 27.418 21.834 -27.229 1.00 16.43 344 THR C C 1
ATOM 2557 O O . THR C 1 33 ? 26.877 21.024 -26.472 1.00 16.87 344 THR C O 1
ATOM 2561 N N . PHE C 1 34 ? 28.483 22.553 -26.888 1.00 14.19 345 PHE C N 1
ATOM 2562 C CA . PHE C 1 34 ? 29.009 22.501 -25.527 1.00 15.95 345 PHE C CA 1
ATOM 2563 C C . PHE C 1 34 ? 29.107 23.917 -24.942 1.00 15.77 345 PHE C C 1
ATOM 2564 O O . PHE C 1 34 ? 29.705 24.800 -25.560 1.00 16.71 345 PHE C O 1
ATOM 2572 N N . VAL C 1 35 ? 28.538 24.089 -23.750 1.00 15.75 346 VAL C N 1
ATOM 2573 C CA . VAL C 1 35 ? 28.569 25.357 -22.986 1.00 16.22 346 VAL C CA 1
ATOM 2574 C C . VAL C 1 35 ? 29.330 24.988 -21.715 1.00 17.41 346 VAL C C 1
ATOM 2575 O O . VAL C 1 35 ? 28.995 23.996 -21.055 1.00 17.60 346 VAL C O 1
ATOM 2579 N N . ASN C 1 36 ? 30.355 25.754 -21.372 1.00 17.61 347 ASN C N 1
ATOM 2580 C CA . ASN C 1 36 ? 31.250 25.325 -20.322 1.00 18.64 347 ASN C CA 1
ATOM 2581 C C . ASN C 1 36 ? 30.715 25.712 -18.939 1.00 19.11 347 ASN C C 1
ATOM 2582 O O . ASN C 1 36 ? 29.607 26.205 -18.820 1.00 18.55 347 ASN C O 1
ATOM 2587 N N . LYS C 1 37 ? 31.505 25.499 -17.896 1.00 21.21 348 LYS C N 1
ATOM 2588 C CA . LYS C 1 37 ? 31.023 25.730 -16.520 1.00 23.27 348 LYS C CA 1
ATOM 2589 C C . LYS C 1 37 ? 30.839 27.208 -16.194 1.00 23.86 348 LYS C C 1
ATOM 2590 O O . LYS C 1 37 ? 30.174 27.566 -15.213 1.00 24.58 348 LYS C O 1
ATOM 2596 N N . ASP C 1 38 ? 31.423 28.059 -17.031 1.00 24.70 349 ASP C N 1
ATOM 2597 C CA . ASP C 1 38 ? 31.278 29.510 -16.908 1.00 26.33 349 ASP C CA 1
ATOM 2598 C C . ASP C 1 38 ? 30.098 30.013 -17.732 1.00 25.92 349 ASP C C 1
ATOM 2599 O O . ASP C 1 38 ? 29.939 31.222 -17.925 1.00 26.21 349 ASP C O 1
ATOM 2604 N N . ASP C 1 39 ? 29.257 29.073 -18.189 1.00 25.80 350 ASP C N 1
ATOM 2605 C CA . ASP C 1 39 ? 28.135 29.333 -19.110 1.00 26.32 350 ASP C CA 1
ATOM 2606 C C . ASP C 1 39 ? 28.522 29.935 -20.460 1.00 25.09 350 ASP C C 1
ATOM 2607 O O . ASP C 1 39 ? 27.696 30.576 -21.106 1.00 25.72 350 ASP C O 1
ATOM 2612 N N . ILE C 1 40 ? 29.755 29.721 -20.882 1.00 24.33 351 ILE C N 1
ATOM 2613 C CA . ILE C 1 40 ? 30.227 30.244 -22.154 1.00 23.71 351 ILE C CA 1
ATOM 2614 C C . ILE C 1 40 ? 29.991 29.217 -23.270 1.00 23.30 351 ILE C C 1
ATOM 2615 O O . ILE C 1 40 ? 30.414 28.067 -23.168 1.00 22.02 351 ILE C O 1
ATOM 2620 N N . PHE C 1 41 ? 29.316 29.645 -24.333 1.00 22.15 352 PHE C N 1
ATOM 2621 C CA . PHE C 1 41 ? 29.155 28.790 -25.499 1.00 22.09 352 PHE C CA 1
ATOM 2622 C C . PHE C 1 41 ? 30.516 28.601 -26.179 1.00 21.76 352 PHE C C 1
ATOM 2623 O O . PHE C 1 41 ? 31.068 29.531 -26.752 1.00 21.71 352 PHE C O 1
ATOM 2631 N N . GLN C 1 42 ? 31.052 27.384 -26.106 1.00 20.11 353 GLN C N 1
ATOM 2632 C CA . GLN C 1 42 ? 32.454 27.114 -26.405 1.00 19.56 353 GLN C CA 1
ATOM 2633 C C . GLN C 1 42 ? 32.718 26.410 -27.716 1.00 18.96 353 GLN C C 1
ATOM 2634 O O . GLN C 1 42 ? 33.770 26.610 -28.339 1.00 19.06 353 GLN C O 1
ATOM 2640 N N . TYR C 1 43 ? 31.777 25.570 -28.131 1.00 18.09 354 TYR C N 1
ATOM 2641 C CA . TYR C 1 43 ? 32.021 24.561 -29.147 1.00 16.76 354 TYR C CA 1
ATOM 2642 C C . TYR C 1 43 ? 30.718 24.051 -29.766 1.00 17.07 354 TYR C C 1
ATOM 2643 O O . TYR C 1 43 ? 29.724 23.863 -29.064 1.00 15.13 354 TYR C O 1
ATOM 2652 N N . TYR C 1 44 ? 30.738 23.853 -31.079 1.00 17.14 355 TYR C N 1
ATOM 2653 C CA . TYR C 1 44 ? 29.765 22.968 -31.741 1.00 18.34 355 TYR C CA 1
ATOM 2654 C C . TYR C 1 44 ? 30.444 22.191 -32.869 1.00 18.62 355 TYR C C 1
ATOM 2655 O O . TYR C 1 44 ? 31.445 22.653 -33.439 1.00 19.28 355 TYR C O 1
ATOM 2664 N N . ASN C 1 45 ? 29.961 20.983 -33.160 1.00 17.64 356 ASN C N 1
ATOM 2665 C CA . ASN C 1 45 ? 30.661 20.150 -34.119 1.00 17.31 356 ASN C CA 1
ATOM 2666 C C . ASN C 1 45 ? 30.292 20.566 -35.548 1.00 18.86 356 ASN C C 1
ATOM 2667 O O . ASN C 1 45 ? 29.457 21.430 -35.746 1.00 18.44 356 ASN C O 1
ATOM 2672 N N . ASP C 1 46 ? 30.943 19.949 -36.508 1.00 21.62 357 ASP C N 1
ATOM 2673 C CA . ASP C 1 46 ? 30.701 20.226 -37.926 1.00 24.92 357 ASP C CA 1
ATOM 2674 C C . ASP C 1 46 ? 30.217 18.941 -38.550 1.00 26.66 357 ASP C C 1
ATOM 2675 O O . ASP C 1 46 ? 30.946 18.320 -39.302 1.00 28.08 357 ASP C O 1
ATOM 2680 N N . SER C 1 47 ? 28.997 18.515 -38.236 1.00 28.77 358 SER C N 1
ATOM 2681 C CA . SER C 1 47 ? 28.487 17.263 -38.811 1.00 30.89 358 SER C CA 1
ATOM 2682 C C . SER C 1 47 ? 27.392 17.478 -39.846 1.00 32.38 358 SER C C 1
ATOM 2683 O O . SER C 1 47 ? 27.356 16.770 -40.840 1.00 33.04 358 SER C O 1
ATOM 2686 N N . VAL C 1 48 ? 26.491 18.420 -39.603 1.00 34.47 359 VAL C N 1
ATOM 2687 C CA . VAL C 1 48 ? 25.416 18.650 -40.568 1.00 36.66 359 VAL C CA 1
ATOM 2688 C C . VAL C 1 48 ? 25.572 20.017 -41.241 1.00 37.11 359 VAL C C 1
ATOM 2689 O O . VAL C 1 48 ? 26.008 20.986 -40.606 1.00 37.65 359 VAL C O 1
ATOM 2693 N N . PRO C 1 49 ? 25.255 20.091 -42.547 1.00 38.52 360 PRO C N 1
ATOM 2694 C CA . PRO C 1 49 ? 25.294 21.370 -43.260 1.00 38.63 360 PRO C CA 1
ATOM 2695 C C . PRO C 1 49 ? 24.387 22.390 -42.570 1.00 39.14 360 PRO C C 1
ATOM 2696 O O . PRO C 1 49 ? 23.306 22.027 -42.091 1.00 39.60 360 PRO C O 1
ATOM 2700 N N . ALA C 1 50 ? 24.833 23.641 -42.509 1.00 39.19 361 ALA C N 1
ATOM 2701 C CA . ALA C 1 50 ? 24.114 24.723 -41.813 1.00 39.67 361 ALA C CA 1
ATOM 2702 C C . ALA C 1 50 ? 22.647 24.874 -42.221 1.00 39.71 361 ALA C C 1
ATOM 2703 O O . ALA C 1 50 ? 21.795 25.243 -41.393 1.00 39.82 361 ALA C O 1
ATOM 2705 N N . ALA C 1 51 ? 22.362 24.567 -43.488 1.00 39.23 362 ALA C N 1
ATOM 2706 C CA . ALA C 1 51 ? 21.004 24.599 -44.039 1.00 38.49 362 ALA C CA 1
ATOM 2707 C C . ALA C 1 51 ? 20.145 23.440 -43.528 1.00 37.86 362 ALA C C 1
ATOM 2708 O O . ALA C 1 51 ? 18.904 23.494 -43.577 1.00 37.97 362 ALA C O 1
ATOM 2710 N N . GLU C 1 52 ? 20.803 22.387 -43.051 1.00 36.29 363 GLU C N 1
ATOM 2711 C CA . GLU C 1 52 ? 20.107 21.217 -42.557 1.00 35.06 363 GLU C CA 1
ATOM 2712 C C . GLU C 1 52 ? 20.067 21.178 -41.028 1.00 32.66 363 GLU C C 1
ATOM 2713 O O . GLU C 1 52 ? 19.521 20.234 -40.486 1.00 32.43 363 GLU C O 1
ATOM 2719 N N . MET C 1 53 ? 20.631 22.197 -40.359 1.00 31.23 364 MET C N 1
ATOM 2720 C CA . MET C 1 53 ? 20.677 22.261 -38.885 1.00 29.84 364 MET C CA 1
ATOM 2721 C C . MET C 1 53 ? 19.299 22.542 -38.276 1.00 28.71 364 MET C C 1
ATOM 2722 O O . MET C 1 53 ? 18.571 23.460 -38.695 1.00 28.09 364 MET C O 1
ATOM 2727 N N . VAL C 1 54 ? 18.940 21.749 -37.273 1.00 26.56 365 VAL C N 1
ATOM 2728 C CA . VAL C 1 54 ? 17.699 21.962 -36.534 1.00 25.75 365 VAL C CA 1
ATOM 2729 C C . VAL C 1 54 ? 17.774 23.277 -35.745 1.00 25.39 365 VAL C C 1
ATOM 2730 O O . VAL C 1 54 ? 16.855 24.103 -35.780 1.00 24.46 365 VAL C O 1
ATOM 2734 N N . PHE C 1 55 ? 18.884 23.454 -35.041 1.00 25.01 366 PHE C N 1
ATOM 2735 C CA . PHE C 1 55 ? 19.134 24.651 -34.261 1.00 25.18 366 PHE C CA 1
ATOM 2736 C C . PHE C 1 55 ? 20.416 25.260 -34.791 1.00 25.85 366 PHE C C 1
ATOM 2737 O O . PHE C 1 55 ? 21.517 24.745 -34.558 1.00 25.66 366 PHE C O 1
ATOM 2745 N N . LYS C 1 56 ? 20.266 26.350 -35.535 1.00 26.62 367 LYS C N 1
ATOM 2746 C CA . LYS C 1 56 ? 21.412 26.987 -36.150 1.00 27.98 367 LYS C CA 1
ATOM 2747 C C . LYS C 1 56 ? 22.400 27.517 -35.120 1.00 27.67 367 LYS C C 1
ATOM 2748 O O . LYS C 1 56 ? 22.024 27.981 -34.036 1.00 26.07 367 LYS C O 1
ATOM 2754 N N . ARG C 1 57 ? 23.672 27.388 -35.484 1.00 28.68 368 ARG C N 1
ATOM 2755 C CA . ARG C 1 57 ? 24.793 27.866 -34.695 1.00 29.40 368 ARG C CA 1
ATOM 2756 C C . ARG C 1 57 ? 25.682 28.639 -35.671 1.00 30.26 368 ARG C C 1
ATOM 2757 O O . ARG C 1 57 ? 25.795 28.256 -36.840 1.00 30.71 368 ARG C O 1
ATOM 2765 N N . THR C 1 58 ? 26.304 29.717 -35.206 1.00 31.04 369 THR C N 1
ATOM 2766 C CA . THR C 1 58 ? 27.273 30.443 -36.035 1.00 32.24 369 THR C CA 1
ATOM 2767 C C . THR C 1 58 ? 28.582 30.640 -35.274 1.00 32.85 369 THR C C 1
ATOM 2768 O O . THR C 1 58 ? 28.562 30.744 -34.048 1.00 32.63 369 THR C O 1
ATOM 2772 N N . PRO C 1 59 ? 29.722 30.684 -35.994 1.00 33.87 370 PRO C N 1
ATOM 2773 C CA . PRO C 1 59 ? 31.021 30.872 -35.342 1.00 34.42 370 PRO C CA 1
ATOM 2774 C C . PRO C 1 59 ? 31.063 32.124 -34.470 1.00 34.67 370 PRO C C 1
ATOM 2775 O O . PRO C 1 59 ? 31.744 32.131 -33.439 1.00 34.04 370 PRO C O 1
ATOM 2779 N N . SER C 1 60 ? 30.305 33.147 -34.873 1.00 35.16 371 SER C N 1
ATOM 2780 C CA . SER C 1 60 ? 30.174 34.398 -34.133 1.00 36.13 371 SER C CA 1
ATOM 2781 C C . SER C 1 60 ? 29.717 34.181 -32.688 1.00 35.66 371 SER C C 1
ATOM 2782 O O . SER C 1 60 ? 30.088 34.939 -31.803 1.00 35.80 371 SER C O 1
ATOM 2785 N N . GLN C 1 61 ? 28.898 33.153 -32.460 1.00 35.46 372 GLN C N 1
ATOM 2786 C CA . GLN C 1 61 ? 28.343 32.882 -31.135 1.00 34.76 372 GLN C CA 1
ATOM 2787 C C . GLN C 1 61 ? 29.369 32.309 -30.157 1.00 33.88 372 GLN C C 1
ATOM 2788 O O . GLN C 1 61 ? 29.205 32.442 -28.948 1.00 34.06 372 GLN C O 1
ATOM 2794 N N . VAL C 1 62 ? 30.415 31.671 -30.681 1.00 33.43 373 VAL C N 1
ATOM 2795 C CA . VAL C 1 62 ? 31.445 31.040 -29.847 1.00 32.89 373 VAL C CA 1
ATOM 2796 C C . VAL C 1 62 ? 32.137 32.100 -28.987 1.00 33.22 373 VAL C C 1
ATOM 2797 O O . VAL C 1 62 ? 32.582 33.140 -29.502 1.00 32.39 373 VAL C O 1
ATOM 2801 N N . GLY C 1 63 ? 32.195 31.856 -27.679 1.00 32.63 374 GLY C N 1
ATOM 2802 C CA . GLY C 1 63 ? 32.809 32.803 -26.749 1.00 32.66 374 GLY C CA 1
ATOM 2803 C C . GLY C 1 63 ? 31.794 33.611 -25.972 1.00 32.50 374 GLY C C 1
ATOM 2804 O O . GLY C 1 63 ? 32.129 34.211 -24.942 1.00 32.96 374 GLY C O 1
ATOM 2805 N N . ARG C 1 64 ? 30.549 33.607 -26.446 1.00 32.13 375 ARG C N 1
ATOM 2806 C CA . ARG C 1 64 ? 29.463 34.328 -25.790 1.00 32.22 375 ARG C CA 1
ATOM 2807 C C . ARG C 1 64 ? 28.783 33.520 -24.690 1.00 32.07 375 ARG C C 1
ATOM 2808 O O . ARG C 1 64 ? 28.670 32.278 -24.779 1.00 30.24 375 ARG C O 1
ATOM 2816 N N . ASN C 1 65 ? 28.350 34.232 -23.648 1.00 31.29 376 ASN C N 1
ATOM 2817 C CA . ASN C 1 65 ? 27.530 33.644 -22.608 1.00 31.48 376 ASN C CA 1
ATOM 2818 C C . ASN C 1 65 ? 26.295 33.052 -23.272 1.00 31.73 376 ASN C C 1
ATOM 2819 O O . ASN C 1 65 ? 25.749 33.635 -24.221 1.00 30.64 376 ASN C O 1
ATOM 2824 N N . VAL C 1 66 ? 25.878 31.873 -22.808 1.00 31.63 377 VAL C N 1
ATOM 2825 C CA . VAL C 1 66 ? 24.754 31.156 -23.408 1.00 31.89 377 VAL C CA 1
ATOM 2826 C C . VAL C 1 66 ? 23.456 31.978 -23.425 1.00 33.44 377 VAL C C 1
ATOM 2827 O O . VAL C 1 66 ? 22.592 31.758 -24.269 1.00 33.06 377 VAL C O 1
ATOM 2831 N N . GLU C 1 67 ? 23.338 32.923 -22.489 1.00 34.76 378 GLU C N 1
ATOM 2832 C CA . GLU C 1 67 ? 22.163 33.786 -22.374 1.00 36.45 378 GLU C CA 1
ATOM 2833 C C . GLU C 1 67 ? 22.008 34.711 -23.567 1.00 36.89 378 GLU C C 1
ATOM 2834 O O . GLU C 1 67 ? 20.880 35.032 -23.960 1.00 38.11 378 GLU C O 1
ATOM 2840 N N . LEU C 1 68 ? 23.132 35.144 -24.128 1.00 37.19 379 LEU C N 1
ATOM 2841 C CA . LEU C 1 68 ? 23.128 36.028 -25.290 1.00 37.80 379 LEU C CA 1
ATOM 2842 C C . LEU C 1 68 ? 23.084 35.242 -26.606 1.00 37.55 379 LEU C C 1
ATOM 2843 O O . LEU C 1 68 ? 23.186 35.829 -27.686 1.00 37.54 379 LEU C O 1
ATOM 2848 N N . CYS C 1 69 ? 22.966 33.916 -26.522 1.00 37.10 380 CYS C N 1
ATOM 2849 C CA . CYS C 1 69 ? 22.884 33.081 -27.720 1.00 36.80 380 CYS C CA 1
ATOM 2850 C C . CYS C 1 69 ? 21.436 32.742 -28.051 1.00 37.34 380 CYS C C 1
ATOM 2851 O O . CYS C 1 69 ? 21.154 32.079 -29.050 1.00 37.10 380 CYS C O 1
ATOM 2854 N N . HIS C 1 70 ? 20.520 33.189 -27.201 1.00 37.63 381 HIS C N 1
ATOM 2855 C CA . HIS C 1 70 ? 19.098 32.948 -27.406 1.00 38.50 381 HIS C CA 1
ATOM 2856 C C . HIS C 1 70 ? 18.330 34.257 -27.267 1.00 39.44 381 HIS C C 1
ATOM 2857 O O . HIS C 1 70 ? 18.793 35.155 -26.562 1.00 39.02 381 HIS C O 1
ATOM 2864 N N . PRO C 1 71 ? 17.167 34.372 -27.949 1.00 40.51 382 PRO C N 1
ATOM 2865 C CA . PRO C 1 71 ? 16.291 35.547 -27.820 1.00 41.29 382 PRO C CA 1
ATOM 2866 C C . PRO C 1 71 ? 15.818 35.740 -26.375 1.00 42.08 382 PRO C C 1
ATOM 2867 O O . PRO C 1 71 ? 15.599 34.753 -25.669 1.00 42.20 382 PRO C O 1
ATOM 2871 N N . PRO C 1 72 ? 15.658 37.005 -25.932 1.00 42.69 383 PRO C N 1
ATOM 2872 C CA . PRO C 1 72 ? 15.372 37.340 -24.527 1.00 43.09 383 PRO C CA 1
ATOM 2873 C C . PRO C 1 72 ? 14.095 36.716 -23.951 1.00 43.55 383 PRO C C 1
ATOM 2874 O O . PRO C 1 72 ? 14.018 36.466 -22.743 1.00 43.62 383 PRO C O 1
ATOM 2878 N N . LYS C 1 73 ? 13.106 36.479 -24.807 1.00 43.76 384 LYS C N 1
ATOM 2879 C CA . LYS C 1 73 ? 11.806 35.961 -24.384 1.00 44.20 384 LYS C CA 1
ATOM 2880 C C . LYS C 1 73 ? 11.852 34.471 -24.027 1.00 43.73 384 LYS C C 1
ATOM 2881 O O . LYS C 1 73 ? 10.868 33.899 -23.560 1.00 43.57 384 LYS C O 1
ATOM 2887 N N . VAL C 1 74 ? 13.010 33.861 -24.259 1.00 42.91 385 VAL C N 1
ATOM 2888 C CA . VAL C 1 74 ? 13.227 32.437 -24.064 1.00 42.19 385 VAL C CA 1
ATOM 2889 C C . VAL C 1 74 ? 14.228 32.236 -22.911 1.00 41.55 385 VAL C C 1
ATOM 2890 O O . VAL C 1 74 ? 14.437 31.117 -22.437 1.00 40.59 385 VAL C O 1
ATOM 2894 N N . LEU C 1 75 ? 14.817 33.348 -22.458 1.00 41.15 386 LEU C N 1
ATOM 2895 C CA . LEU C 1 75 ? 15.807 33.367 -21.371 1.00 40.71 386 LEU C CA 1
ATOM 2896 C C . LEU C 1 75 ? 15.425 32.565 -20.124 1.00 39.70 386 LEU C C 1
ATOM 2897 O O . LEU C 1 75 ? 16.283 31.896 -19.525 1.00 39.32 386 LEU C O 1
ATOM 2902 N N . ASP C 1 76 ? 14.158 32.647 -19.721 1.00 38.58 387 ASP C N 1
ATOM 2903 C CA . ASP C 1 76 ? 13.679 31.942 -18.530 1.00 37.71 387 ASP C CA 1
ATOM 2904 C C . ASP C 1 76 ? 13.698 30.428 -18.722 1.00 36.08 387 ASP C C 1
ATOM 2905 O O . ASP C 1 76 ? 13.960 29.674 -17.788 1.00 35.19 387 ASP C O 1
ATOM 2910 N N . LYS C 1 77 ? 13.415 29.997 -19.942 1.00 34.04 388 LYS C N 1
ATOM 2911 C CA . LYS C 1 77 ? 13.462 28.578 -20.247 1.00 33.17 388 LYS C CA 1
ATOM 2912 C C . LYS C 1 77 ? 14.909 28.087 -20.303 1.00 31.08 388 LYS C C 1
ATOM 2913 O O . LYS C 1 77 ? 15.187 26.992 -19.836 1.00 31.02 388 LYS C O 1
ATOM 2919 N N . VAL C 1 78 ? 15.814 28.891 -20.858 1.00 29.82 389 VAL C N 1
ATOM 2920 C CA . VAL C 1 78 ? 17.256 28.559 -20.857 1.00 29.10 389 VAL C CA 1
ATOM 2921 C C . VAL C 1 78 ? 17.771 28.414 -19.420 1.00 29.00 389 VAL C C 1
ATOM 2922 O O . VAL C 1 78 ? 18.441 27.435 -19.084 1.00 27.22 389 VAL C O 1
ATOM 2926 N N . LYS C 1 79 ? 17.436 29.378 -18.568 1.00 28.59 390 LYS C N 1
ATOM 2927 C CA . LYS C 1 79 ? 17.946 29.374 -17.206 1.00 29.38 390 LYS C CA 1
ATOM 2928 C C . LYS C 1 79 ? 17.442 28.159 -16.453 1.00 27.94 390 LYS C C 1
ATOM 2929 O O . LYS C 1 79 ? 18.197 27.539 -15.722 1.00 28.01 390 LYS C O 1
ATOM 2935 N N . LYS C 1 80 ? 16.166 27.816 -16.646 1.00 27.10 391 LYS C N 1
ATOM 2936 C CA . LYS C 1 80 ? 15.558 26.675 -15.987 1.00 26.58 391 LYS C CA 1
ATOM 2937 C C . LYS C 1 80 ? 16.305 25.367 -16.299 1.00 25.88 391 LYS C C 1
ATOM 2938 O O . LYS C 1 80 ? 16.638 24.601 -15.395 1.00 24.76 391 LYS C O 1
ATOM 2944 N N . VAL C 1 81 ? 16.577 25.133 -17.576 1.00 24.28 392 VAL C N 1
ATOM 2945 C CA . VAL C 1 81 ? 17.287 23.909 -17.958 1.00 23.66 392 VAL C CA 1
ATOM 2946 C C . VAL C 1 81 ? 18.713 23.919 -17.413 1.00 22.12 392 VAL C C 1
ATOM 2947 O O . VAL C 1 81 ? 19.162 22.929 -16.835 1.00 21.54 392 VAL C O 1
ATOM 2951 N N . PHE C 1 82 ? 19.434 25.022 -17.602 1.00 21.72 393 PHE C N 1
ATOM 2952 C CA . PHE C 1 82 ? 20.828 25.081 -17.152 1.00 21.86 393 PHE C CA 1
ATOM 2953 C C . PHE C 1 82 ? 20.991 24.940 -15.631 1.00 22.50 393 PHE C C 1
ATOM 2954 O O . PHE C 1 82 ? 21.916 24.267 -15.147 1.00 21.66 393 PHE C O 1
ATOM 2962 N N . GLU C 1 83 ? 20.063 25.533 -14.886 1.00 23.16 394 GLU C N 1
ATOM 2963 C CA . GLU C 1 83 ? 20.065 25.432 -13.443 1.00 24.81 394 GLU C CA 1
ATOM 2964 C C . GLU C 1 83 ? 19.754 24.034 -12.926 1.00 22.93 394 GLU C C 1
ATOM 2965 O O . GLU C 1 83 ? 20.434 23.575 -12.018 1.00 23.46 394 GLU C O 1
ATOM 2971 N N . LEU C 1 84 ? 18.765 23.350 -13.504 1.00 21.35 395 LEU C N 1
ATOM 2972 C CA . LEU C 1 84 ? 18.445 21.966 -13.140 1.00 21.02 395 LEU C CA 1
ATOM 2973 C C . LEU C 1 84 ? 19.671 21.082 -13.318 1.00 18.39 395 LEU C C 1
ATOM 2974 O O . LEU C 1 84 ? 20.001 20.249 -12.474 1.00 18.26 395 LEU C O 1
ATOM 2979 N N . LEU C 1 85 ? 20.345 21.270 -14.445 1.00 17.76 396 LEU C N 1
ATOM 2980 C CA . LEU C 1 85 ? 21.516 20.449 -14.722 1.00 15.44 396 LEU C CA 1
ATOM 2981 C C . LEU C 1 85 ? 22.672 20.775 -13.778 1.00 15.31 396 LEU C C 1
ATOM 2982 O O . LEU C 1 85 ? 23.291 19.855 -13.220 1.00 14.80 396 LEU C O 1
ATOM 2987 N N . ARG C 1 86 ? 22.940 22.068 -13.582 1.00 15.51 397 ARG C N 1
ATOM 2988 C CA . ARG C 1 86 ? 24.075 22.482 -12.731 1.00 16.50 397 ARG C CA 1
ATOM 2989 C C . ARG C 1 86 ? 23.837 21.996 -11.292 1.00 16.78 397 ARG C C 1
ATOM 2990 O O . ARG C 1 86 ? 24.754 21.481 -10.638 1.00 15.52 397 ARG C O 1
ATOM 2998 N N . ASN C 1 87 ? 22.595 22.184 -10.810 1.00 17.54 398 ASN C N 1
ATOM 2999 C CA . ASN C 1 87 ? 22.256 21.790 -9.438 1.00 18.45 398 ASN C CA 1
ATOM 3000 C C . ASN C 1 87 ? 22.101 20.295 -9.224 1.00 18.20 398 ASN C C 1
ATOM 3001 O O . ASN C 1 87 ? 21.902 19.841 -8.097 1.00 17.73 398 ASN C O 1
ATOM 3006 N N . GLY C 1 88 ? 22.195 19.508 -10.296 1.00 17.24 399 GLY C N 1
ATOM 3007 C CA . GLY C 1 88 ? 22.207 18.062 -10.133 1.00 17.17 399 GLY C CA 1
ATOM 3008 C C . GLY C 1 88 ? 20.833 17.486 -9.858 1.00 17.97 399 GLY C C 1
ATOM 3009 O O . GLY C 1 88 ? 20.711 16.406 -9.322 1.00 17.05 399 GLY C O 1
ATOM 3010 N N . GLN C 1 89 ? 19.798 18.210 -10.258 1.00 19.66 400 GLN C N 1
ATOM 3011 C CA . GLN C 1 89 ? 18.447 17.696 -10.099 1.00 22.21 400 GLN C CA 1
ATOM 3012 C C . GLN C 1 89 ? 18.178 16.548 -11.084 1.00 23.73 400 GLN C C 1
ATOM 3013 O O . GLN C 1 89 ? 17.507 15.546 -10.753 1.00 23.83 400 GLN C O 1
ATOM 3019 N N . ARG C 1 90 ? 18.757 16.659 -12.279 1.00 23.37 401 ARG C N 1
ATOM 3020 C CA . ARG C 1 90 ? 18.698 15.579 -13.268 1.00 24.86 401 ARG C CA 1
ATOM 3021 C C . ARG C 1 90 ? 20.008 15.608 -14.016 1.00 21.93 401 ARG C C 1
ATOM 3022 O O . ARG C 1 90 ? 20.694 16.643 -14.020 1.00 20.76 401 ARG C O 1
ATOM 3030 N N . ASP C 1 91 ? 20.362 14.463 -14.590 1.00 21.39 402 ASP C N 1
ATOM 3031 C CA . ASP C 1 91 ? 21.552 14.388 -15.433 1.00 20.58 402 ASP C CA 1
ATOM 3032 C C . ASP C 1 91 ? 21.244 14.788 -16.867 1.00 19.60 402 ASP C C 1
ATOM 3033 O O . ASP C 1 91 ? 22.156 15.191 -17.580 1.00 17.84 402 ASP C O 1
ATOM 3038 N N . LYS C 1 92 ? 19.975 14.661 -17.282 1.00 19.03 403 LYS C N 1
ATOM 3039 C CA . LYS C 1 92 ? 19.563 15.051 -18.648 1.00 19.47 403 LYS C CA 1
ATOM 3040 C C . LYS C 1 92 ? 18.132 15.560 -18.699 1.00 19.29 403 LYS C C 1
ATOM 3041 O O . LYS C 1 92 ? 17.290 15.171 -17.879 1.00 18.78 403 LYS C O 1
ATOM 3047 N N . VAL C 1 93 ? 17.871 16.423 -19.671 1.00 19.36 404 VAL C N 1
ATOM 3048 C CA . VAL C 1 93 ? 16.518 16.941 -19.966 1.00 19.94 404 VAL C CA 1
ATOM 3049 C C . VAL C 1 93 ? 16.338 16.647 -21.461 1.00 19.60 404 VAL C C 1
ATOM 3050 O O . VAL C 1 93 ? 17.195 17.000 -22.279 1.00 18.84 404 VAL C O 1
ATOM 3054 N N . ASN C 1 94 ? 15.221 16.010 -21.822 1.00 19.03 405 ASN C N 1
ATOM 3055 C CA . ASN C 1 94 ? 14.954 15.722 -23.244 1.00 18.91 405 ASN C CA 1
ATOM 3056 C C . ASN C 1 94 ? 13.720 16.431 -23.751 1.00 19.57 405 ASN C C 1
ATOM 3057 O O . ASN C 1 94 ? 12.789 16.669 -22.990 1.00 19.58 405 ASN C O 1
ATOM 3062 N N . MET C 1 95 ? 13.724 16.769 -25.040 1.00 19.33 406 MET C N 1
ATOM 3063 C CA . MET C 1 95 ? 12.517 17.266 -25.701 1.00 21.08 406 MET C CA 1
ATOM 3064 C C . MET C 1 95 ? 12.489 16.665 -27.095 1.00 20.47 406 MET C C 1
ATOM 3065 O O . MET C 1 95 ? 13.526 16.261 -27.608 1.00 20.00 406 MET C O 1
ATOM 3070 N N . TRP C 1 96 ? 11.310 16.584 -27.712 1.00 20.42 407 TRP C N 1
ATOM 3071 C CA . TRP C 1 96 ? 11.242 16.073 -29.075 1.00 19.75 407 TRP C CA 1
ATOM 3072 C C . TRP C 1 96 ? 10.108 16.746 -29.814 1.00 20.31 407 TRP C C 1
ATOM 3073 O O . TRP C 1 96 ? 9.146 17.223 -29.190 1.00 19.22 407 TRP C O 1
ATOM 3084 N N . PHE C 1 97 ? 10.259 16.799 -31.125 1.00 18.99 408 PHE C N 1
ATOM 3085 C CA . PHE C 1 97 ? 9.242 17.383 -32.000 1.00 20.23 408 PHE C CA 1
ATOM 3086 C C . PHE C 1 97 ? 9.508 16.998 -33.443 1.00 20.27 408 PHE C C 1
ATOM 3087 O O . PHE C 1 97 ? 10.584 16.560 -33.791 1.00 19.28 408 PHE C O 1
ATOM 3095 N N . GLN C 1 98 ? 8.491 17.126 -34.288 1.00 21.61 409 GLN C N 1
ATOM 3096 C CA . GLN C 1 98 ? 8.665 16.866 -35.691 1.00 22.96 409 GLN C CA 1
ATOM 3097 C C . GLN C 1 98 ? 9.070 18.152 -36.405 1.00 23.13 409 GLN C C 1
ATOM 3098 O O . GLN C 1 98 ? 8.432 19.216 -36.233 1.00 22.87 409 GLN C O 1
ATOM 3104 N N . SER C 1 99 ? 10.131 18.070 -37.200 1.00 23.26 410 SER C N 1
ATOM 3105 C CA . SER C 1 99 ? 10.488 19.190 -38.073 1.00 23.91 410 SER C CA 1
ATOM 3106 C C . SER C 1 99 ? 9.997 18.827 -39.461 1.00 24.46 410 SER C C 1
ATOM 3107 O O . SER C 1 99 ? 10.611 18.044 -40.172 1.00 23.53 410 SER C O 1
ATOM 3110 N N . GLU C 1 100 ? 8.843 19.370 -39.823 1.00 25.23 411 GLU C N 1
ATOM 3111 C CA . GLU C 1 100 ? 8.350 19.179 -41.159 1.00 26.35 411 GLU C CA 1
ATOM 3112 C C . GLU C 1 100 ? 9.268 19.873 -42.163 1.00 26.04 411 GLU C C 1
ATOM 3113 O O . GLU C 1 100 ? 9.486 19.366 -43.247 1.00 26.56 411 GLU C O 1
ATOM 3119 N N . ARG C 1 101 ? 9.802 21.036 -41.803 1.00 26.72 412 ARG C N 1
ATOM 3120 C CA . ARG C 1 101 ? 10.678 21.744 -42.732 1.00 27.30 412 ARG C CA 1
ATOM 3121 C C . ARG C 1 101 ? 11.892 20.914 -43.146 1.00 26.60 412 ARG C C 1
ATOM 3122 O O . ARG C 1 101 ? 12.243 20.864 -44.320 1.00 27.14 412 ARG C O 1
ATOM 3130 N N . LEU C 1 102 ? 12.511 20.225 -42.189 1.00 25.23 413 LEU C N 1
ATOM 3131 C CA . LEU C 1 102 ? 13.719 19.463 -42.481 1.00 23.98 413 LEU C CA 1
ATOM 3132 C C . LEU C 1 102 ? 13.475 17.970 -42.711 1.00 22.87 413 LEU C C 1
ATOM 3133 O O . LEU C 1 102 ? 14.393 17.254 -43.072 1.00 23.19 413 LEU C O 1
ATOM 3138 N N . GLY C 1 103 ? 12.254 17.513 -42.495 1.00 22.51 414 GLY C N 1
ATOM 3139 C CA . GLY C 1 103 ? 11.910 16.107 -42.710 1.00 21.75 414 GLY C CA 1
ATOM 3140 C C . GLY C 1 103 ? 12.595 15.227 -41.675 1.00 22.35 414 GLY C C 1
ATOM 3141 O O . GLY C 1 103 ? 13.001 14.102 -41.986 1.00 22.62 414 GLY C O 1
ATOM 3142 N N . LYS C 1 104 ? 12.712 15.765 -40.464 1.00 22.02 415 LYS C N 1
ATOM 3143 C CA . LYS C 1 104 ? 13.376 15.083 -39.338 1.00 21.38 415 LYS C CA 1
ATOM 3144 C C . LYS C 1 104 ? 12.421 14.919 -38.151 1.00 21.44 415 LYS C C 1
ATOM 3145 O O . LYS C 1 104 ? 11.517 15.738 -37.942 1.00 22.18 415 LYS C O 1
ATOM 3151 N N . PHE C 1 105 ? 12.576 13.834 -37.384 1.00 20.78 416 PHE C N 1
ATOM 3152 C CA . PHE C 1 105 ? 11.905 13.748 -36.101 1.00 20.32 416 PHE C CA 1
ATOM 3153 C C . PHE C 1 105 ? 13.002 14.031 -35.099 1.00 19.88 416 PHE C C 1
ATOM 3154 O O . PHE C 1 105 ? 13.920 13.235 -34.969 1.00 17.28 416 PHE C O 1
ATOM 3162 N N . VAL C 1 106 ? 12.911 15.191 -34.459 1.00 17.58 417 VAL C N 1
ATOM 3163 C CA . VAL C 1 106 ? 14.013 15.750 -33.666 1.00 17.89 417 VAL C CA 1
ATOM 3164 C C . VAL C 1 106 ? 13.934 15.278 -32.224 1.00 16.54 417 VAL C C 1
ATOM 3165 O O . VAL C 1 106 ? 12.891 15.433 -31.570 1.00 16.73 417 VAL C O 1
ATOM 3169 N N . TYR C 1 107 ? 15.043 14.713 -31.723 1.00 15.96 418 TYR C N 1
ATOM 3170 C CA . TYR C 1 107 ? 15.144 14.345 -30.304 1.00 15.37 418 TYR C CA 1
ATOM 3171 C C . TYR C 1 107 ? 16.319 15.130 -29.723 1.00 15.03 418 TYR C C 1
ATOM 3172 O O . TYR C 1 107 ? 17.431 14.990 -30.231 1.00 15.68 418 TYR C O 1
ATOM 3181 N N . VAL C 1 108 ? 16.049 15.952 -28.710 1.00 15.25 419 VAL C N 1
ATOM 3182 C CA . VAL C 1 108 ? 17.041 16.883 -28.138 1.00 14.93 419 VAL C CA 1
ATOM 3183 C C . VAL C 1 108 ? 17.369 16.433 -26.719 1.00 14.69 419 VAL C C 1
ATOM 3184 O O . VAL C 1 108 ? 16.477 16.059 -25.951 1.00 14.04 419 VAL C O 1
ATOM 3188 N N . THR C 1 109 ? 18.656 16.469 -26.375 1.00 13.91 420 THR C N 1
ATOM 3189 C CA . THR C 1 109 ? 19.078 16.161 -25.002 1.00 13.20 420 THR C CA 1
ATOM 3190 C C . THR C 1 109 ? 20.007 17.286 -24.552 1.00 13.03 420 THR C C 1
ATOM 3191 O O . THR C 1 109 ? 20.917 17.673 -25.296 1.00 12.90 420 THR C O 1
ATOM 3195 N N . TYR C 1 110 ? 19.792 17.779 -23.336 1.00 11.73 421 TYR C N 1
ATOM 3196 C CA . TYR C 1 110 ? 20.734 18.673 -22.654 1.00 13.33 421 TYR C CA 1
ATOM 3197 C C . TYR C 1 110 ? 21.231 17.866 -21.457 1.00 14.09 421 TYR C C 1
ATOM 3198 O O . TYR C 1 110 ? 20.408 17.429 -20.650 1.00 13.37 421 TYR C O 1
ATOM 3207 N N . ALA C 1 111 ? 22.540 17.624 -21.368 1.00 13.69 422 ALA C N 1
ATOM 3208 C CA . ALA C 1 111 ? 23.091 16.734 -20.349 1.00 14.09 422 ALA C CA 1
ATOM 3209 C C . ALA C 1 111 ? 24.127 17.470 -19.523 1.00 13.89 422 ALA C C 1
ATOM 3210 O O . ALA C 1 111 ? 24.889 18.266 -20.060 1.00 14.02 422 ALA C O 1
ATOM 3212 N N . ALA C 1 112 ? 24.139 17.176 -18.225 1.00 13.51 423 ALA C N 1
ATOM 3213 C CA . ALA C 1 112 ? 25.176 17.697 -17.345 1.00 13.92 423 ALA C CA 1
ATOM 3214 C C . ALA C 1 112 ? 26.461 16.931 -17.655 1.00 13.68 423 ALA C C 1
ATOM 3215 O O . ALA C 1 112 ? 26.438 15.699 -17.657 1.00 15.06 423 ALA C O 1
ATOM 3217 N N . VAL C 1 113 ? 27.570 17.643 -17.876 1.00 12.70 424 VAL C N 1
ATOM 3218 C CA . VAL C 1 113 ? 28.865 16.988 -18.025 1.00 12.94 424 VAL C CA 1
ATOM 3219 C C . VAL C 1 113 ? 29.511 17.036 -16.640 1.00 13.88 424 VAL C C 1
ATOM 3220 O O . VAL C 1 113 ? 29.683 18.109 -16.094 1.00 13.55 424 VAL C O 1
ATOM 3224 N N . ARG C 1 114 ? 29.792 15.873 -16.065 1.00 13.67 425 ARG C N 1
ATOM 3225 C CA . ARG C 1 114 ? 30.459 15.826 -14.753 1.00 13.97 425 ARG C CA 1
ATOM 3226 C C . ARG C 1 114 ? 31.671 14.929 -14.765 1.00 14.79 425 ARG C C 1
ATOM 3227 O O . ARG C 1 114 ? 31.705 13.929 -15.499 1.00 14.90 425 ARG C O 1
ATOM 3235 N N . ASP C 1 115 ? 32.657 15.261 -13.931 1.00 15.72 426 ASP C N 1
ATOM 3236 C CA . ASP C 1 115 ? 33.842 14.426 -13.822 1.00 17.21 426 ASP C CA 1
ATOM 3237 C C . ASP C 1 115 ? 33.641 13.315 -12.788 1.00 17.34 426 ASP C C 1
ATOM 3238 O O . ASP C 1 115 ? 32.545 13.134 -12.249 1.00 16.95 426 ASP C O 1
ATOM 3243 N N . GLN C 1 116 ? 34.685 12.549 -12.516 1.00 18.53 427 GLN C N 1
ATOM 3244 C CA . GLN C 1 116 ? 34.513 11.421 -11.627 1.00 19.69 427 GLN C CA 1
ATOM 3245 C C . GLN C 1 116 ? 34.082 11.890 -10.226 1.00 19.40 427 GLN C C 1
ATOM 3246 O O . GLN C 1 116 ? 33.307 11.205 -9.530 1.00 21.62 427 GLN C O 1
ATOM 3252 N N . ALA C 1 117 ? 34.551 13.070 -9.842 1.00 19.27 428 ALA C N 1
ATOM 3253 C CA . ALA C 1 117 ? 34.281 13.610 -8.513 1.00 19.15 428 ALA C CA 1
ATOM 3254 C C . ALA C 1 117 ? 32.819 14.038 -8.383 1.00 19.42 428 ALA C C 1
ATOM 3255 O O . ALA C 1 117 ? 32.341 14.313 -7.270 1.00 19.41 428 ALA C O 1
ATOM 3257 N N . GLY C 1 118 ? 32.124 14.141 -9.519 1.00 18.36 429 GLY C N 1
ATOM 3258 C CA . GLY C 1 118 ? 30.740 14.633 -9.511 1.00 17.06 429 GLY C CA 1
ATOM 3259 C C . GLY C 1 118 ? 30.649 16.127 -9.733 1.00 17.57 429 GLY C C 1
ATOM 3260 O O . GLY C 1 118 ? 29.557 16.717 -9.624 1.00 18.55 429 GLY C O 1
ATOM 3261 N N . ASP C 1 119 ? 31.787 16.764 -10.029 1.00 16.11 430 ASP C N 1
ATOM 3262 C CA . ASP C 1 119 ? 31.836 18.212 -10.221 1.00 17.08 430 ASP C CA 1
ATOM 3263 C C . ASP C 1 119 ? 31.362 18.639 -11.615 1.00 17.45 430 ASP C C 1
ATOM 3264 O O . ASP C 1 119 ? 31.538 17.927 -12.620 1.00 17.10 430 ASP C O 1
ATOM 3269 N N . PHE C 1 120 ? 30.757 19.815 -11.667 1.00 18.12 431 PHE C N 1
ATOM 3270 C CA . PHE C 1 120 ? 30.094 20.280 -12.865 1.00 17.62 431 PHE C CA 1
ATOM 3271 C C . PHE C 1 120 ? 31.079 20.853 -13.880 1.00 18.16 431 PHE C C 1
ATOM 3272 O O . PHE C 1 120 ? 31.872 21.765 -13.555 1.00 18.99 431 PHE C O 1
ATOM 3280 N N . GLN C 1 121 ? 31.021 20.338 -15.107 1.00 16.88 432 GLN C N 1
ATOM 3281 C CA . GLN C 1 121 ? 31.944 20.749 -16.174 1.00 17.46 432 GLN C CA 1
ATOM 3282 C C . GLN C 1 121 ? 31.241 21.473 -17.321 1.00 17.53 432 GLN C C 1
ATOM 3283 O O . GLN C 1 121 ? 31.901 21.929 -18.246 1.00 19.47 432 GLN C O 1
ATOM 3289 N N . GLY C 1 122 ? 29.935 21.615 -17.262 1.00 16.12 433 GLY C N 1
ATOM 3290 C CA . GLY C 1 122 ? 29.210 22.263 -18.370 1.00 15.18 433 GLY C CA 1
ATOM 3291 C C . GLY C 1 122 ? 28.004 21.471 -18.852 1.00 15.18 433 GLY C C 1
ATOM 3292 O O . GLY C 1 122 ? 27.652 20.437 -18.256 1.00 14.48 433 GLY C O 1
ATOM 3293 N N . VAL C 1 123 ? 27.373 21.986 -19.906 1.00 15.04 434 VAL C N 1
ATOM 3294 C CA . VAL C 1 123 ? 26.186 21.349 -20.484 1.00 14.56 434 VAL C CA 1
ATOM 3295 C C . VAL C 1 123 ? 26.499 20.896 -21.900 1.00 14.93 434 VAL C C 1
ATOM 3296 O O . VAL C 1 123 ? 26.948 21.691 -22.730 1.00 15.10 434 VAL C O 1
ATOM 3300 N N . LEU C 1 124 ? 26.249 19.617 -22.153 1.00 14.09 435 LEU C N 1
ATOM 3301 C CA . LEU C 1 124 ? 26.411 19.017 -23.474 1.00 14.97 435 LEU C CA 1
ATOM 3302 C C . LEU C 1 124 ? 25.022 18.847 -24.077 1.00 14.30 435 LEU C C 1
ATOM 3303 O O . LEU C 1 124 ? 24.150 18.187 -23.487 1.00 14.69 435 LEU C O 1
ATOM 3308 N N . GLU C 1 125 ? 24.797 19.500 -25.215 1.00 13.77 436 GLU C N 1
ATOM 3309 C CA . GLU C 1 125 ? 23.532 19.343 -25.934 1.00 15.08 436 GLU C CA 1
ATOM 3310 C C . GLU C 1 125 ? 23.790 18.507 -27.166 1.00 14.55 436 GLU C C 1
ATOM 3311 O O . GLU C 1 125 ? 24.768 18.717 -27.859 1.00 15.16 436 GLU C O 1
ATOM 3317 N N . TYR C 1 126 ? 22.921 17.538 -27.437 1.00 13.79 437 TYR C N 1
ATOM 3318 C CA . TYR C 1 126 ? 23.034 16.829 -28.694 1.00 13.55 437 TYR C CA 1
ATOM 3319 C C . TYR C 1 126 ? 21.649 16.614 -29.281 1.00 13.93 437 TYR C C 1
ATOM 3320 O O . TYR C 1 126 ? 20.725 16.226 -28.583 1.00 14.40 437 TYR C O 1
ATOM 3329 N N . VAL C 1 127 ? 21.526 16.916 -30.565 1.00 13.48 438 VAL C N 1
ATOM 3330 C CA . VAL C 1 127 ? 20.262 16.823 -31.292 1.00 13.51 438 VAL C CA 1
ATOM 3331 C C . VAL C 1 127 ? 20.379 15.711 -32.324 1.00 12.61 438 VAL C C 1
ATOM 3332 O O . VAL C 1 127 ? 21.305 15.701 -33.120 1.00 13.45 438 VAL C O 1
ATOM 3336 N N . GLN C 1 128 ? 19.424 14.798 -32.332 1.00 13.47 439 GLN C N 1
ATOM 3337 C CA . GLN C 1 128 ? 19.468 13.663 -33.258 1.00 14.16 439 GLN C CA 1
ATOM 3338 C C . GLN C 1 128 ? 18.175 13.611 -34.068 1.00 14.76 439 GLN C C 1
ATOM 3339 O O . GLN C 1 128 ? 17.136 13.964 -33.568 1.00 15.64 439 GLN C O 1
ATOM 3345 N N . ASP C 1 129 ? 18.264 13.118 -35.294 1.00 14.93 440 ASP C N 1
ATOM 3346 C CA . ASP C 1 129 ? 17.072 12.786 -36.076 1.00 15.82 440 ASP C CA 1
ATOM 3347 C C . ASP C 1 129 ? 16.795 11.317 -35.828 1.00 15.97 440 ASP C C 1
ATOM 3348 O O . ASP C 1 129 ? 17.614 10.457 -36.200 1.00 15.85 440 ASP C O 1
ATOM 3353 N N . ILE C 1 130 ? 15.646 11.041 -35.215 1.00 15.50 441 ILE C N 1
ATOM 3354 C CA . ILE C 1 130 ? 15.275 9.661 -34.883 1.00 16.33 441 ILE C CA 1
ATOM 3355 C C . ILE C 1 130 ? 14.258 9.067 -35.888 1.00 17.41 441 ILE C C 1
ATOM 3356 O O . ILE C 1 130 ? 13.776 7.960 -35.710 1.00 16.92 441 ILE C O 1
ATOM 3361 N N . LYS C 1 131 ? 13.941 9.827 -36.924 1.00 17.76 442 LYS C N 1
ATOM 3362 C CA . LYS C 1 131 ? 12.962 9.360 -37.911 1.00 20.16 442 LYS C CA 1
ATOM 3363 C C . LYS C 1 131 ? 13.342 7.993 -38.532 1.00 20.95 442 LYS C C 1
ATOM 3364 O O . LYS C 1 131 ? 12.479 7.117 -38.613 1.00 21.25 442 LYS C O 1
ATOM 3370 N N . PRO C 1 132 ? 14.622 7.791 -38.912 1.00 21.35 443 PRO C N 1
ATOM 3371 C CA . PRO C 1 132 ? 15.032 6.494 -39.464 1.00 21.92 443 PRO C CA 1
ATOM 3372 C C . PRO C 1 132 ? 14.641 5.302 -38.598 1.00 21.46 443 PRO C C 1
ATOM 3373 O O . PRO C 1 132 ? 14.365 4.221 -39.152 1.00 21.90 443 PRO C O 1
ATOM 3377 N N . PHE C 1 133 ? 14.563 5.487 -37.267 1.00 20.08 444 PHE C N 1
ATOM 3378 C CA . PHE C 1 133 ? 14.266 4.394 -36.332 1.00 19.95 444 PHE C CA 1
ATOM 3379 C C . PHE C 1 133 ? 12.817 3.955 -36.388 1.00 21.69 444 PHE C C 1
ATOM 3380 O O . PHE C 1 133 ? 12.458 2.882 -35.859 1.00 22.81 444 PHE C O 1
ATOM 3388 N N . PHE C 1 134 ? 11.996 4.810 -36.987 1.00 22.53 445 PHE C N 1
ATOM 3389 C CA . PHE C 1 134 ? 10.565 4.523 -37.172 1.00 25.15 445 PHE C CA 1
ATOM 3390 C C . PHE C 1 134 ? 10.288 3.924 -38.538 1.00 26.28 445 PHE C C 1
ATOM 3391 O O . PHE C 1 134 ? 9.153 3.495 -38.822 1.00 26.74 445 PHE C O 1
ATOM 3399 N N . GLU C 1 135 ? 11.307 3.874 -39.383 1.00 27.23 446 GLU C N 1
ATOM 3400 C CA . GLU C 1 135 ? 11.078 3.376 -40.733 1.00 30.16 446 GLU C CA 1
ATOM 3401 C C . GLU C 1 135 ? 11.969 2.180 -41.103 1.00 29.52 446 GLU C C 1
ATOM 3402 O O . GLU C 1 135 ? 12.298 1.969 -42.268 1.00 30.58 446 GLU C O 1
ATOM 3408 N N . LEU C 1 136 ? 12.322 1.381 -40.097 1.00 29.42 447 LEU C N 1
ATOM 3409 C CA . LEU C 1 136 ? 13.168 0.189 -40.302 1.00 30.39 447 LEU C CA 1
ATOM 3410 C C . LEU C 1 136 ? 12.493 -0.851 -41.204 1.00 30.94 447 LEU C C 1
ATOM 3411 O O . LEU C 1 136 ? 13.134 -1.404 -42.107 1.00 31.92 447 LEU C O 1
ATOM 3416 N N . ASP C 1 137 ? 11.213 -1.108 -40.958 1.00 31.25 448 ASP C N 1
ATOM 3417 C CA . ASP C 1 137 ? 10.480 -2.128 -41.734 1.00 32.54 448 ASP C CA 1
ATOM 3418 C C . ASP C 1 137 ? 9.635 -1.463 -42.826 1.00 32.81 448 ASP C C 1
ATOM 3419 O O . ASP C 1 137 ? 8.578 -1.984 -43.180 1.00 33.72 448 ASP C O 1
ATOM 3424 N N . SER C 1 138 ? 10.070 -0.319 -43.348 1.00 33.05 449 SER C N 1
ATOM 3425 C CA . SER C 1 138 ? 9.178 0.489 -44.178 1.00 33.45 449 SER C CA 1
ATOM 3426 C C . SER C 1 138 ? 8.896 -0.200 -45.526 1.00 33.05 449 SER C C 1
ATOM 3427 O O . SER C 1 138 ? 9.763 -0.848 -46.086 1.00 32.15 449 SER C O 1
ATOM 3430 N N . GLU C 1 139 ? 7.666 -0.076 -46.010 1.00 32.83 450 GLU C N 1
ATOM 3431 C CA . GLU C 1 139 ? 7.256 -0.727 -47.254 1.00 33.58 450 GLU C CA 1
ATOM 3432 C C . GLU C 1 139 ? 7.852 -0.011 -48.461 1.00 34.66 450 GLU C C 1
ATOM 3433 O O . GLU C 1 139 ? 7.837 1.228 -48.520 1.00 34.77 450 GLU C O 1
ATOM 3439 N N . PHE C 1 140 ? 8.343 -0.802 -49.418 1.00 35.68 451 PHE C N 1
ATOM 3440 C CA . PHE C 1 140 ? 8.943 -0.319 -50.678 1.00 36.77 451 PHE C CA 1
ATOM 3441 C C . PHE C 1 140 ? 10.309 0.340 -50.486 1.00 37.57 451 PHE C C 1
ATOM 3442 O O . PHE C 1 140 ? 10.769 0.566 -49.353 1.00 39.09 451 PHE C O 1
ATOM 3450 N N . ASP D 1 4 ? 49.236 19.234 -23.086 1.00 32.32 315 ASP D N 1
ATOM 3451 C CA . ASP D 1 4 ? 48.531 19.693 -21.855 1.00 31.97 315 ASP D CA 1
ATOM 3452 C C . ASP D 1 4 ? 47.023 19.485 -22.048 1.00 30.41 315 ASP D C 1
ATOM 3453 O O . ASP D 1 4 ? 46.400 20.135 -22.897 1.00 29.95 315 ASP D O 1
ATOM 3458 N N . ARG D 1 5 ? 46.448 18.591 -21.240 1.00 28.83 316 ARG D N 1
ATOM 3459 C CA . ARG D 1 5 ? 45.064 18.129 -21.455 1.00 26.77 316 ARG D CA 1
ATOM 3460 C C . ARG D 1 5 ? 43.986 19.155 -21.149 1.00 25.58 316 ARG D C 1
ATOM 3461 O O . ARG D 1 5 ? 42.815 18.969 -21.526 1.00 22.87 316 ARG D O 1
ATOM 3469 N N . THR D 1 6 ? 44.360 20.233 -20.460 1.00 25.06 317 THR D N 1
ATOM 3470 C CA . THR D 1 6 ? 43.399 21.286 -20.097 1.00 26.05 317 THR D CA 1
ATOM 3471 C C . THR D 1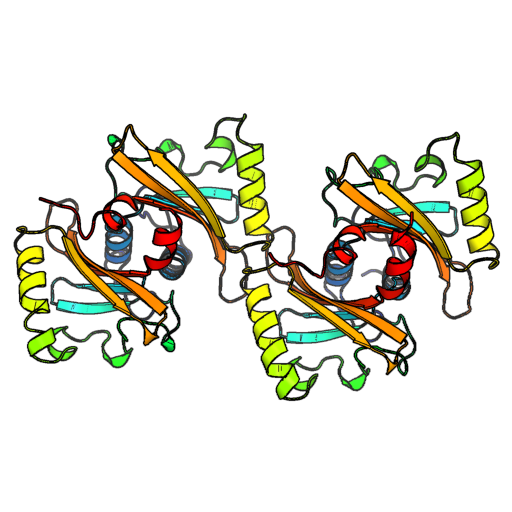 6 ? 43.472 22.541 -20.983 1.00 25.25 317 THR D C 1
ATOM 3472 O O . THR D 1 6 ? 42.650 23.446 -20.857 1.00 25.84 317 THR D O 1
ATOM 3476 N N . THR D 1 7 ? 44.427 22.577 -21.893 1.00 26.06 318 THR D N 1
ATOM 3477 C CA . THR D 1 7 ? 44.563 23.701 -22.805 1.00 26.08 318 THR D CA 1
ATOM 3478 C C . THR D 1 7 ? 43.533 23.640 -23.938 1.00 25.18 318 THR D C 1
ATOM 3479 O O . THR D 1 7 ? 43.340 22.593 -24.560 1.00 24.07 318 THR D O 1
ATOM 3483 N N . GLN D 1 8 ? 42.886 24.770 -24.193 1.00 25.00 319 GLN D N 1
ATOM 3484 C CA . GLN D 1 8 ? 41.892 24.864 -25.262 1.00 25.02 319 GLN D CA 1
ATOM 3485 C C . GLN D 1 8 ? 42.531 24.734 -26.640 1.00 25.14 319 GLN D C 1
ATOM 3486 O O . GLN D 1 8 ? 43.558 25.373 -26.909 1.00 26.36 319 GLN D O 1
ATOM 3492 N N . GLN D 1 9 ? 41.967 23.879 -27.496 1.00 23.79 320 GLN D N 1
ATOM 3493 C CA . GLN D 1 9 ? 42.485 23.657 -28.854 1.00 23.44 320 GLN D CA 1
ATOM 3494 C C . GLN D 1 9 ? 41.308 23.799 -29.810 1.00 22.83 320 GLN D C 1
ATOM 3495 O O . GLN D 1 9 ? 40.175 23.526 -29.417 1.00 21.34 320 GLN D O 1
ATOM 3501 N N . PRO D 1 10 ? 41.556 24.225 -31.074 1.00 22.17 321 PRO D N 1
ATOM 3502 C CA . PRO D 1 10 ? 40.462 24.202 -32.051 1.00 21.51 321 PRO D CA 1
ATOM 3503 C C . PRO D 1 10 ? 39.889 22.797 -32.255 1.00 20.59 321 PRO D C 1
ATOM 3504 O O . PRO D 1 10 ? 40.634 21.846 -32.487 1.00 20.87 321 PRO D O 1
ATOM 3508 N N . PHE D 1 11 ? 38.561 22.710 -32.170 1.00 20.00 322 PHE D N 1
ATOM 3509 C CA . PHE D 1 11 ? 37.783 21.497 -32.383 1.00 19.14 322 PHE D CA 1
ATOM 3510 C C . PHE D 1 11 ? 36.508 21.988 -33.064 1.00 18.98 322 PHE D C 1
ATOM 3511 O O . PHE D 1 11 ? 35.883 22.934 -32.590 1.00 18.75 322 PHE D O 1
ATOM 3519 N N . GLY D 1 12 ? 36.140 21.367 -34.180 1.00 19.60 323 GLY D N 1
ATOM 3520 C CA . GLY D 1 12 ? 34.883 21.717 -34.866 1.00 21.11 323 GLY D CA 1
ATOM 3521 C C . GLY D 1 12 ? 34.809 23.192 -35.161 1.00 22.81 323 GLY D C 1
ATOM 3522 O O . GLY D 1 12 ? 35.758 23.770 -35.715 1.00 22.68 323 GLY D O 1
ATOM 3523 N N . ASN D 1 13 ? 33.718 23.812 -34.729 1.00 23.25 324 ASN D N 1
ATOM 3524 C CA . ASN D 1 13 ? 33.504 25.236 -34.921 1.00 25.64 324 ASN D CA 1
ATOM 3525 C C . ASN D 1 13 ? 33.761 26.097 -33.706 1.00 26.00 324 ASN D C 1
ATOM 3526 O O . ASN D 1 13 ? 33.213 27.198 -33.615 1.00 28.20 324 ASN D O 1
ATOM 3531 N N . GLY D 1 14 ? 34.585 25.607 -32.786 1.00 25.88 325 GLY D N 1
ATOM 3532 C CA . GLY D 1 14 ? 35.056 26.390 -31.628 1.00 24.02 325 GLY D CA 1
ATOM 3533 C C . GLY D 1 14 ? 36.298 25.782 -30.994 1.00 22.60 325 GLY D C 1
ATOM 3534 O O . GLY D 1 14 ? 37.291 25.504 -31.690 1.00 20.99 325 GLY D O 1
ATOM 3535 N N . TYR D 1 15 ? 36.241 25.557 -29.673 1.00 22.02 326 TYR D N 1
ATOM 3536 C CA . TYR D 1 15 ? 37.390 25.075 -28.928 1.00 22.18 326 TYR D CA 1
ATOM 3537 C C . TYR D 1 15 ? 36.976 24.042 -27.888 1.00 20.60 326 TYR D C 1
ATOM 3538 O O . TYR D 1 15 ? 35.902 24.164 -27.307 1.00 19.42 326 TYR D O 1
ATOM 3547 N N . LEU D 1 16 ? 37.828 23.045 -27.689 1.00 18.70 327 LEU D N 1
ATOM 3548 C CA . LEU D 1 16 ? 37.743 22.140 -26.527 1.00 17.71 327 LEU D CA 1
ATOM 3549 C C . LEU D 1 16 ? 39.159 21.808 -26.050 1.00 17.69 327 LEU D C 1
ATOM 3550 O O . LEU D 1 16 ? 40.098 21.746 -26.851 1.00 17.62 327 LEU D O 1
ATOM 3555 N N . SER D 1 17 ? 39.298 21.497 -24.765 1.00 16.32 328 SER D N 1
ATOM 3556 C CA . SER D 1 17 ? 40.491 20.828 -24.304 1.00 16.59 328 SER D CA 1
ATOM 3557 C C . SER D 1 17 ? 40.365 19.333 -24.546 1.00 15.53 328 SER D C 1
ATOM 3558 O O . SER D 1 17 ? 39.248 18.828 -24.774 1.00 16.14 328 SER D O 1
ATOM 3561 N N . VAL D 1 18 ? 41.491 18.613 -24.500 1.00 15.34 329 VAL D N 1
ATOM 3562 C CA . VAL D 1 18 ? 41.478 17.170 -24.588 1.00 15.83 329 VAL D CA 1
ATOM 3563 C C . VAL D 1 18 ? 40.592 16.607 -23.451 1.00 15.45 329 VAL D C 1
ATOM 3564 O O . VAL D 1 18 ? 39.772 15.703 -23.664 1.00 14.80 329 VAL D O 1
ATOM 3568 N N . GLU D 1 19 ? 40.730 17.197 -22.266 1.00 16.16 330 GLU D N 1
ATOM 3569 C CA . GLU D 1 19 ? 39.885 16.786 -21.120 1.00 15.92 330 GLU D CA 1
ATOM 3570 C C . GLU D 1 19 ? 38.384 16.904 -21.456 1.00 15.89 330 GLU D C 1
ATOM 3571 O O . GLU D 1 19 ? 37.606 15.971 -21.241 1.00 15.22 330 GLU D O 1
ATOM 3577 N N . GLN D 1 20 ? 37.975 18.047 -21.991 1.00 14.51 331 GLN D N 1
ATOM 3578 C CA . GLN D 1 20 ? 36.571 18.234 -22.348 1.00 14.22 331 GLN D CA 1
ATOM 3579 C C . GLN D 1 20 ? 36.129 17.319 -23.496 1.00 14.19 331 GLN D C 1
ATOM 3580 O O . GLN D 1 20 ? 35.038 16.746 -23.445 1.00 13.45 331 GLN D O 1
ATOM 3586 N N . ALA D 1 21 ? 36.963 17.176 -24.526 1.00 12.97 332 ALA D N 1
ATOM 3587 C CA . ALA D 1 21 ? 36.620 16.284 -25.652 1.00 12.96 332 ALA D CA 1
ATOM 3588 C C . ALA D 1 21 ? 36.423 14.845 -25.176 1.00 13.08 332 ALA D C 1
ATOM 3589 O O . ALA D 1 21 ? 35.452 14.174 -25.540 1.00 12.32 332 ALA D O 1
ATOM 3591 N N . ASN D 1 22 ? 37.302 14.406 -24.293 1.00 12.68 333 ASN D N 1
ATOM 3592 C CA . ASN D 1 22 ? 37.177 13.103 -23.677 1.00 12.60 333 ASN D CA 1
ATOM 3593 C C . ASN D 1 22 ? 35.870 12.950 -22.858 1.00 11.83 333 ASN D C 1
ATOM 3594 O O . ASN D 1 22 ? 35.159 11.941 -23.011 1.00 11.44 333 ASN D O 1
ATOM 3599 N N . LEU D 1 23 ? 35.554 13.935 -22.003 1.00 12.06 334 LEU D N 1
ATOM 3600 C CA . LEU D 1 23 ? 34.290 13.950 -21.229 1.00 12.72 334 LEU D CA 1
ATOM 3601 C C . LEU D 1 23 ? 33.087 13.833 -22.154 1.00 12.95 334 LEU D C 1
ATOM 3602 O O . LEU D 1 23 ? 32.164 13.038 -21.941 1.00 12.30 334 LEU D O 1
ATOM 3607 N N . ILE D 1 24 ? 33.120 14.618 -23.230 1.00 12.40 335 ILE D N 1
ATOM 3608 C CA . ILE D 1 24 ? 32.001 14.598 -24.164 1.00 11.76 335 ILE D CA 1
ATOM 3609 C C . ILE D 1 24 ? 31.810 13.229 -24.782 1.00 11.28 335 ILE D C 1
ATOM 3610 O O . ILE D 1 24 ? 30.703 12.682 -24.804 1.00 11.71 335 ILE D O 1
ATOM 3615 N N . LEU D 1 25 ? 32.891 12.664 -25.290 1.00 11.40 336 LEU D N 1
ATOM 3616 C CA . LEU D 1 25 ? 32.809 11.362 -25.927 1.00 11.87 336 LEU D CA 1
ATOM 3617 C C . LEU D 1 25 ? 32.306 10.303 -24.944 1.00 12.54 336 LEU D C 1
ATOM 3618 O O . LEU D 1 25 ? 31.581 9.404 -25.346 1.00 12.82 336 LEU D O 1
ATOM 3623 N N . ASN D 1 26 ? 32.699 10.417 -23.678 1.00 11.81 337 ASN D N 1
ATOM 3624 C CA . ASN D 1 26 ? 32.208 9.476 -22.647 1.00 12.74 337 ASN D CA 1
ATOM 3625 C C . ASN D 1 26 ? 30.805 9.755 -22.121 1.00 13.54 337 ASN D C 1
ATOM 3626 O O . ASN D 1 26 ? 30.234 8.923 -21.384 1.00 15.70 337 ASN D O 1
ATOM 3631 N N . HIS D 1 27 ? 30.221 10.893 -22.467 1.00 11.95 338 HIS D N 1
ATOM 3632 C CA . HIS D 1 27 ? 28.870 11.197 -21.984 1.00 13.13 338 HIS D CA 1
ATOM 3633 C C . HIS D 1 27 ? 27.822 10.952 -23.057 1.00 14.42 338 HIS D C 1
ATOM 3634 O O . HIS D 1 27 ? 26.623 10.981 -22.769 1.00 16.79 338 HIS D O 1
ATOM 3641 N N . LEU D 1 28 ? 28.264 10.688 -24.282 1.00 13.91 339 LEU D N 1
ATOM 3642 C CA . LEU D 1 28 ? 27.282 10.374 -25.337 1.00 14.86 339 LEU D CA 1
ATOM 3643 C C . LEU D 1 28 ? 26.678 8.968 -25.165 1.00 14.78 339 LEU D C 1
ATOM 3644 O O . LEU D 1 28 ? 27.379 8.015 -24.803 1.00 17.05 339 LEU D O 1
ATOM 3649 N N . PRO D 1 29 ? 25.370 8.815 -25.412 1.00 16.22 340 PRO D N 1
ATOM 3650 C CA . PRO D 1 29 ? 24.679 7.550 -25.139 1.00 16.95 340 PRO D CA 1
ATOM 3651 C C . PRO D 1 29 ? 24.899 6.555 -26.286 1.00 16.62 340 PRO D C 1
ATOM 3652 O O . PRO D 1 29 ? 23.932 6.050 -26.891 1.00 16.24 340 PRO D O 1
ATOM 3656 N N . LEU D 1 30 ? 26.169 6.302 -26.594 1.00 15.48 341 LEU D N 1
ATOM 3657 C CA . LEU D 1 30 ? 26.569 5.442 -27.696 1.00 15.20 341 LEU D CA 1
ATOM 3658 C C . LEU D 1 30 ? 27.785 4.651 -27.281 1.00 15.17 341 LEU D C 1
ATOM 3659 O O . LEU D 1 30 ? 28.662 5.196 -26.570 1.00 16.42 341 LEU D O 1
ATOM 3664 N N . GLU D 1 31 ? 27.876 3.399 -27.721 1.00 15.18 342 GLU D N 1
ATOM 3665 C CA . GLU D 1 31 ? 29.145 2.677 -27.647 1.00 15.90 342 GLU D CA 1
ATOM 3666 C C . GLU D 1 31 ? 29.902 3.071 -28.918 1.00 16.38 342 GLU D C 1
ATOM 3667 O O . GLU D 1 31 ? 29.410 2.801 -30.031 1.00 15.98 342 GLU D O 1
ATOM 3673 N N . ILE D 1 32 ? 31.080 3.675 -28.759 1.00 14.59 343 ILE D N 1
ATOM 3674 C CA . ILE D 1 32 ? 31.828 4.240 -29.877 1.00 14.97 343 ILE D CA 1
ATOM 3675 C C . ILE D 1 32 ? 33.135 3.496 -29.972 1.00 15.82 343 ILE D C 1
ATOM 3676 O O . ILE D 1 32 ? 33.809 3.303 -28.958 1.00 16.11 343 ILE D O 1
ATOM 3681 N N . THR D 1 33 ? 33.496 3.079 -31.192 1.00 15.05 344 THR D N 1
ATOM 3682 C CA . THR D 1 33 ? 34.765 2.398 -31.440 1.00 17.68 344 THR D CA 1
ATOM 3683 C C . THR D 1 33 ? 35.400 3.062 -32.652 1.00 17.19 344 THR D C 1
ATOM 3684 O O . THR D 1 33 ? 34.691 3.387 -33.610 1.00 16.80 344 THR D O 1
ATOM 3688 N N . PHE D 1 34 ? 36.727 3.237 -32.644 1.00 16.76 345 PHE D N 1
ATOM 3689 C CA . PHE D 1 34 ? 37.392 3.809 -33.817 1.00 17.04 345 PHE D CA 1
ATOM 3690 C C . PHE D 1 34 ? 38.562 2.931 -34.303 1.00 18.58 345 PHE D C 1
ATOM 3691 O O . PHE D 1 34 ? 39.364 2.477 -33.516 1.00 18.39 345 PHE D O 1
ATOM 3699 N N . VAL D 1 35 ? 38.596 2.716 -35.624 1.00 19.48 346 VAL D N 1
ATOM 3700 C CA . VAL D 1 35 ? 39.616 1.900 -36.304 1.00 20.49 346 VAL D CA 1
ATOM 3701 C C . VAL D 1 35 ? 40.287 2.799 -37.339 1.00 21.50 346 VAL D C 1
ATOM 3702 O O . VAL D 1 35 ? 39.596 3.455 -38.133 1.00 21.15 346 VAL D O 1
ATOM 3706 N N . ASN D 1 36 ? 41.618 2.842 -37.347 1.00 21.15 347 ASN D N 1
ATOM 3707 C CA . ASN D 1 36 ? 42.285 3.821 -38.211 1.00 23.04 347 ASN D CA 1
ATOM 3708 C C . ASN D 1 36 ? 42.434 3.299 -39.646 1.00 24.42 347 ASN D C 1
ATOM 3709 O O . ASN D 1 36 ? 42.002 2.187 -39.958 1.00 23.66 347 ASN D O 1
ATOM 3714 N N . LYS D 1 37 ? 43.033 4.106 -40.520 1.00 27.13 348 LYS D N 1
ATOM 3715 C CA . LYS D 1 37 ? 43.146 3.708 -41.931 1.00 30.02 348 LYS D CA 1
ATOM 3716 C C . LYS D 1 37 ? 44.111 2.552 -42.178 1.00 31.18 348 LYS D C 1
ATOM 3717 O O . LYS D 1 37 ? 44.170 2.021 -43.298 1.00 32.18 348 LYS D O 1
ATOM 3723 N N . ASP D 1 38 ? 44.870 2.178 -41.149 1.00 31.98 349 ASP D N 1
ATOM 3724 C CA . ASP D 1 38 ? 45.744 1.008 -41.201 1.00 32.31 349 ASP D CA 1
ATOM 3725 C C . ASP D 1 38 ? 45.114 -0.209 -40.522 1.00 32.13 349 ASP D C 1
ATOM 3726 O O . ASP D 1 38 ? 45.806 -1.166 -40.178 1.00 32.72 349 ASP D O 1
ATOM 3731 N N . ASP D 1 39 ? 43.790 -0.148 -40.363 1.00 31.12 350 ASP D N 1
ATOM 3732 C CA . ASP D 1 39 ? 42.950 -1.201 -39.771 1.00 30.35 350 ASP D CA 1
ATOM 3733 C C . ASP D 1 39 ? 43.291 -1.577 -38.322 1.00 28.66 350 ASP D C 1
ATOM 3734 O O . ASP D 1 39 ? 43.004 -2.690 -37.875 1.00 27.99 350 ASP D O 1
ATOM 3739 N N . ILE D 1 40 ? 43.859 -0.622 -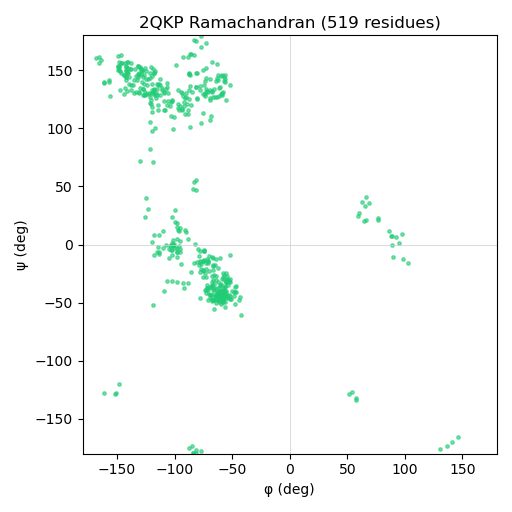37.587 1.00 27.07 351 ILE D N 1
ATOM 3740 C CA . ILE D 1 40 ? 44.163 -0.805 -36.161 1.00 25.25 351 ILE D CA 1
ATOM 3741 C C . ILE D 1 40 ? 43.021 -0.279 -35.271 1.00 24.15 351 ILE D C 1
ATOM 3742 O O . ILE D 1 40 ? 42.559 0.846 -35.443 1.00 22.60 351 ILE D O 1
ATOM 3747 N N . PHE D 1 41 ? 42.603 -1.110 -34.328 1.00 22.72 352 PHE D N 1
ATOM 3748 C CA . PHE D 1 41 ? 41.569 -0.758 -33.339 1.00 22.58 352 PHE D CA 1
ATOM 3749 C C . PHE D 1 41 ? 42.243 0.138 -32.299 1.00 22.00 352 PHE D C 1
ATOM 3750 O O . PHE D 1 41 ? 43.012 -0.356 -31.478 1.00 23.42 352 PHE D O 1
ATOM 3758 N N . GLN D 1 42 ? 41.976 1.444 -32.349 1.00 21.14 353 GLN D N 1
ATOM 3759 C CA . GLN D 1 42 ? 42.661 2.387 -31.469 1.00 19.29 353 GLN D CA 1
ATOM 3760 C C . GLN D 1 42 ? 41.901 2.668 -30.170 1.00 18.24 353 GLN D C 1
ATOM 3761 O O . GLN D 1 42 ? 42.527 2.986 -29.152 1.00 17.70 353 GLN D O 1
ATOM 3767 N N . TYR D 1 43 ? 40.569 2.650 -30.228 1.00 16.54 354 TYR D N 1
ATOM 3768 C CA . TYR D 1 43 ? 39.814 3.436 -29.215 1.00 15.01 354 TYR D CA 1
ATOM 3769 C C . TYR D 1 43 ? 38.400 2.933 -29.025 1.00 15.22 354 TYR D C 1
ATOM 3770 O O . TYR D 1 43 ? 37.748 2.565 -29.990 1.00 14.75 354 TYR D O 1
ATOM 3779 N N . TYR D 1 44 ? 37.914 2.938 -27.777 1.00 14.16 355 TYR D N 1
ATOM 3780 C CA . TYR D 1 44 ? 36.462 2.915 -27.550 1.00 14.22 355 TYR D CA 1
ATOM 3781 C C . TYR D 1 44 ? 36.168 3.846 -26.378 1.00 14.57 355 TYR D C 1
ATOM 3782 O O . TYR D 1 44 ? 37.058 4.057 -25.530 1.00 15.14 355 TYR D O 1
ATOM 3791 N N . ASN D 1 45 ? 34.974 4.434 -26.342 1.00 14.22 356 ASN D N 1
ATOM 3792 C CA . ASN D 1 45 ? 34.633 5.346 -25.248 1.00 13.30 356 ASN D CA 1
ATOM 3793 C C . ASN D 1 45 ? 34.191 4.582 -24.012 1.00 14.13 356 ASN D C 1
ATOM 3794 O O . ASN D 1 45 ? 34.161 3.355 -24.009 1.00 14.81 356 ASN D O 1
ATOM 3799 N N . ASP D 1 46 ? 33.800 5.328 -22.982 1.00 15.40 357 ASP D N 1
ATOM 3800 C CA . ASP D 1 46 ? 33.487 4.722 -21.680 1.00 17.82 357 ASP D CA 1
ATOM 3801 C C . ASP D 1 46 ? 32.080 5.087 -21.200 1.00 20.38 357 ASP D C 1
ATOM 3802 O O . ASP D 1 46 ? 31.855 5.319 -20.018 1.00 21.28 357 ASP D O 1
ATOM 3807 N N . SER D 1 47 ? 31.104 5.106 -22.097 1.00 22.12 358 SER D N 1
ATOM 3808 C CA . SER D 1 47 ? 29.793 5.619 -21.709 1.00 24.12 358 SER D CA 1
ATOM 3809 C C . SER D 1 47 ? 28.877 4.550 -21.115 1.00 25.61 358 SER D C 1
ATOM 3810 O O . SER D 1 47 ? 28.043 4.865 -20.276 1.00 26.97 358 SER D O 1
ATOM 3813 N N . VAL D 1 48 ? 28.995 3.313 -21.575 1.00 27.22 359 VAL D N 1
ATOM 3814 C CA . VAL D 1 48 ? 28.170 2.239 -20.997 1.00 29.44 359 VAL D CA 1
ATOM 3815 C C . VAL D 1 48 ? 29.019 1.208 -20.235 1.00 31.11 359 VAL D C 1
ATOM 3816 O O . VAL D 1 48 ? 30.076 0.815 -20.709 1.00 31.65 359 VAL D O 1
ATOM 3820 N N . PRO D 1 49 ? 28.539 0.763 -19.057 1.00 32.75 360 PRO D N 1
ATOM 3821 C CA . PRO D 1 49 ? 29.261 -0.239 -18.245 1.00 33.35 360 PRO D CA 1
ATOM 3822 C C . PRO D 1 49 ? 29.554 -1.521 -19.028 1.00 34.00 360 PRO D C 1
ATOM 3823 O O . PRO D 1 49 ? 28.742 -1.929 -19.881 1.00 34.15 360 PRO D O 1
ATOM 3827 N N . ALA D 1 50 ? 30.693 -2.156 -18.739 1.00 33.97 361 ALA D N 1
ATOM 3828 C CA . ALA D 1 50 ? 31.172 -3.309 -19.501 1.00 34.82 361 ALA D CA 1
ATOM 3829 C C . ALA D 1 50 ? 30.157 -4.458 -19.628 1.00 35.03 361 ALA D C 1
ATOM 3830 O O . ALA D 1 50 ? 30.103 -5.121 -20.665 1.00 35.76 361 ALA D O 1
ATOM 3832 N N . ALA D 1 51 ? 29.360 -4.663 -18.581 1.00 35.65 362 ALA D N 1
ATOM 3833 C CA . ALA D 1 51 ? 28.378 -5.748 -18.503 1.00 35.91 362 ALA D CA 1
ATOM 3834 C C . ALA D 1 51 ? 27.187 -5.485 -19.421 1.00 35.70 362 ALA D C 1
ATOM 3835 O O . ALA D 1 51 ? 26.543 -6.422 -19.924 1.00 36.14 362 ALA D O 1
ATOM 3837 N N . GLU D 1 52 ? 26.934 -4.197 -19.652 1.00 35.04 363 GLU D N 1
ATOM 3838 C CA . GLU D 1 52 ? 25.800 -3.725 -20.426 1.00 33.78 363 GLU D CA 1
ATOM 3839 C C . GLU D 1 52 ? 26.146 -3.473 -21.896 1.00 32.88 363 GLU D C 1
ATOM 3840 O O . GLU D 1 52 ? 25.269 -3.135 -22.683 1.00 31.71 363 GLU D O 1
ATOM 3846 N N . MET D 1 53 ? 27.418 -3.632 -22.258 1.00 31.87 364 MET D N 1
ATOM 3847 C CA . MET D 1 53 ? 27.858 -3.439 -23.638 1.00 31.71 364 MET D CA 1
ATOM 3848 C C . MET D 1 53 ? 27.258 -4.497 -24.564 1.00 31.21 364 MET D C 1
ATOM 3849 O O . MET D 1 53 ? 27.238 -5.697 -24.243 1.00 30.33 364 MET D O 1
ATOM 3854 N N . VAL D 1 54 ? 26.755 -4.038 -25.703 1.00 30.27 365 VAL D N 1
ATOM 3855 C CA . VAL D 1 54 ? 26.221 -4.901 -26.751 1.00 30.53 365 VAL D CA 1
ATOM 3856 C C . VAL D 1 54 ? 27.343 -5.652 -27.451 1.00 32.13 365 VAL D C 1
ATOM 3857 O O . VAL D 1 54 ? 27.249 -6.862 -27.664 1.00 31.49 365 VAL D O 1
ATOM 3861 N N . PHE D 1 55 ? 28.395 -4.928 -27.825 1.00 33.46 366 PHE D N 1
ATOM 3862 C CA . PHE D 1 55 ? 29.618 -5.570 -28.287 1.00 34.75 366 PHE D CA 1
ATOM 3863 C C . PHE D 1 55 ? 30.684 -5.367 -27.226 1.00 35.94 366 PHE D C 1
ATOM 3864 O O . PHE D 1 55 ? 31.061 -4.231 -26.919 1.00 36.66 366 PHE D O 1
ATOM 3872 N N . LYS D 1 56 ? 31.129 -6.465 -26.636 1.00 36.65 367 LYS D N 1
ATOM 3873 C CA . LYS D 1 56 ? 32.166 -6.408 -25.630 1.00 37.52 367 LYS D CA 1
ATOM 3874 C C . LYS D 1 56 ? 33.474 -6.010 -26.312 1.00 37.01 367 LYS D C 1
ATOM 3875 O O . LYS D 1 56 ? 33.897 -6.627 -27.298 1.00 37.16 367 LYS D O 1
ATOM 3881 N N . ARG D 1 57 ? 34.079 -4.936 -25.814 1.00 36.83 368 ARG D N 1
ATOM 3882 C CA . ARG D 1 57 ? 35.412 -4.537 -26.257 1.00 35.64 368 ARG D CA 1
ATOM 3883 C C . ARG D 1 57 ? 36.370 -4.870 -25.129 1.00 35.11 368 ARG D C 1
ATOM 3884 O O . ARG D 1 57 ? 36.045 -4.689 -23.954 1.00 34.82 368 ARG D O 1
ATOM 3892 N N . THR D 1 58 ? 37.544 -5.390 -25.471 1.00 33.56 369 THR D N 1
ATOM 3893 C CA . THR D 1 58 ? 38.476 -5.773 -24.429 1.00 32.90 369 THR D CA 1
ATOM 3894 C C . THR D 1 58 ? 39.756 -4.944 -24.548 1.00 31.50 369 THR D C 1
ATOM 3895 O O . THR D 1 58 ? 40.296 -4.758 -25.646 1.00 30.54 369 THR D O 1
ATOM 3899 N N . PRO D 1 59 ? 40.235 -4.412 -23.417 1.00 30.11 370 PRO D N 1
ATOM 3900 C CA . PRO D 1 59 ? 41.463 -3.629 -23.432 1.00 29.78 370 PRO D CA 1
ATOM 3901 C C . PRO D 1 59 ? 42.618 -4.276 -24.208 1.00 29.83 370 PRO D C 1
ATOM 3902 O O . PRO D 1 59 ? 43.370 -3.553 -24.857 1.00 28.48 370 PRO D O 1
ATOM 3906 N N . SER D 1 60 ? 42.731 -5.607 -24.147 1.00 30.78 371 SER D N 1
ATOM 3907 C CA . SER D 1 60 ? 43.726 -6.396 -24.927 1.00 33.16 371 SER D CA 1
ATOM 3908 C C . SER D 1 60 ? 43.695 -6.094 -26.419 1.00 33.16 371 SER D C 1
ATOM 3909 O O . SER D 1 60 ? 44.713 -6.218 -27.104 1.00 34.99 371 SER D O 1
ATOM 3912 N N . GLN D 1 61 ? 42.518 -5.747 -26.932 1.00 32.64 372 GLN D N 1
ATOM 3913 C CA . GLN D 1 61 ? 42.336 -5.558 -28.363 1.00 31.77 372 GLN D CA 1
ATOM 3914 C C . GLN D 1 61 ? 42.922 -4.207 -28.807 1.00 29.96 372 GLN D C 1
ATOM 3915 O O . GLN D 1 61 ? 43.195 -3.995 -29.993 1.00 29.03 372 GLN D O 1
ATOM 3921 N N . VAL D 1 62 ? 43.077 -3.275 -27.868 1.00 28.37 373 VAL D N 1
ATOM 3922 C CA . VAL D 1 62 ? 43.502 -1.921 -28.240 1.00 28.12 373 VAL D CA 1
ATOM 3923 C C . VAL D 1 62 ? 44.915 -1.899 -28.815 1.00 28.30 373 VAL D C 1
ATOM 3924 O O . VAL D 1 62 ? 45.847 -2.424 -28.195 1.00 29.36 373 VAL D O 1
ATOM 3928 N N . GLY D 1 63 ? 45.064 -1.304 -30.000 1.00 28.18 374 GLY D N 1
ATOM 3929 C CA . GLY D 1 63 ? 46.344 -1.278 -30.699 1.00 28.56 374 GLY D CA 1
ATOM 3930 C C . GLY D 1 63 ? 46.590 -2.474 -31.613 1.00 29.12 374 GLY D C 1
ATOM 3931 O O . GLY D 1 63 ? 47.639 -2.563 -32.258 1.00 30.40 374 GLY D O 1
ATOM 3932 N N . ARG D 1 64 ? 45.637 -3.393 -31.673 1.00 29.15 375 ARG D N 1
ATOM 3933 C CA . ARG D 1 64 ? 45.740 -4.551 -32.547 1.00 29.68 375 ARG D CA 1
ATOM 3934 C C . ARG D 1 64 ? 44.956 -4.341 -33.815 1.00 30.09 375 ARG D C 1
ATOM 3935 O O . ARG D 1 64 ? 43.952 -3.623 -33.828 1.00 28.60 375 ARG D O 1
ATOM 3943 N N . ASN D 1 65 ? 45.388 -5.036 -34.864 1.00 30.21 376 ASN D N 1
ATOM 3944 C CA . ASN D 1 65 ? 44.683 -5.049 -36.129 1.00 31.07 376 ASN D CA 1
ATOM 3945 C C . ASN D 1 65 ? 43.303 -5.686 -35.953 1.00 31.19 376 ASN D C 1
ATOM 3946 O O . ASN D 1 65 ? 43.155 -6.651 -35.215 1.00 30.93 376 ASN D O 1
ATOM 3951 N N . VAL D 1 66 ? 42.291 -5.142 -36.624 1.00 31.79 377 VAL D N 1
ATOM 3952 C CA . VAL D 1 66 ? 40.926 -5.691 -36.525 1.00 32.90 377 VAL D CA 1
ATOM 3953 C C . VAL D 1 66 ? 40.883 -7.174 -36.920 1.00 33.97 377 VAL D C 1
ATOM 3954 O O . VAL D 1 66 ? 40.062 -7.935 -36.406 1.00 33.20 377 VAL D O 1
ATOM 3958 N N . GLU D 1 67 ? 41.786 -7.571 -37.820 1.00 35.46 378 GLU D N 1
ATOM 3959 C CA . GLU D 1 67 ? 41.893 -8.972 -38.275 1.00 36.97 378 GLU D CA 1
ATOM 3960 C C . GLU D 1 67 ? 42.014 -9.968 -37.144 1.00 37.99 378 GLU D C 1
ATOM 3961 O O . GLU D 1 67 ? 41.604 -11.128 -37.279 1.00 38.11 378 GLU D O 1
ATOM 3967 N N . LEU D 1 68 ? 42.638 -9.515 -36.062 1.00 39.13 379 LEU D N 1
ATOM 3968 C CA . LEU D 1 68 ? 42.995 -10.368 -34.946 1.00 40.97 379 LEU D CA 1
ATOM 3969 C C . LEU D 1 68 ? 41.945 -10.304 -33.845 1.00 41.99 379 LEU D C 1
ATOM 3970 O O . LEU D 1 68 ? 42.068 -11.006 -32.840 1.00 42.81 379 LEU D O 1
ATOM 3975 N N . CYS D 1 69 ? 40.915 -9.483 -34.058 1.00 43.35 380 CYS D N 1
ATOM 3976 C CA . CYS D 1 69 ? 39.902 -9.164 -33.038 1.00 44.74 380 CYS D CA 1
ATOM 3977 C C . CYS D 1 69 ? 38.551 -9.851 -33.242 1.00 45.95 380 CYS D C 1
ATOM 3978 O O . CYS D 1 69 ? 37.647 -9.699 -32.413 1.00 46.22 380 CYS D O 1
ATOM 3981 N N . HIS D 1 70 ? 38.401 -10.588 -34.340 1.00 46.98 381 HIS D N 1
ATOM 3982 C CA . HIS D 1 70 ? 37.125 -11.212 -34.665 1.00 48.21 381 HIS D CA 1
ATOM 3983 C C . HIS D 1 70 ? 37.313 -12.600 -35.246 1.00 48.84 381 HIS D C 1
ATOM 3984 O O . HIS D 1 70 ? 38.320 -12.860 -35.908 1.00 48.79 381 HIS D O 1
ATOM 3991 N N . PRO D 1 71 ? 36.340 -13.499 -34.987 1.00 49.53 382 PRO D N 1
ATOM 3992 C CA . PRO D 1 71 ? 36.254 -14.790 -35.672 1.00 49.91 382 PRO D CA 1
ATOM 3993 C C . PRO D 1 71 ? 35.920 -14.630 -37.171 1.00 50.35 382 PRO D C 1
ATOM 3994 O O . PRO D 1 71 ? 35.371 -13.591 -37.576 1.00 50.43 382 PRO D O 1
ATOM 3998 N N . PRO D 1 72 ? 36.275 -15.645 -37.990 1.00 50.54 383 PRO D N 1
ATOM 3999 C CA . PRO D 1 72 ? 36.134 -15.664 -39.452 1.00 50.46 383 PRO D CA 1
ATOM 4000 C C . PRO D 1 72 ? 34.822 -15.106 -40.030 1.00 50.45 383 PRO D C 1
ATOM 4001 O O . PRO D 1 72 ? 34.869 -14.151 -40.806 1.00 50.46 383 PRO D O 1
ATOM 4005 N N . LYS D 1 73 ? 33.673 -15.691 -39.679 1.00 50.27 384 LYS D N 1
ATOM 4006 C CA . LYS D 1 73 ? 32.388 -15.234 -40.243 1.00 50.06 384 LYS D CA 1
ATOM 4007 C C . LYS D 1 73 ? 31.979 -13.820 -39.797 1.00 49.28 384 LYS D C 1
ATOM 4008 O O . LYS D 1 73 ? 31.186 -13.162 -40.475 1.00 49.57 384 LYS D O 1
ATOM 4014 N N . VAL D 1 74 ? 32.529 -13.357 -38.675 1.00 48.02 385 VAL D N 1
ATOM 4015 C CA . VAL D 1 74 ? 32.365 -11.963 -38.255 1.00 47.10 385 VAL D CA 1
ATOM 4016 C C . VAL D 1 74 ? 33.302 -11.081 -39.079 1.00 45.85 385 VAL D C 1
ATOM 4017 O O . VAL D 1 74 ? 32.901 -10.029 -39.592 1.00 45.77 385 VAL D O 1
ATOM 4021 N N . LEU D 1 75 ? 34.547 -11.531 -39.208 1.00 44.51 386 LEU D N 1
ATOM 4022 C CA . LEU D 1 75 ? 35.567 -10.804 -39.952 1.00 43.17 386 LEU D CA 1
ATOM 4023 C C . LEU D 1 75 ? 35.207 -10.683 -41.431 1.00 42.51 386 LEU D C 1
ATOM 4024 O O . LEU D 1 75 ? 35.455 -9.644 -42.050 1.00 42.25 386 LEU D O 1
ATOM 4029 N N A ASP D 1 76 ? 34.615 -11.737 -41.991 0.50 42.01 387 ASP D N 1
ATOM 4030 N N B ASP D 1 76 ? 34.637 -11.761 -41.974 0.50 42.04 387 ASP D N 1
ATOM 4031 C CA A ASP D 1 76 ? 34.179 -11.719 -43.384 0.50 41.64 387 ASP D CA 1
ATOM 4032 C CA B ASP D 1 76 ? 34.108 -11.806 -43.332 0.50 41.70 387 ASP D CA 1
ATOM 4033 C C A ASP D 1 76 ? 33.132 -10.633 -43.648 0.50 41.12 387 ASP D C 1
ATOM 4034 C C B ASP D 1 76 ? 33.196 -10.609 -43.582 0.50 41.12 387 ASP D C 1
ATOM 4035 O O A ASP D 1 76 ? 33.162 -9.987 -44.695 0.50 41.21 387 ASP D O 1
ATOM 4036 O O B ASP D 1 76 ? 33.379 -9.868 -44.547 0.50 41.11 387 ASP D O 1
ATOM 4045 N N . LYS D 1 77 ? 32.220 -10.431 -42.697 1.00 40.75 388 LYS D N 1
ATOM 4046 C CA . LYS D 1 77 ? 31.254 -9.337 -42.790 1.00 39.88 388 LYS D CA 1
ATOM 4047 C C . LYS D 1 77 ? 31.949 -7.976 -42.667 1.00 38.22 388 LYS D C 1
ATOM 4048 O O . LYS D 1 77 ? 31.713 -7.077 -43.482 1.00 38.29 388 LYS D O 1
ATOM 4054 N N . VAL D 1 78 ? 32.828 -7.848 -41.672 1.00 36.67 389 VAL D N 1
ATOM 4055 C CA . VAL D 1 78 ? 33.576 -6.599 -41.421 1.00 35.12 389 VAL D CA 1
ATOM 4056 C C . VAL D 1 78 ? 34.393 -6.180 -42.641 1.00 34.30 389 VAL D C 1
ATOM 4057 O O . VAL D 1 78 ? 34.353 -5.018 -43.053 1.00 33.09 389 VAL D O 1
ATOM 4061 N N . LYS D 1 79 ? 35.110 -7.139 -43.232 1.00 34.08 390 LYS D N 1
ATOM 4062 C CA . LYS D 1 79 ? 35.814 -6.922 -44.486 1.00 34.06 390 LYS D CA 1
ATOM 4063 C C . LYS D 1 79 ? 34.947 -6.250 -45.547 1.00 33.52 390 LYS D C 1
ATOM 4064 O O . LYS D 1 79 ? 35.348 -5.253 -46.143 1.00 33.45 390 LYS D O 1
ATOM 4070 N N . LYS D 1 80 ? 33.756 -6.796 -45.777 1.00 33.00 391 LYS D N 1
ATOM 4071 C CA . LYS D 1 80 ? 32.896 -6.295 -46.841 1.00 33.05 391 LYS D CA 1
ATOM 4072 C C . LYS D 1 80 ? 32.450 -4.855 -46.587 1.00 31.99 391 LYS D C 1
ATOM 4073 O O . LYS D 1 80 ? 32.530 -4.002 -47.479 1.00 31.89 391 LYS D O 1
ATOM 4079 N N . VAL D 1 81 ? 31.996 -4.599 -45.362 1.00 31.01 392 VAL D N 1
ATOM 4080 C CA . VAL D 1 81 ? 31.642 -3.252 -44.916 1.00 30.55 392 VAL D CA 1
ATOM 4081 C C . VAL D 1 81 ? 32.805 -2.262 -45.072 1.00 29.42 392 VAL D C 1
ATOM 4082 O O . VAL D 1 81 ? 32.663 -1.202 -45.676 1.00 28.93 392 VAL D O 1
ATOM 4086 N N . PHE D 1 82 ? 33.948 -2.610 -44.503 1.00 29.04 393 PHE D N 1
ATOM 4087 C CA . PHE D 1 82 ? 35.111 -1.737 -44.515 1.00 29.54 393 PHE D CA 1
ATOM 4088 C C . PHE D 1 82 ? 35.530 -1.374 -45.938 1.00 29.04 393 PHE D C 1
ATOM 4089 O O . PHE D 1 82 ? 35.911 -0.239 -46.214 1.00 28.14 393 PHE D O 1
ATOM 4097 N N . GLU D 1 83 ? 35.452 -2.350 -46.841 1.00 29.89 394 GLU D N 1
ATOM 4098 C CA . GLU D 1 83 ? 35.799 -2.135 -48.254 1.00 30.96 394 GLU D CA 1
ATOM 4099 C C . GLU D 1 83 ? 34.888 -1.077 -48.895 1.00 30.73 394 GLU D C 1
ATOM 4100 O O . GLU D 1 83 ? 35.363 -0.148 -49.562 1.00 31.32 394 GLU D O 1
ATOM 4106 N N . LEU D 1 84 ? 33.582 -1.199 -48.667 1.00 30.21 395 LEU D N 1
ATOM 4107 C CA . LEU D 1 84 ? 32.626 -0.227 -49.196 1.00 29.88 395 LEU D CA 1
ATOM 4108 C C . LEU D 1 84 ? 32.889 1.183 -48.679 1.00 29.09 395 LEU D C 1
ATOM 4109 O O . LEU D 1 84 ? 32.758 2.156 -49.412 1.00 28.42 395 LEU D O 1
ATOM 4114 N N . LEU D 1 85 ? 33.223 1.285 -47.396 1.00 28.69 396 LEU D N 1
ATOM 4115 C CA . LEU D 1 85 ? 33.543 2.566 -46.784 1.00 28.15 396 LEU D CA 1
ATOM 4116 C C . LEU D 1 85 ? 34.843 3.127 -47.355 1.00 28.69 396 LEU D C 1
ATOM 4117 O O . LEU D 1 85 ? 34.901 4.285 -47.757 1.00 27.72 396 LEU D O 1
ATOM 4122 N N . ARG D 1 86 ? 35.870 2.282 -47.396 1.00 30.02 397 ARG D N 1
ATOM 4123 C CA . ARG D 1 86 ? 37.177 2.673 -47.917 1.00 32.10 397 ARG D CA 1
ATOM 4124 C C . ARG D 1 86 ? 37.130 3.150 -49.382 1.00 33.06 397 ARG D C 1
ATOM 4125 O O . ARG D 1 86 ? 37.793 4.145 -49.726 1.00 33.55 397 ARG D O 1
ATOM 4133 N N . ASN D 1 87 ? 36.330 2.469 -50.221 1.00 34.18 398 ASN D N 1
ATOM 4134 C CA . ASN D 1 87 ? 36.246 2.759 -51.679 1.00 34.87 398 ASN D CA 1
ATOM 4135 C C . ASN D 1 87 ? 35.404 3.990 -52.028 1.00 34.65 398 ASN D C 1
ATOM 4136 O O . ASN D 1 87 ? 35.431 4.479 -53.173 1.00 34.71 398 ASN D O 1
ATOM 4141 N N . GLY D 1 88 ? 34.616 4.471 -51.067 1.00 33.64 399 GLY D N 1
ATOM 4142 C CA . GLY D 1 88 ? 33.723 5.586 -51.320 1.00 32.91 399 GLY D CA 1
ATOM 4143 C C . GLY D 1 88 ? 32.370 5.162 -51.852 1.00 32.51 399 GLY D C 1
ATOM 4144 O O . GLY D 1 88 ? 31.555 6.009 -52.216 1.00 32.70 399 GLY D O 1
ATOM 4145 N N . GLN D 1 89 ? 32.100 3.862 -51.881 1.00 32.14 400 GLN D N 1
ATOM 4146 C CA . GLN D 1 89 ? 30.794 3.388 -52.386 1.00 32.82 400 GLN D CA 1
ATOM 4147 C C . GLN D 1 89 ? 29.660 3.633 -51.378 1.00 32.13 400 GLN D C 1
ATOM 4148 O O . GLN D 1 89 ? 28.503 3.862 -51.758 1.00 31.66 400 GLN D O 1
ATOM 4154 N N A ARG D 1 90 ? 30.005 3.578 -50.092 0.50 31.50 401 ARG D N 1
ATOM 4155 N N B ARG D 1 90 ? 30.006 3.604 -50.093 0.50 31.43 401 ARG D N 1
ATOM 4156 C CA A ARG D 1 90 ? 29.049 3.847 -49.015 0.50 30.93 401 ARG D CA 1
ATOM 4157 C CA B ARG D 1 90 ? 29.039 3.860 -49.027 0.50 30.81 401 ARG D CA 1
ATOM 4158 C C A ARG D 1 90 ? 29.649 4.886 -48.072 0.50 30.19 401 ARG D C 1
ATOM 4159 C C B ARG D 1 90 ? 29.638 4.836 -48.025 0.50 30.13 401 ARG D C 1
ATOM 4160 O O A ARG D 1 90 ? 30.873 4.986 -47.958 0.50 29.84 401 ARG D O 1
ATOM 4161 O O B ARG D 1 90 ? 30.853 4.839 -47.822 0.50 29.90 401 ARG D O 1
ATOM 4176 N N . ASP D 1 91 ? 28.792 5.674 -47.425 1.00 29.56 402 ASP D N 1
ATOM 4177 C CA . ASP D 1 91 ? 29.238 6.588 -46.364 1.00 28.98 402 ASP D CA 1
ATOM 4178 C C . ASP D 1 91 ? 28.988 5.936 -45.007 1.00 28.34 402 ASP D C 1
ATOM 4179 O O . ASP D 1 91 ? 29.756 6.150 -44.056 1.00 27.07 402 ASP D O 1
ATOM 4184 N N . LYS D 1 92 ? 27.920 5.142 -44.932 1.00 26.69 403 LYS D N 1
ATOM 4185 C CA . LYS D 1 92 ? 27.509 4.474 -43.694 1.00 28.31 403 LYS D CA 1
ATOM 4186 C C . LYS D 1 92 ? 26.893 3.148 -44.061 1.00 27.38 403 LYS D C 1
ATOM 4187 O O . LYS D 1 92 ? 26.251 3.038 -45.127 1.00 27.88 403 LYS D O 1
ATOM 4193 N N . VAL D 1 93 ? 27.056 2.159 -43.187 1.00 25.39 404 VAL D N 1
ATOM 4194 C CA . VAL D 1 93 ? 26.330 0.892 -43.264 1.00 24.80 404 VAL D CA 1
ATOM 4195 C C . VAL D 1 93 ? 25.647 0.692 -41.919 1.00 24.45 404 VAL D C 1
ATOM 4196 O O . VAL D 1 93 ? 26.295 0.824 -40.884 1.00 23.56 404 VAL D O 1
ATOM 4200 N N . ASN D 1 94 ? 24.352 0.358 -41.945 1.00 23.58 405 ASN D N 1
ATOM 4201 C CA . ASN D 1 94 ? 23.568 0.174 -40.717 1.00 23.52 405 ASN D CA 1
ATOM 4202 C C . ASN D 1 94 ? 23.033 -1.241 -40.556 1.00 24.24 405 ASN D C 1
ATOM 4203 O O . ASN D 1 94 ? 22.695 -1.906 -41.557 1.00 24.02 405 ASN D O 1
ATOM 4208 N N . MET D 1 95 ? 22.925 -1.693 -39.306 1.00 23.95 406 MET D N 1
ATOM 4209 C CA . MET D 1 95 ? 22.283 -2.962 -38.959 1.00 24.68 406 MET D CA 1
ATOM 4210 C C . MET D 1 95 ? 21.537 -2.779 -37.646 1.00 23.91 406 MET D C 1
ATOM 4211 O O . MET D 1 95 ? 21.858 -1.869 -36.871 1.00 22.58 406 MET D O 1
ATOM 4216 N N . TRP D 1 96 ? 20.529 -3.615 -37.407 1.00 22.51 407 TRP D N 1
ATOM 4217 C CA . TRP D 1 96 ? 19.759 -3.520 -36.182 1.00 22.68 407 TRP D CA 1
ATOM 4218 C C . TRP D 1 96 ? 19.251 -4.878 -35.785 1.00 23.48 407 TRP D C 1
ATOM 4219 O O . TRP D 1 96 ? 19.034 -5.754 -36.645 1.00 23.06 407 TRP D O 1
ATOM 4230 N N . PHE D 1 97 ? 19.093 -5.062 -34.478 1.00 23.32 408 PHE D N 1
ATOM 4231 C CA . PHE D 1 97 ? 18.637 -6.319 -33.933 1.00 23.44 408 PHE D CA 1
ATOM 4232 C C . PHE D 1 97 ? 18.164 -6.164 -32.490 1.00 23.76 408 PHE D C 1
ATOM 4233 O O . PHE D 1 97 ? 18.491 -5.196 -31.807 1.00 22.05 408 PHE D O 1
ATOM 4241 N N . GLN D 1 98 ? 17.342 -7.115 -32.061 1.00 24.17 409 GLN D N 1
ATOM 4242 C CA . GLN D 1 98 ? 16.842 -7.191 -30.706 1.00 26.48 409 GLN D CA 1
ATOM 4243 C C . GLN D 1 98 ? 17.925 -7.752 -29.816 1.00 27.11 409 GLN D C 1
ATOM 4244 O O . GLN D 1 98 ? 18.595 -8.713 -30.194 1.00 27.77 409 GLN D O 1
ATOM 4250 N N . SER D 1 99 ? 18.105 -7.162 -28.636 1.00 27.86 410 SER D N 1
ATOM 4251 C CA . SER D 1 99 ? 18.965 -7.765 -27.618 1.00 28.71 410 SER D CA 1
ATOM 4252 C C . SER D 1 99 ? 18.181 -8.022 -26.352 1.00 29.41 410 SER D C 1
ATOM 4253 O O . SER D 1 99 ? 18.215 -7.227 -25.413 1.00 29.19 410 SER D O 1
ATOM 4256 N N . GLU D 1 100 ? 17.465 -9.142 -26.325 1.00 30.55 411 GLU D N 1
ATOM 4257 C CA . GLU D 1 100 ? 16.594 -9.459 -25.201 1.00 31.97 411 GLU D CA 1
ATOM 4258 C C . GLU D 1 100 ? 17.339 -9.569 -23.873 1.00 31.64 411 GLU D C 1
ATOM 4259 O O . GLU D 1 100 ? 16.848 -9.102 -22.846 1.00 31.32 411 GLU D O 1
ATOM 4265 N N . ARG D 1 101 ? 18.525 -10.173 -23.908 1.00 32.00 412 ARG D N 1
ATOM 4266 C CA . ARG D 1 101 ? 19.383 -10.321 -22.723 1.00 32.57 412 ARG D CA 1
ATOM 4267 C C . ARG D 1 101 ? 19.704 -8.980 -22.046 1.00 31.43 412 ARG D C 1
ATOM 4268 O O . ARG D 1 101 ? 19.793 -8.892 -20.818 1.00 31.68 412 ARG D O 1
ATOM 4276 N N . LEU D 1 102 ? 19.880 -7.946 -22.868 1.00 29.38 413 LEU D N 1
ATOM 4277 C CA . LEU D 1 102 ? 20.258 -6.619 -22.412 1.00 28.39 413 LEU D CA 1
ATOM 4278 C C . LEU D 1 102 ? 19.057 -5.703 -22.291 1.00 26.79 413 LEU D C 1
ATOM 4279 O O . LEU D 1 102 ? 19.154 -4.594 -21.733 1.00 26.58 413 LEU D O 1
ATOM 4284 N N . GLY D 1 103 ? 17.918 -6.154 -22.813 1.00 24.39 414 GLY D N 1
ATOM 4285 C CA . GLY D 1 103 ? 16.697 -5.334 -22.815 1.00 24.31 414 GLY D CA 1
ATOM 4286 C C . GLY D 1 103 ? 16.856 -4.087 -23.692 1.00 23.04 414 GLY D C 1
ATOM 4287 O O . GLY D 1 103 ? 16.285 -3.024 -23.394 1.00 24.47 414 GLY D O 1
ATOM 4288 N N . LYS D 1 104 ? 17.626 -4.241 -24.771 1.00 21.06 415 LYS D N 1
ATOM 4289 C CA . LYS D 1 104 ? 17.934 -3.166 -25.728 1.00 19.57 415 LYS D CA 1
ATOM 4290 C C . LYS D 1 104 ? 17.456 -3.551 -27.123 1.00 19.40 415 LYS D C 1
ATOM 4291 O O . LYS D 1 104 ? 17.374 -4.749 -27.457 1.00 20.00 415 LYS D O 1
ATOM 4297 N N . PHE D 1 105 ? 17.145 -2.546 -27.933 1.00 17.43 416 PHE D N 1
ATOM 4298 C CA . PHE D 1 105 ? 16.985 -2.790 -29.340 1.00 17.45 416 PHE D CA 1
ATOM 4299 C C . PHE D 1 105 ? 18.104 -2.027 -30.015 1.00 17.49 416 PHE D C 1
ATOM 4300 O O . PHE D 1 105 ? 18.152 -0.803 -29.939 1.00 17.74 416 PHE D O 1
ATOM 4308 N N . VAL D 1 106 ? 18.987 -2.765 -30.658 1.00 17.40 417 VAL D N 1
ATOM 4309 C CA . VAL D 1 106 ? 20.295 -2.251 -31.054 1.00 18.33 417 VAL D CA 1
ATOM 4310 C C . VAL D 1 106 ? 20.298 -1.712 -32.474 1.00 18.61 417 VAL D C 1
ATOM 4311 O O . VAL D 1 106 ? 19.848 -2.383 -33.410 1.00 19.02 417 VAL D O 1
ATOM 4315 N N . TYR D 1 107 ? 20.829 -0.505 -32.643 1.00 17.24 418 TYR D N 1
ATOM 4316 C CA . TYR D 1 107 ? 21.033 0.056 -33.952 1.00 17.19 418 TYR D CA 1
ATOM 4317 C C . TYR D 1 107 ? 22.531 0.343 -34.068 1.00 18.22 418 TYR D C 1
ATOM 4318 O O . TYR D 1 107 ? 23.082 1.085 -33.236 1.00 16.10 418 TYR D O 1
ATOM 4327 N N . VAL D 1 108 ? 23.149 -0.262 -35.079 1.00 17.08 419 VAL D N 1
ATOM 4328 C CA . VAL D 1 108 ? 24.602 -0.219 -35.303 1.00 18.76 419 VAL D CA 1
ATOM 4329 C C . VAL D 1 108 ? 24.904 0.527 -36.579 1.00 18.48 419 VAL D C 1
ATOM 4330 O O . VAL D 1 108 ? 24.225 0.323 -37.598 1.00 18.63 419 VAL D O 1
ATOM 4334 N N . THR D 1 109 ? 25.915 1.388 -36.538 1.00 18.09 420 THR D N 1
ATOM 4335 C CA . THR D 1 109 ? 26.361 2.116 -37.739 1.00 17.68 420 THR D CA 1
ATOM 4336 C C . THR D 1 109 ? 27.873 2.000 -37.879 1.00 18.41 420 THR D C 1
ATOM 4337 O O . THR D 1 109 ? 28.591 2.189 -36.905 1.00 17.47 420 THR D O 1
ATOM 4341 N N . TYR D 1 110 ? 28.340 1.642 -39.086 1.00 18.47 421 TYR D N 1
ATOM 4342 C CA . TYR D 1 110 ? 29.747 1.789 -39.456 1.00 19.29 421 TYR D CA 1
ATOM 4343 C C . TYR D 1 110 ? 29.821 2.933 -40.416 1.00 19.58 421 TYR D C 1
ATOM 4344 O O . TYR D 1 110 ? 29.193 2.901 -41.495 1.00 19.68 421 TYR D O 1
ATOM 4353 N N . ALA D 1 111 ? 30.569 3.960 -40.048 1.00 18.74 422 ALA D N 1
ATOM 4354 C CA . ALA D 1 111 ? 30.601 5.172 -40.841 1.00 19.31 422 ALA D CA 1
ATOM 4355 C C . ALA D 1 111 ? 32.020 5.433 -41.325 1.00 19.95 422 ALA D C 1
ATOM 4356 O O . ALA D 1 111 ? 32.985 5.309 -40.574 1.00 19.70 422 ALA D O 1
ATOM 4358 N N . ALA D 1 112 ? 32.152 5.835 -42.582 1.00 19.49 423 ALA D N 1
ATOM 4359 C CA . ALA D 1 112 ? 33.472 6.231 -43.054 1.00 19.67 423 ALA D CA 1
ATOM 4360 C C . ALA D 1 112 ? 33.889 7.591 -42.483 1.00 20.20 423 ALA D C 1
ATOM 4361 O O . ALA D 1 112 ? 33.130 8.564 -42.551 1.00 21.33 423 ALA D O 1
ATOM 4363 N N . VAL D 1 113 ? 35.094 7.657 -41.921 1.00 20.21 424 VAL D N 1
ATOM 4364 C CA . VAL D 1 113 ? 35.648 8.914 -41.455 1.00 20.97 424 VAL D CA 1
ATOM 4365 C C . VAL D 1 113 ? 36.562 9.455 -42.547 1.00 22.09 424 VAL D C 1
ATOM 4366 O O . VAL D 1 113 ? 37.516 8.784 -42.936 1.00 22.31 424 VAL D O 1
ATOM 4370 N N . ARG D 1 114 ? 36.246 10.649 -43.034 1.00 23.06 425 ARG D N 1
ATOM 4371 C CA . ARG D 1 114 ? 37.034 11.252 -44.114 1.00 25.22 425 ARG D CA 1
ATOM 4372 C C . ARG D 1 114 ? 37.409 12.683 -43.775 1.00 26.48 425 ARG D C 1
ATOM 4373 O O . ARG D 1 114 ? 36.642 13.392 -43.115 1.00 26.50 425 ARG D O 1
ATOM 4381 N N . ASP D 1 115 ? 38.583 13.119 -44.241 1.00 28.40 426 ASP D N 1
ATOM 4382 C CA . ASP D 1 115 ? 39.007 14.502 -44.002 1.00 30.34 426 ASP D CA 1
ATOM 4383 C C . ASP D 1 115 ? 38.358 15.442 -45.016 1.00 31.64 426 ASP D C 1
ATOM 4384 O O . ASP D 1 115 ? 37.567 15.006 -45.865 1.00 31.93 426 ASP D O 1
ATOM 4389 N N . GLN D 1 116 ? 38.674 16.730 -44.912 1.00 33.45 427 GLN D N 1
ATOM 4390 C CA . GLN D 1 116 ? 38.003 17.738 -45.746 1.00 35.07 427 GLN D CA 1
ATOM 4391 C C . GLN D 1 116 ? 38.351 17.560 -47.227 1.00 34.83 427 GLN D C 1
ATOM 4392 O O . GLN D 1 116 ? 37.630 18.045 -48.104 1.00 35.44 427 GLN D O 1
ATOM 4398 N N . ALA D 1 117 ? 39.425 16.820 -47.481 1.00 34.66 428 ALA D N 1
ATOM 4399 C CA . ALA D 1 117 ? 39.852 16.460 -48.838 1.00 34.60 428 ALA D CA 1
ATOM 4400 C C . ALA D 1 117 ? 39.061 15.278 -49.411 1.00 34.12 428 ALA D C 1
ATOM 4401 O O . ALA D 1 117 ? 39.095 15.034 -50.618 1.00 34.69 428 ALA D O 1
ATOM 4403 N N . GLY D 1 118 ? 38.350 14.544 -48.552 1.00 32.91 429 GLY D N 1
ATOM 4404 C CA . GLY D 1 118 ? 37.643 13.340 -48.991 1.00 31.59 429 GLY D CA 1
ATOM 4405 C C . GLY D 1 118 ? 38.434 12.066 -48.787 1.00 30.32 429 GLY D C 1
ATOM 4406 O O . GLY D 1 118 ? 37.970 10.988 -49.133 1.00 30.99 429 GLY D O 1
ATOM 4407 N N . ASP D 1 119 ? 39.630 12.184 -48.218 1.00 29.85 430 ASP D N 1
ATOM 4408 C CA . ASP D 1 119 ? 40.482 11.016 -47.988 1.00 29.29 430 ASP D CA 1
ATOM 4409 C C . ASP D 1 119 ? 40.095 10.253 -46.727 1.00 28.89 430 ASP D C 1
ATOM 4410 O O . ASP D 1 119 ? 39.840 10.854 -45.678 1.00 28.21 430 ASP D O 1
ATOM 4415 N N . PHE D 1 120 ? 40.056 8.937 -46.881 1.00 27.30 431 PHE D N 1
ATOM 4416 C CA . PHE D 1 120 ? 39.695 7.973 -45.841 1.00 27.04 431 PHE D CA 1
ATOM 4417 C C . PHE D 1 120 ? 40.660 7.987 -44.663 1.00 26.57 431 PHE D C 1
ATOM 4418 O O . PHE D 1 120 ? 41.879 7.827 -44.839 1.00 26.48 431 PHE D O 1
ATOM 4426 N N . GLN D 1 121 ? 40.096 8.135 -43.454 1.00 25.20 432 GLN D N 1
ATOM 4427 C CA . GLN D 1 121 ? 40.891 8.201 -42.226 1.00 24.56 432 GLN D CA 1
ATOM 4428 C C . GLN D 1 121 ? 40.598 7.056 -41.249 1.00 24.00 432 GLN D C 1
ATOM 4429 O O . GLN D 1 121 ? 41.324 6.880 -40.261 1.00 25.15 432 GLN D O 1
ATOM 4435 N N . GLY D 1 122 ? 39.565 6.273 -41.534 1.00 22.41 433 GLY D N 1
ATOM 4436 C CA . GLY D 1 122 ? 39.264 5.062 -40.770 1.00 22.08 433 GLY D CA 1
ATOM 4437 C C . GLY D 1 122 ? 37.764 4.820 -40.684 1.00 21.15 433 GLY D C 1
ATOM 4438 O O . GLY D 1 122 ? 36.974 5.446 -41.402 1.00 21.53 433 GLY D O 1
ATOM 4439 N N . VAL D 1 123 ? 37.373 3.925 -39.784 1.00 20.46 434 VAL D N 1
ATOM 4440 C CA . VAL D 1 123 ? 35.966 3.579 -39.605 1.00 19.25 434 VAL D CA 1
ATOM 4441 C C . VAL D 1 123 ? 35.529 3.953 -38.192 1.00 18.79 434 VAL D C 1
ATOM 4442 O O . VAL D 1 123 ? 36.221 3.608 -37.227 1.00 18.48 434 VAL D O 1
ATOM 4446 N N . LEU D 1 124 ? 34.415 4.669 -38.095 1.00 17.64 435 LEU D N 1
ATOM 4447 C CA . LEU D 1 124 ? 33.769 4.964 -36.817 1.00 17.59 435 LEU D CA 1
ATOM 4448 C C . LEU D 1 124 ? 32.577 4.023 -36.686 1.00 18.08 435 LEU D C 1
ATOM 4449 O O . LEU D 1 124 ? 31.662 4.026 -37.533 1.00 16.99 435 LEU D O 1
ATOM 4454 N N . GLU D 1 125 ? 32.556 3.248 -35.602 1.00 18.17 436 GLU D N 1
ATOM 4455 C CA . GLU D 1 125 ? 31.408 2.392 -35.326 1.00 19.77 436 GLU D CA 1
ATOM 4456 C C . GLU D 1 125 ? 30.713 2.949 -34.107 1.00 18.49 436 GLU D C 1
ATOM 4457 O O . GLU D 1 125 ? 31.375 3.273 -33.120 1.00 18.49 436 GLU D O 1
ATOM 4463 N N . TYR D 1 126 ? 29.396 3.085 -34.171 1.00 16.79 437 TYR D N 1
ATOM 4464 C CA . TYR D 1 126 ? 28.671 3.508 -32.968 1.00 16.40 437 TYR D CA 1
ATOM 4465 C C . TYR D 1 126 ? 27.379 2.725 -32.837 1.00 16.78 437 TYR D C 1
ATOM 4466 O O . TYR D 1 126 ? 26.704 2.459 -33.831 1.00 15.98 437 TYR D O 1
ATOM 4475 N N . VAL D 1 127 ? 27.104 2.316 -31.608 1.00 15.23 438 VAL D N 1
ATOM 4476 C CA . VAL D 1 127 ? 25.982 1.449 -31.295 1.00 15.03 438 VAL D CA 1
ATOM 4477 C C . VAL D 1 127 ? 25.059 2.189 -30.361 1.00 14.47 438 VAL D C 1
ATOM 4478 O O . VAL D 1 127 ? 25.505 2.751 -29.365 1.00 13.82 438 VAL D O 1
ATOM 4482 N N . GLN D 1 128 ? 23.756 2.186 -30.691 1.00 12.85 439 GLN D N 1
ATOM 4483 C CA . GLN D 1 128 ? 22.774 2.893 -29.892 1.00 13.06 439 GLN D CA 1
ATOM 4484 C C . GLN D 1 128 ? 21.618 1.975 -29.510 1.00 14.03 439 GLN D C 1
ATOM 4485 O O . GLN D 1 128 ? 21.190 1.148 -30.330 1.00 15.32 439 GLN D O 1
ATOM 4491 N N . ASP D 1 129 ? 21.079 2.155 -28.298 1.00 14.42 440 ASP D N 1
ATOM 4492 C CA . ASP D 1 129 ? 19.838 1.473 -27.924 1.00 14.93 440 ASP D CA 1
ATOM 4493 C C . ASP D 1 129 ? 18.708 2.387 -28.365 1.00 15.87 440 ASP D C 1
ATOM 4494 O O . ASP D 1 129 ? 18.565 3.508 -27.842 1.00 14.42 440 ASP D O 1
ATOM 4499 N N . ILE D 1 130 ? 17.900 1.920 -29.320 1.00 15.95 441 ILE D N 1
ATOM 4500 C CA . ILE D 1 130 ? 16.814 2.743 -29.832 1.00 15.47 441 ILE D CA 1
ATOM 4501 C C . ILE D 1 130 ? 15.440 2.325 -29.279 1.00 16.88 441 ILE D C 1
ATOM 4502 O O . ILE D 1 130 ? 14.413 2.961 -29.585 1.00 16.81 441 ILE D O 1
ATOM 4507 N N . LYS D 1 131 ? 15.413 1.295 -28.440 1.00 17.22 442 LYS D N 1
ATOM 4508 C CA . LYS D 1 131 ? 14.136 0.833 -27.839 1.00 19.46 442 LYS D CA 1
ATOM 4509 C C . LYS D 1 131 ? 13.363 1.983 -27.152 1.00 19.40 442 LYS D C 1
ATOM 4510 O O . LYS D 1 131 ? 12.133 2.090 -27.319 1.00 19.96 442 LYS D O 1
ATOM 4516 N N . PRO D 1 132 ? 14.060 2.848 -26.382 1.00 19.96 443 PRO D N 1
ATOM 4517 C CA . PRO D 1 132 ? 13.374 4.002 -25.763 1.00 20.74 443 PRO D CA 1
ATOM 4518 C C . PRO D 1 132 ? 12.607 4.889 -26.734 1.00 20.71 443 PRO D C 1
ATOM 4519 O O . PRO D 1 132 ? 11.566 5.418 -26.357 1.00 22.03 443 PRO D O 1
ATOM 4523 N N . PHE D 1 133 ? 13.081 5.019 -27.970 1.00 20.76 444 PHE D N 1
ATOM 4524 C CA . PHE D 1 133 ? 12.413 5.855 -28.972 1.00 21.89 444 PHE D CA 1
ATOM 4525 C C . PHE D 1 133 ? 11.076 5.280 -29.444 1.00 23.83 444 PHE D C 1
ATOM 4526 O O . PHE D 1 133 ? 10.218 6.024 -29.913 1.00 24.32 444 PHE D O 1
ATOM 4534 N N . PHE D 1 134 ? 10.901 3.970 -29.298 1.00 25.67 445 PHE D N 1
ATOM 4535 C CA . PHE D 1 134 ? 9.650 3.317 -29.714 1.00 28.16 445 PHE D CA 1
ATOM 4536 C C . PHE D 1 134 ? 8.431 3.789 -28.905 1.00 30.12 445 PHE D C 1
ATOM 4537 O O . PHE D 1 134 ? 7.313 3.767 -29.417 1.00 31.30 445 PHE D O 1
ATOM 4545 N N . GLU D 1 135 ? 8.649 4.229 -27.666 1.00 32.22 446 GLU D N 1
ATOM 4546 C CA . GLU D 1 135 ? 7.578 4.821 -26.849 1.00 34.89 446 GLU D CA 1
ATOM 4547 C C . GLU D 1 135 ? 7.004 6.091 -27.473 1.00 35.47 446 GLU D C 1
ATOM 4548 O O . GLU D 1 135 ? 5.883 6.485 -27.150 1.00 35.91 446 GLU D O 1
ATOM 4554 N N . LEU D 1 136 ? 7.760 6.720 -28.376 1.00 35.87 447 LEU D N 1
ATOM 4555 C CA . LEU D 1 136 ? 7.345 7.994 -28.982 1.00 36.78 447 LEU D CA 1
ATOM 4556 C C . LEU D 1 136 ? 6.535 7.824 -30.273 1.00 38.13 447 LEU D C 1
ATOM 4557 O O . LEU D 1 136 ? 6.289 8.795 -30.990 1.00 37.97 447 LEU D O 1
ATOM 4562 N N . ASP D 1 137 ? 6.123 6.586 -30.545 1.00 40.13 448 ASP D N 1
ATOM 4563 C CA . ASP D 1 137 ? 5.100 6.251 -31.559 1.00 42.37 448 ASP D CA 1
ATOM 4564 C C . ASP D 1 137 ? 5.268 6.884 -32.942 1.00 43.03 448 ASP D C 1
ATOM 4565 O O . ASP D 1 137 ? 4.944 6.262 -33.960 1.00 43.78 448 ASP D O 1
#

Sequence (548 aa):
SLDRTTQQPFGNGYLSVEQANLILNHLPLEITFVNKDDIFQYYNDSSVPAAEMVFKRTPSQVGRNVELCHPPKVLDKVKKVFELLRNGQRDKKVNMWFQSERLGKFVYVTYAAVRDQQAGDFQGVLEYVQDIKPFFELDSELDRTTQQPFGNGYLSVEQANLILNHLPLEITFVNKDDIFQYYNDSVPAAEMMVFKRTPSQVGRNVELCHPPKVLDKVKKVFELLRNGQRDKVNMWFQSEERRLGKFVYVTYAAVRDQAGDFQGVLEYVQDIKPFFELDSEFLDRTTQQPFGNGYLSVEQANLILNHLPLEITFVNKDDIFQYYNDSVPAAEMVFKRTPSQVGRNVELCHPPKVLDKVKKVFELLRNGQRDKVNMWFQSERLGKFVYVTYAAVRDQAGDFQGVLEYVQDIKPFFELDSEFDRTTQQPFGNGYLSVEQANLILNHLPLEITFVNKDDIFQYYNDSVPAAEMVFKRTPSQVGRNVELCHPPKVLDDKVKKVFELLRNGQRRDKVNMWFQSERLGKFVYVTYAAVRDQAGDFQGVLEYVQDIKPFFELD

Nearest PDB structures (foldseek):
  2qkp-assembly2_D  TM=1.008E+00  e=2.346E-26  Streptococcus mutans UA159
  3cax-assembly1_A-2  TM=9.150E-01  e=5.665E-13  Pyrococcus furiosus DSM 3638
  3lyx-assembly1_A  TM=6.562E-01  e=9.027E-06  Colwellia psychrerythraea 34H
  3kx0-assembly1_X-2  TM=6.885E-01  e=5.347E-05  Mycobacterium tuberculosis
  2gj3-assembly1_A  TM=6.395E-01  e=3.789E-05  Azotobacter vinelandii

CATH classification: 3.30.450.20

Secondary structure (DSSP, 8-state):
---TTS-EEETTEEE-HHHHHHHHHHSSSEEEEEETTSBEEEE---S-GGG-SS---GGGTTSBGGGSS-HHHHHHHHHHHHHHHTTSBSEEEEEEEETTTTEEEEEEEEEEE-TT--EEEEEEEEEE-GGGGGGGG-/-TTTS-EEETTEEE-HHHHHHHHTTSSSEEEEEETTSBEEEE-S-S-GGG-SS---GGGTTSBGGGSS-GGGHHHHHHHHHHHHHTS-SEEEEEEEETTTTEEEEEEEEEEE-TT--EEEEEEEEEE-GGGG--S---/--TTS-EEETTEEE-HHHHHHHHHHSSSEEEEEETTSBEEEE---S-GGG-SS---GGGTTSBGGGGS-GGGHHHHHHHHHHHHTTSBSEEEEEEEETTTTEEEEEEEEEEE-TT--EEEEEEEEEE-GGGG-TT---/-TTS-EEETTEEE-HHHHHHHHHHSSSEEEEEETTSBEEEE--SS-GGG-SS---GGGTTSBGGGSS-HHHHHHHHHHHHHHHHTS-SEEEEEEEETTTTEEEEEEEEEEE-TT--EEEEEEEEEE-HHHHTT-

B-factor: mean 27.74, std 10.08, range [10.23, 62.88]

InterPro domains:
  IPR007380 Domain of unknown function DUF438 [PF04282] (10-77)
  IPR012312 Hemerythrin-like [PF01814] (89-221)
  IPR035965 PAS domain superfamily [SSF55785] (328-436)

Organism: Streptococcus mutans serotype c (strain ATCC 700610 / UA159) (NCBI:txid210007)

=== Feature glossary ===
Key to the feature types in this record:

pLDDT. pLDDT is the predicted lDDT-Cα score: AlphaFold's confidence that the local environment of each residue (all inter-atomic distances within 15 Å) is correctly placed. It is a per-residue number between 0 and 100, with higher meaning more reliable.

Radius of gyration, Cα contacts, bounding box. The geometric summary reports three shape descriptors. Rg (radius of gyration) measures how spread out the Cα atoms are about their centre of mass; compact globular proteins have small Rg, elongated or unfolded ones large. Cα contacts (<8 Å, |i−j|>4) count long-range residue pairs in spatial proximity — high for tightly packed folds, near zero for rods or random coil. The bounding-box extents give the protein's footprint along x, y, z in Å.

Backbone torsions (φ/ψ). Backbone dihedral angles. Every residue except chain termini has a φ (preceding-C → N → Cα → C) and a ψ (N → Cα → C → next-N). They are reported in degrees following the IUPAC sign convention. Secondary structure is essentially a statement about which (φ, ψ) basin each residue occupies.

Contact-map, Ramachandran, and PAE plots. Plot images: a contact map (which residues are close in 3D, as an N×N binary image), a Ramachandran scatter (backbone torsion angles, revealing secondary-structure composition at a glance), and — for AlphaFold structures — a PAE heatmap (pairwise prediction confidence).

Predicted aligned error. Predicted Aligned Error (PAE) is an AlphaFold confidence matrix: entry (i, j) is the expected error in the position of residue j, in ångströms, when the prediction is superimposed on the true structure at residue i. Low PAE within a block of residues means that block is internally rigid and well-predicted; high PAE between two blocks means their relative placement is uncertain even if each block individually is confident.

Secondary structure (3-state, P-SEA). Three-state secondary structure (P-SEA) collapses the eight DSSP classes into helix (a), strand (b), and coil (c). P-SEA assigns these from Cα geometry alone — distances and angles — without requiring backbone oxygens, so it works on any Cα trace.

Solvent-accessible surface area. Solvent-accessible surface area (SASA) is the area in Å² traced out by the centre of a 1.4 Å probe sphere (a water molecule) rolled over the protein's van der Waals surface (Shrake–Rupley / Lee–Richards construction). Buried residues have near-zero SASA; fully exposed residues can exceed 200 Å². The total SASA scales roughly with the number of surface residues.

Foldseek 3Di. The Foldseek 3Di string encodes local tertiary geometry as a 20-letter alphabet — one character per residue — derived from the relative positions of nearby Cα atoms. Unlike the amino-acid sequence, 3Di is a direct function of the 3D structure, so two proteins with the same fold have similar 3Di strings even at low sequence identity.

B-factor. For experimental (PDB) structures, the B-factor (temperature factor) quantifies the positional spread of each atom in the crystal — a combination of thermal vibration and static disorder — in units of Å². High B-factors mark flexible loops or poorly resolved regions; low B-factors mark the rigid, well-ordered core.

mmCIF coordinates. The mmCIF block holds the 3D Cartesian coordinates of each backbone atom (N, Cα, C, O) in ångströms. mmCIF is the PDB's canonical archive format — a tagged-loop text representation of the atomic model.

InterPro / GO / CATH / organism. Functional annotations link the protein to curated databases. InterPro entries identify conserved domains and families by matching the sequence against member-database signatures (Pfam, PROSITE, CDD, …). Gene Ontology (GO) terms describe molecular function, biological process, and cellular component in a controlled vocabulary. CATH places the structure in a hierarchical fold classification (Class/Architecture/Topology/Homologous-superfamily). The organism is the source species.

Rendered structure images. Structure images are PyMOL renders from six orthogonal camera directions. Cartoon representation draws helices as coils and strands as arrows; sticks shows the backbone as bonds; surface shows the solvent-excluded envelope. Rainbow coloring maps sequence position to hue (blue→red, N→C); chain coloring assigns a distinct color per polypeptide.

Sequence. This is the polypeptide sequence — one letter per residue, N-terminus first. Length ranges from a few dozen residues for small domains to over a thousand for large multi-domain proteins.

Secondary structure (8-state, DSSP). The SS8 string is DSSP's per-residue secondary-structure call. α-helix (H) means an i→i+4 H-bond ladder; β-strand (E) means the residue participates in a β-sheet; 3₁₀ (G) 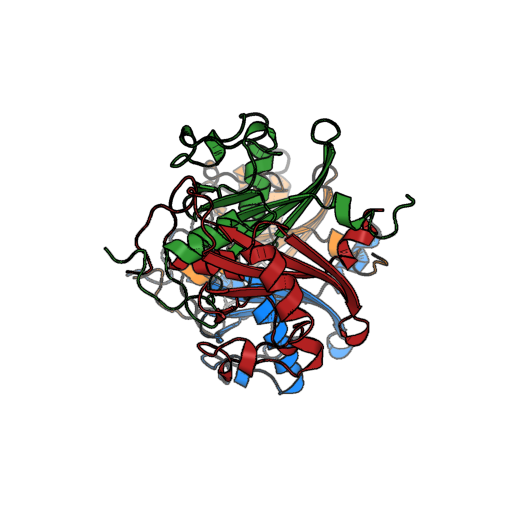and π (I) are tighter and wider helices; T/S are turns/bends; '-' is loop.

Nearest PDB structures. Structural nearest neighbors (via Foldseek easy-search vs the PDB). Reported per hit: target PDB id, E-value, and alignment TM-score. A TM-score above ~0.5 is the conventional threshold for 'same fold'.